Protein AF-0000000067178394 (afdb_homodimer)

Radius of gyration: 26.13 Å; Cα contacts (8 Å, |Δi|>4): 1174; chains: 2; bounding box: 78×70×87 Å

Structure (mmCIF, N/CA/C/O backbone):
data_AF-0000000067178394-model_v1
#
loop_
_entity.id
_entity.type
_entity.pdbx_description
1 polymer 'Serine aminopeptidase S33 domain-containing protein'
#
loop_
_atom_site.group_PDB
_atom_site.id
_atom_site.type_symbol
_atom_site.label_atom_id
_atom_site.label_alt_id
_atom_site.label_comp_id
_atom_site.label_asym_id
_atom_site.label_entity_id
_atom_site.label_seq_id
_atom_site.pdbx_PDB_ins_code
_atom_site.Cartn_x
_atom_site.Cartn_y
_atom_site.Cartn_z
_atom_site.occupancy
_atom_site.B_iso_or_equiv
_atom_site.auth_seq_id
_atom_site.auth_comp_id
_atom_site.auth_asym_id
_atom_site.auth_atom_id
_atom_site.pdbx_PDB_model_num
ATOM 1 N N . MET A 1 1 ? -21.109 -7.508 60.094 1 23 1 MET A N 1
ATOM 2 C CA . MET A 1 1 ? -21.281 -8.562 59.125 1 23 1 MET A CA 1
ATOM 3 C C . MET A 1 1 ? -20.703 -8.141 57.781 1 23 1 MET A C 1
ATOM 5 O O . MET A 1 1 ? -21.453 -7.719 56.875 1 23 1 MET A O 1
ATOM 9 N N . PRO A 1 2 ? -19.406 -7.703 57.562 1 30.69 2 PRO A N 1
ATOM 10 C CA . PRO A 1 2 ? -18.578 -6.93 56.625 1 30.69 2 PRO A CA 1
ATOM 11 C C . PRO A 1 2 ? -18.188 -7.723 55.406 1 30.69 2 PRO A C 1
ATOM 13 O O . PRO A 1 2 ? -17.594 -7.172 54.469 1 30.69 2 PRO A O 1
ATOM 16 N N . ASP A 1 3 ? -18.375 -9.055 55.406 1 27.5 3 ASP A N 1
ATOM 17 C CA . ASP A 1 3 ? -17.625 -9.93 54.531 1 27.5 3 ASP A CA 1
ATOM 18 C C . ASP A 1 3 ? -18.219 -9.953 53.125 1 27.5 3 ASP A C 1
ATOM 20 O O . ASP A 1 3 ? -17.766 -10.695 52.25 1 27.5 3 ASP A O 1
ATOM 24 N N . GLU A 1 4 ? -19.406 -9.508 52.938 1 28.14 4 GLU A N 1
ATOM 25 C CA . GLU A 1 4 ? -20.125 -9.859 51.719 1 28.14 4 GLU A CA 1
ATOM 26 C C . GLU A 1 4 ? -19.625 -9.055 50.531 1 28.14 4 GLU A C 1
ATOM 28 O O . GLU A 1 4 ? -20.172 -9.18 49.438 1 28.14 4 GLU A O 1
ATOM 33 N N . ILE A 1 5 ? -18.891 -7.957 50.781 1 32.47 5 ILE A N 1
ATOM 34 C CA . ILE A 1 5 ? -18.641 -7.066 49.656 1 32.47 5 ILE A CA 1
ATOM 35 C C . ILE A 1 5 ? -17.594 -7.695 48.719 1 32.47 5 ILE A C 1
ATOM 37 O O . ILE A 1 5 ? -17.281 -7.148 47.656 1 32.47 5 ILE A O 1
ATOM 41 N N . SER A 1 6 ? -16.875 -8.789 49.188 1 31.94 6 SER A N 1
ATOM 42 C CA . SER A 1 6 ? -15.695 -9.203 48.469 1 31.94 6 SER A CA 1
ATOM 43 C C . SER A 1 6 ? -16.078 -10.008 47.219 1 31.94 6 SER A C 1
ATOM 45 O O . SER A 1 6 ? -15.25 -10.234 46.344 1 31.94 6 SER A O 1
ATOM 47 N N . TYR A 1 7 ? -17.234 -10.672 47.281 1 33.16 7 TYR A N 1
ATOM 48 C CA . TYR A 1 7 ? -17.453 -11.688 46.25 1 33.16 7 TYR A CA 1
ATOM 49 C C . TYR A 1 7 ? -17.875 -11.062 44.938 1 33.16 7 TYR A C 1
ATOM 51 O O . TYR A 1 7 ? -17.766 -11.688 43.875 1 33.16 7 TYR A O 1
ATOM 59 N N . HIS A 1 8 ? -18.656 -9.953 45 1 32.31 8 HIS A N 1
ATOM 60 C CA . HIS A 1 8 ? -19.297 -9.523 43.75 1 32.31 8 HIS A CA 1
ATOM 61 C C . HIS A 1 8 ? -18.281 -8.875 42.812 1 32.31 8 HIS A C 1
ATOM 63 O O . HIS A 1 8 ? -18.609 -8.531 41.688 1 32.31 8 HIS A O 1
ATOM 69 N N . THR A 1 9 ? -17.125 -8.422 43.375 1 29.3 9 THR A N 1
ATOM 70 C CA . THR A 1 9 ? -16.203 -7.719 42.5 1 29.3 9 THR A CA 1
ATOM 71 C C . THR A 1 9 ? -15.43 -8.711 41.625 1 29.3 9 THR A C 1
ATOM 73 O O . THR A 1 9 ? -14.867 -8.328 40.594 1 29.3 9 THR A O 1
ATOM 76 N N . ALA A 1 10 ? -15.281 -10.055 42.094 1 35.69 10 ALA A N 1
ATOM 77 C CA . ALA A 1 10 ? -14.531 -11.016 41.281 1 35.69 10 ALA A CA 1
ATOM 78 C C . ALA A 1 10 ? -15.32 -11.406 40.031 1 35.69 10 ALA A C 1
ATOM 80 O O . ALA A 1 10 ? -14.742 -11.688 38.969 1 35.69 10 ALA A O 1
ATOM 81 N N . GLY A 1 11 ? -16.641 -11.523 40.188 1 31.09 11 GLY A N 1
ATOM 82 C CA . GLY A 1 11 ? -17.422 -11.93 39.031 1 31.09 11 GLY A CA 1
ATOM 83 C C . GLY A 1 11 ? -17.406 -10.898 37.906 1 31.09 11 GLY A C 1
ATOM 84 O O . GLY A 1 11 ? -17.672 -11.227 36.75 1 31.09 11 GLY A O 1
ATOM 85 N N . ARG A 1 12 ? -17.469 -9.672 38.25 1 34.88 12 ARG A N 1
ATOM 86 C CA . ARG A 1 12 ? -17.453 -8.664 37.188 1 34.88 12 ARG A CA 1
ATOM 87 C C . ARG A 1 12 ? -16.094 -8.594 36.531 1 34.88 12 ARG A C 1
ATOM 89 O O . ARG A 1 12 ? -15.984 -8.234 35.344 1 34.88 12 ARG A O 1
ATOM 96 N N . LEU A 1 13 ? -14.992 -8.875 37.25 1 35 13 LEU A N 1
ATOM 97 C CA . LEU A 1 13 ? -13.672 -8.867 36.625 1 35 13 LEU A CA 1
ATOM 98 C C . LEU A 1 13 ? -13.516 -10.047 35.688 1 35 13 LEU A C 1
ATOM 100 O O . LEU A 1 13 ? -12.836 -9.945 34.656 1 35 13 LEU A O 1
ATOM 104 N N . GLU A 1 14 ? -14.086 -11.25 36.094 1 33.25 14 GLU A N 1
ATOM 105 C CA . GLU A 1 14 ? -14.031 -12.352 35.125 1 33.25 14 GLU A CA 1
ATOM 106 C C . GLU A 1 14 ? -14.891 -12.055 33.906 1 33.25 14 GLU A C 1
ATOM 108 O O . GLU A 1 14 ? -14.531 -12.43 32.781 1 33.25 14 GLU A O 1
ATOM 113 N N . THR A 1 15 ? -16.109 -11.438 34.094 1 32.28 15 THR A N 1
ATOM 114 C CA . THR A 1 15 ? -16.922 -11.109 32.938 1 32.28 15 THR A CA 1
ATOM 115 C C . THR A 1 15 ? -16.25 -10.031 32.094 1 32.28 15 THR A C 1
ATOM 117 O O . THR A 1 15 ? -16.359 -10.031 30.859 1 32.28 15 THR A O 1
ATOM 120 N N . LEU A 1 16 ? -15.578 -9.039 32.688 1 30.14 16 LEU A N 1
ATOM 121 C CA . LEU A 1 16 ? -14.844 -8.062 31.891 1 30.14 16 LEU A CA 1
ATOM 122 C C . LEU A 1 16 ? -13.648 -8.711 31.203 1 30.14 16 LEU A C 1
ATOM 124 O O . LEU A 1 16 ? -13.211 -8.25 30.141 1 30.14 16 LEU A O 1
ATOM 128 N N . ALA A 1 17 ? -12.938 -9.641 31.812 1 30.06 17 ALA A N 1
ATOM 129 C CA . ALA A 1 17 ? -11.859 -10.391 31.172 1 30.06 17 ALA A CA 1
ATOM 130 C C . ALA A 1 17 ? -12.391 -11.281 30.062 1 30.06 17 ALA A C 1
ATOM 132 O O . ALA A 1 17 ? -11.75 -11.438 29.016 1 30.06 17 ALA A O 1
ATOM 133 N N . VAL A 1 18 ? -13.531 -11.977 30.25 1 28.03 18 VAL A N 1
ATOM 134 C CA . VAL A 1 18 ? -14.086 -12.766 29.156 1 28.03 18 VAL A CA 1
ATOM 135 C C . VAL A 1 18 ? -14.602 -11.852 28.062 1 28.03 18 VAL A C 1
ATOM 137 O O . VAL A 1 18 ? -14.656 -12.242 26.891 1 28.03 18 VAL A O 1
ATOM 140 N N . ALA A 1 19 ? -15.289 -10.75 28.312 1 28.47 19 ALA A N 1
ATOM 141 C CA . ALA A 1 19 ? -15.711 -9.82 27.266 1 28.47 19 ALA A CA 1
ATOM 142 C C . ALA A 1 19 ? -14.508 -9.211 26.547 1 28.47 19 ALA A C 1
ATOM 144 O O . ALA A 1 19 ? -14.578 -8.898 25.359 1 28.47 19 ALA A O 1
ATOM 145 N N . ALA A 1 20 ? -13.422 -8.859 27.25 1 29.02 20 ALA A N 1
ATOM 146 C CA . ALA A 1 20 ? -12.164 -8.477 26.609 1 29.02 20 ALA A CA 1
ATOM 147 C C . ALA A 1 20 ? -11.609 -9.617 25.766 1 29.02 20 ALA A C 1
ATOM 149 O O . ALA A 1 20 ? -10.938 -9.383 24.75 1 29.02 20 ALA A O 1
ATOM 150 N N . ARG A 1 21 ? -11.711 -10.852 26.156 1 30.41 21 ARG A N 1
ATOM 151 C CA . ARG A 1 21 ? -11.32 -11.984 25.312 1 30.41 21 ARG A CA 1
ATOM 152 C C . ARG A 1 21 ? -12.242 -12.125 24.109 1 30.41 21 ARG A C 1
ATOM 154 O O . ARG A 1 21 ? -11.867 -12.703 23.094 1 30.41 21 ARG A O 1
ATOM 161 N N . HIS A 1 22 ? -13.516 -12.117 24.219 1 30.97 22 HIS A N 1
ATOM 162 C CA . HIS A 1 22 ? -14.469 -12.328 23.125 1 30.97 22 HIS A CA 1
ATOM 163 C C . HIS A 1 22 ? -14.492 -11.141 22.172 1 30.97 22 HIS A C 1
ATOM 165 O O . HIS A 1 22 ? -14.75 -11.305 20.984 1 30.97 22 HIS A O 1
ATOM 171 N N . CYS A 1 23 ? -14.578 -9.969 22.672 1 28.97 23 CYS A N 1
ATOM 172 C CA . CYS A 1 23 ? -14.703 -8.836 21.75 1 28.97 23 CYS A CA 1
ATOM 173 C C . CYS A 1 23 ? -13.422 -8.617 20.969 1 28.97 23 CYS A C 1
ATOM 175 O O . CYS A 1 23 ? -13.289 -7.629 20.25 1 28.97 23 CYS A O 1
ATOM 177 N N . CYS A 1 24 ? -12.266 -8.977 21.562 1 33.12 24 CYS A N 1
ATOM 178 C CA . CYS A 1 24 ? -11.078 -9.078 20.719 1 33.12 24 CYS A CA 1
ATOM 179 C C . CYS A 1 24 ? -11.375 -9.844 19.438 1 33.12 24 CYS A C 1
ATOM 181 O O . CYS A 1 24 ? -11.523 -11.07 19.469 1 33.12 24 CYS A O 1
ATOM 183 N N . SER A 1 25 ? -12.281 -9.508 18.672 1 33.5 25 SER A N 1
ATOM 184 C CA . SER A 1 25 ? -12.594 -10.078 17.359 1 33.5 25 SER A CA 1
ATOM 185 C C . SER A 1 25 ? -11.398 -10.852 16.797 1 33.5 25 SER A C 1
ATOM 187 O O . SER A 1 25 ? -10.258 -10.406 16.906 1 33.5 25 SER A O 1
ATOM 189 N N . ASN A 1 26 ? -11.273 -12.164 16.75 1 38.72 26 ASN A N 1
ATOM 190 C CA . ASN A 1 26 ? -10.656 -13.227 15.977 1 38.72 26 ASN A CA 1
ATOM 191 C C . ASN A 1 26 ? -10.023 -12.688 14.695 1 38.72 26 ASN A C 1
ATOM 193 O O . ASN A 1 26 ? -9.516 -13.453 13.875 1 38.72 26 ASN A O 1
ATOM 197 N N . ASP A 1 27 ? -10.391 -11.633 14.18 1 50.94 27 ASP A N 1
ATOM 198 C CA . ASP A 1 27 ? -10.18 -11.391 12.758 1 50.94 27 ASP A CA 1
ATOM 199 C C . ASP A 1 27 ? -8.758 -10.906 12.484 1 50.94 27 ASP A C 1
ATOM 201 O O . ASP A 1 27 ? -8.555 -9.75 12.109 1 50.94 27 ASP A O 1
ATOM 205 N N . MET A 1 28 ? -7.949 -11.32 13.398 1 61.09 28 MET A N 1
ATOM 206 C CA . MET A 1 28 ? -6.586 -10.953 13.016 1 61.09 28 MET A CA 1
ATOM 207 C C . MET A 1 28 ? -6.207 -11.594 11.68 1 61.09 28 MET A C 1
ATOM 209 O O . MET A 1 28 ? -6.664 -12.688 11.367 1 61.09 28 MET A O 1
ATOM 213 N N . PRO A 1 29 ? -5.48 -10.82 10.906 1 85.38 29 PRO A N 1
ATOM 214 C CA . PRO A 1 29 ? -5.227 -11.305 9.547 1 85.38 29 PRO A CA 1
ATOM 215 C C . PRO A 1 29 ? -4.168 -12.406 9.492 1 85.38 29 PRO A C 1
ATOM 217 O O . PRO A 1 29 ? -3.141 -12.242 8.828 1 85.38 29 PRO A O 1
ATOM 220 N N . PHE A 1 30 ? -4.441 -13.594 10.477 1 93.38 30 PHE A N 1
ATOM 221 C CA . PHE A 1 30 ? -3.566 -14.758 10.383 1 93.38 30 PHE A CA 1
ATOM 222 C C . PHE A 1 30 ? -4.371 -16.016 10.094 1 93.38 30 PHE A C 1
ATOM 224 O O . PHE A 1 30 ? -5.5 -16.156 10.562 1 93.38 30 PHE A O 1
ATOM 231 N N . VAL A 1 31 ? -3.777 -16.906 9.383 1 95.88 31 VAL A N 1
ATOM 232 C CA . VAL A 1 31 ? -4.316 -18.25 9.18 1 95.88 31 VAL A CA 1
ATOM 233 C C . VAL A 1 31 ? -3.396 -19.281 9.836 1 95.88 31 VAL A C 1
ATOM 235 O O . VAL A 1 31 ? -2.176 -19.094 9.859 1 95.88 31 VAL A O 1
ATOM 238 N N . GLU A 1 32 ? -4.02 -20.328 10.305 1 93.38 32 GLU A N 1
ATOM 239 C CA . GLU A 1 32 ? -3.264 -21.391 10.969 1 93.38 32 GLU A CA 1
ATOM 240 C C . GLU A 1 32 ? -2.721 -22.406 9.953 1 93.38 32 GLU A C 1
ATOM 242 O O . GLU A 1 32 ? -3.389 -22.719 8.969 1 93.38 32 GLU A O 1
ATOM 247 N N . HIS A 1 33 ? -1.57 -22.828 10.172 1 94.38 33 HIS A N 1
ATOM 248 C CA . HIS A 1 33 ? -0.864 -23.859 9.406 1 94.38 33 HIS A CA 1
ATOM 249 C C . HIS A 1 33 ? 0.012 -24.719 10.312 1 94.38 33 HIS A C 1
ATOM 251 O O . HIS A 1 33 ? 0.506 -24.234 11.336 1 94.38 33 HIS A O 1
ATOM 257 N N . PRO A 1 34 ? 0.178 -25.969 10.008 1 93.12 34 PRO A N 1
ATOM 258 C CA . PRO A 1 34 ? 1.049 -26.812 10.836 1 93.12 34 PRO A CA 1
ATOM 259 C C . PRO A 1 34 ? 2.449 -26.219 11 1 93.12 34 PRO A C 1
ATOM 261 O O . PRO A 1 34 ? 3.1 -26.438 12.023 1 93.12 34 PRO A O 1
ATOM 264 N N . ARG A 1 35 ? 2.91 -25.453 10.07 1 94.25 35 ARG A N 1
ATOM 265 C CA . ARG A 1 35 ? 4.242 -24.859 10.117 1 94.25 35 ARG A CA 1
ATOM 266 C C . ARG A 1 35 ? 4.227 -23.547 10.891 1 94.25 35 ARG A C 1
ATOM 268 O O . ARG A 1 35 ? 5.277 -22.953 11.125 1 94.25 35 ARG A O 1
ATOM 275 N N . GLY A 1 36 ? 3.051 -23.094 11.227 1 93.44 36 GLY A N 1
ATOM 276 C CA . GLY A 1 36 ? 2.922 -21.828 11.953 1 93.44 36 GLY A CA 1
ATOM 277 C C . GLY A 1 36 ? 1.8 -20.953 11.422 1 93.44 36 GLY A C 1
ATOM 278 O O . GLY A 1 36 ? 1.136 -21.312 10.445 1 93.44 36 GLY A O 1
ATOM 279 N N . ARG A 1 37 ? 1.653 -19.844 12.109 1 94.88 37 ARG A N 1
ATOM 280 C CA . ARG A 1 37 ? 0.635 -18.891 11.664 1 94.88 37 ARG A CA 1
ATOM 281 C C . ARG A 1 37 ? 1.156 -18.016 10.531 1 94.88 37 ARG A C 1
ATOM 283 O O . ARG A 1 37 ? 2.311 -17.578 10.555 1 94.88 37 ARG A O 1
ATOM 290 N N . ALA A 1 38 ? 0.339 -17.828 9.586 1 97.81 38 ALA A N 1
ATOM 291 C CA . ALA A 1 38 ? 0.729 -17.031 8.422 1 97.81 38 ALA A CA 1
ATOM 292 C C . ALA A 1 38 ? -0.115 -15.766 8.32 1 97.81 38 ALA A C 1
ATOM 294 O O . ALA A 1 38 ? -1.337 -15.812 8.477 1 97.81 38 ALA A O 1
ATOM 295 N N . TYR A 1 39 ? 0.578 -14.695 8.047 1 97 39 TYR A N 1
ATOM 296 C CA . TYR A 1 39 ? -0.069 -13.391 7.938 1 97 39 TYR A CA 1
ATOM 297 C C . TYR A 1 39 ? -0.708 -13.211 6.566 1 97 39 TYR A C 1
ATOM 299 O O . TYR A 1 39 ? -0.088 -13.508 5.543 1 97 39 TYR A O 1
ATOM 307 N N . TYR A 1 40 ? -2 -12.742 6.574 1 97.12 40 TYR A N 1
ATOM 308 C CA . TYR A 1 40 ? -2.648 -12.453 5.301 1 97.12 40 TYR A CA 1
ATOM 309 C C . TYR A 1 40 ? -3.238 -11.047 5.293 1 97.12 40 TYR A C 1
ATOM 311 O O . TYR A 1 40 ? -3.402 -10.438 6.352 1 97.12 40 TYR A O 1
ATOM 319 N N . ARG A 1 41 ? -3.408 -10.523 4.105 1 94.5 41 ARG A N 1
ATOM 320 C CA . ARG A 1 41 ? -4.129 -9.281 3.875 1 94.5 41 ARG A CA 1
ATOM 321 C C . ARG A 1 41 ? -5.367 -9.516 3.016 1 94.5 41 ARG A C 1
ATOM 323 O O . ARG A 1 41 ? -5.332 -10.305 2.072 1 94.5 41 ARG A O 1
ATOM 330 N N . HIS A 1 42 ? -6.41 -8.844 3.418 1 94.62 42 HIS A N 1
ATOM 331 C CA . HIS A 1 42 ? -7.648 -8.828 2.652 1 94.62 42 HIS A CA 1
ATOM 332 C C . HIS A 1 42 ? -8.023 -7.406 2.244 1 94.62 42 HIS A C 1
ATOM 334 O O . HIS A 1 42 ? -8.203 -6.539 3.1 1 94.62 42 HIS A O 1
ATOM 340 N N . TRP A 1 43 ? -7.977 -7.121 0.944 1 92.5 43 TRP A N 1
ATOM 341 C CA . TRP A 1 43 ? -8.531 -5.891 0.387 1 92.5 43 TRP A CA 1
ATOM 342 C C . TRP A 1 43 ? -9.977 -6.098 -0.065 1 92.5 43 TRP A C 1
ATOM 344 O O . TRP A 1 43 ? -10.219 -6.602 -1.163 1 92.5 43 TRP A O 1
ATOM 354 N N . PRO A 1 44 ? -10.922 -5.648 0.726 1 92 44 PRO A N 1
ATOM 355 C CA . PRO A 1 44 ? -12.328 -5.93 0.406 1 92 44 PRO A CA 1
ATOM 356 C C . PRO A 1 44 ? -12.93 -4.898 -0.544 1 92 44 PRO A C 1
ATOM 358 O O . PRO A 1 44 ? -12.68 -3.697 -0.402 1 92 44 PRO A O 1
ATOM 361 N N . ALA A 1 45 ? -13.672 -5.363 -1.508 1 91.94 45 ALA A N 1
ATOM 362 C CA . ALA A 1 45 ? -14.562 -4.5 -2.285 1 91.94 45 ALA A CA 1
ATOM 363 C C . ALA A 1 45 ? -15.898 -4.32 -1.583 1 91.94 45 ALA A C 1
ATOM 365 O O . ALA A 1 45 ? -16.406 -5.25 -0.952 1 91.94 45 ALA A O 1
ATOM 366 N N . PRO A 1 46 ? -16.484 -3.166 -1.652 1 87.94 46 PRO A N 1
ATOM 367 C CA . PRO A 1 46 ? -17.781 -2.945 -0.982 1 87.94 46 PRO A CA 1
ATOM 368 C C . PRO A 1 46 ? -18.859 -3.93 -1.433 1 87.94 46 PRO A C 1
ATOM 370 O O . PRO A 1 46 ? -19.625 -4.43 -0.607 1 87.94 46 PRO A O 1
ATOM 373 N N . GLU A 1 47 ? -18.938 -4.176 -2.711 1 93.31 47 GLU A N 1
ATOM 374 C CA . GLU A 1 47 ? -19.844 -5.152 -3.301 1 93.31 47 GLU A CA 1
ATOM 375 C C . GLU A 1 47 ? -19.109 -6.125 -4.211 1 93.31 47 GLU A C 1
ATOM 377 O O . GLU A 1 47 ? -19.188 -6.016 -5.438 1 93.31 47 GLU A O 1
ATOM 382 N N . PRO A 1 48 ? -18.547 -7.129 -3.582 1 96.94 48 PRO A N 1
ATOM 383 C CA . PRO A 1 48 ? -17.672 -7.992 -4.383 1 96.94 48 PRO A CA 1
ATOM 384 C C . PRO A 1 48 ? -18.453 -8.898 -5.328 1 96.94 48 PRO A C 1
ATOM 386 O O . PRO A 1 48 ? -19.516 -9.414 -4.961 1 96.94 48 PRO A O 1
ATOM 389 N N . ARG A 1 49 ? -17.969 -9.047 -6.555 1 98.19 49 ARG A N 1
ATOM 390 C CA . ARG A 1 49 ? -18.547 -9.953 -7.543 1 98.19 49 ARG A CA 1
ATOM 391 C C . ARG A 1 49 ? -17.641 -11.18 -7.746 1 98.19 49 ARG A C 1
ATOM 393 O O . ARG A 1 49 ? -18.062 -12.156 -8.367 1 98.19 49 ARG A O 1
ATOM 400 N N . ALA A 1 50 ? -16.422 -11.141 -7.234 1 98.75 50 ALA A N 1
ATOM 401 C CA . ALA A 1 50 ? -15.461 -12.242 -7.242 1 98.75 50 ALA A CA 1
ATOM 402 C C . ALA A 1 50 ? -14.391 -12.047 -6.176 1 98.75 50 ALA A C 1
ATOM 404 O O . ALA A 1 50 ? -14.273 -10.969 -5.598 1 98.75 50 ALA A O 1
ATOM 405 N N . ALA A 1 51 ? -13.664 -13.078 -5.875 1 98.75 51 ALA A N 1
ATOM 406 C CA . ALA A 1 51 ? -12.539 -13.008 -4.953 1 98.75 51 ALA A CA 1
ATOM 407 C C . ALA A 1 51 ? -11.305 -13.68 -5.547 1 98.75 51 ALA A C 1
ATOM 409 O O . ALA A 1 51 ? -11.383 -14.797 -6.062 1 98.75 51 ALA A O 1
ATOM 410 N N . VAL A 1 52 ? -10.219 -12.977 -5.488 1 98.88 52 VAL A N 1
ATOM 411 C CA . VAL A 1 52 ? -8.938 -13.5 -5.938 1 98.88 52 VAL A CA 1
ATOM 412 C C . VAL A 1 52 ? -8.133 -14.008 -4.738 1 98.88 52 VAL A C 1
ATOM 414 O O . VAL A 1 52 ? -7.98 -13.297 -3.746 1 98.88 52 VAL A O 1
ATOM 417 N N . ILE A 1 53 ? -7.688 -15.234 -4.805 1 98.88 53 ILE A N 1
ATOM 418 C CA . ILE A 1 53 ? -6.762 -15.836 -3.848 1 98.88 53 ILE A CA 1
ATOM 419 C C . ILE A 1 53 ? -5.352 -15.859 -4.438 1 98.88 53 ILE A C 1
ATOM 421 O O . ILE A 1 53 ? -5.07 -16.625 -5.355 1 98.88 53 ILE A O 1
ATOM 425 N N . PHE A 1 54 ? -4.465 -15.047 -3.838 1 98.94 54 PHE A N 1
ATOM 426 C CA . PHE A 1 54 ? -3.217 -14.734 -4.527 1 98.94 54 PHE A CA 1
ATOM 427 C C . PHE A 1 54 ? -2.016 -15.211 -3.721 1 98.94 54 PHE A C 1
ATOM 429 O O . PHE A 1 54 ? -1.926 -14.945 -2.518 1 98.94 54 PHE A O 1
ATOM 436 N N . LEU A 1 55 ? -1.082 -15.898 -4.406 1 98.94 55 LEU A N 1
ATOM 437 C CA . LEU A 1 55 ? 0.221 -16.281 -3.869 1 98.94 55 LEU A CA 1
ATOM 438 C C . LEU A 1 55 ? 1.338 -15.492 -4.555 1 98.94 55 LEU A C 1
ATOM 440 O O . LEU A 1 55 ? 1.505 -15.578 -5.773 1 98.94 55 LEU A O 1
ATOM 444 N N . HIS A 1 56 ? 2.102 -14.742 -3.734 1 98.62 56 HIS A N 1
ATOM 445 C CA . HIS A 1 56 ? 3.188 -13.93 -4.266 1 98.62 56 HIS A CA 1
ATOM 446 C C . HIS A 1 56 ? 4.434 -14.766 -4.527 1 98.62 56 HIS A C 1
ATOM 448 O O . HIS A 1 56 ? 4.441 -15.969 -4.254 1 98.62 56 HIS A O 1
ATOM 454 N N . GLY A 1 57 ? 5.469 -14.172 -5.148 1 97.25 57 GLY A N 1
ATOM 455 C CA . GLY A 1 57 ? 6.715 -14.836 -5.492 1 97.25 57 GLY A CA 1
ATOM 456 C C . GLY A 1 57 ? 7.812 -14.625 -4.465 1 97.25 57 GLY A C 1
ATOM 457 O O . GLY A 1 57 ? 7.547 -14.164 -3.354 1 97.25 57 GLY A O 1
ATOM 458 N N . PHE A 1 58 ? 9.039 -15.039 -4.809 1 95.12 58 PHE A N 1
ATOM 459 C CA . PHE A 1 58 ? 10.219 -15.016 -3.951 1 95.12 58 PHE A CA 1
ATOM 460 C C . PHE A 1 58 ? 10.609 -13.586 -3.609 1 95.12 58 PHE A C 1
ATOM 462 O O . PHE A 1 58 ? 10.672 -12.727 -4.488 1 95.12 58 PHE A O 1
ATOM 469 N N . GLY A 1 59 ? 10.844 -13.344 -2.34 1 95.5 59 GLY A N 1
ATOM 470 C CA . GLY A 1 59 ? 11.383 -12.078 -1.871 1 95.5 59 GLY A CA 1
ATOM 471 C C . GLY A 1 59 ? 10.328 -11 -1.704 1 95.5 59 GLY A C 1
ATOM 472 O O . GLY A 1 59 ? 10.641 -9.859 -1.368 1 95.5 59 GLY A O 1
ATOM 473 N N . GLU A 1 60 ? 9.094 -11.344 -1.899 1 96.62 60 GLU A N 1
ATOM 474 C CA . GLU A 1 60 ? 7.996 -10.391 -1.86 1 96.62 60 GLU A CA 1
ATOM 475 C C . GLU A 1 60 ? 7.148 -10.57 -0.604 1 96.62 60 GLU A C 1
ATOM 477 O O . GLU A 1 60 ? 7.477 -11.391 0.259 1 96.62 60 GLU A O 1
ATOM 482 N N . HIS A 1 61 ? 6.191 -9.719 -0.446 1 96.62 61 HIS A N 1
ATOM 483 C CA . HIS A 1 61 ? 5.156 -9.82 0.574 1 96.62 61 HIS A CA 1
ATOM 484 C C . HIS A 1 61 ? 3.863 -9.156 0.119 1 96.62 61 HIS A C 1
ATOM 486 O O . HIS A 1 61 ? 3.826 -8.516 -0.934 1 96.62 61 HIS A O 1
ATOM 492 N N . THR A 1 62 ? 2.869 -9.312 0.95 1 96.5 62 THR A N 1
ATOM 493 C CA . THR A 1 62 ? 1.519 -8.93 0.553 1 96.5 62 THR A CA 1
ATOM 494 C C . THR A 1 62 ? 1.428 -7.422 0.318 1 96.5 62 THR A C 1
ATOM 496 O O . THR A 1 62 ? 0.724 -6.973 -0.589 1 96.5 62 THR A O 1
ATOM 499 N N . GLY A 1 63 ? 2.152 -6.668 1.075 1 94 63 GLY A N 1
ATOM 500 C CA . GLY A 1 63 ? 2.057 -5.219 1.03 1 94 63 GLY A CA 1
ATOM 501 C C . GLY A 1 63 ? 2.506 -4.633 -0.295 1 94 63 GLY A C 1
ATOM 502 O O . GLY A 1 63 ? 2.191 -3.482 -0.609 1 94 63 GLY A O 1
ATOM 503 N N . LEU A 1 64 ? 3.232 -5.395 -1.116 1 95.62 64 LEU A N 1
ATOM 504 C CA . LEU A 1 64 ? 3.762 -4.914 -2.387 1 95.62 64 LEU A CA 1
ATOM 505 C C . LEU A 1 64 ? 2.68 -4.922 -3.463 1 95.62 64 LEU A C 1
ATOM 507 O O . LEU A 1 64 ? 2.885 -4.391 -4.559 1 95.62 64 LEU A O 1
ATOM 511 N N . TYR A 1 65 ? 1.485 -5.414 -3.137 1 96.75 65 TYR A N 1
ATOM 512 C CA . TYR A 1 65 ? 0.454 -5.59 -4.152 1 96.75 65 TYR A CA 1
ATOM 513 C C . TYR A 1 65 ? -0.721 -4.652 -3.906 1 96.75 65 TYR A C 1
ATOM 515 O O . TYR A 1 65 ? -1.829 -4.895 -4.387 1 96.75 65 TYR A O 1
ATOM 523 N N . HIS A 1 66 ? -0.468 -3.586 -3.197 1 92.81 66 HIS A N 1
ATOM 524 C CA . HIS A 1 66 ? -1.528 -2.652 -2.834 1 92.81 66 HIS A CA 1
ATOM 525 C C . HIS A 1 66 ? -2.121 -1.983 -4.07 1 92.81 66 HIS A C 1
ATOM 527 O O . HIS A 1 66 ? -3.334 -1.779 -4.148 1 92.81 66 HIS A O 1
ATOM 533 N N . ARG A 1 67 ? -1.312 -1.587 -5.078 1 92.19 67 ARG A N 1
ATOM 534 C CA . ARG A 1 67 ? -1.833 -0.959 -6.289 1 92.19 67 ARG A CA 1
ATOM 535 C C . ARG A 1 67 ? -2.713 -1.928 -7.074 1 92.19 67 ARG A C 1
ATOM 537 O O . ARG A 1 67 ? -3.77 -1.545 -7.578 1 92.19 67 ARG A O 1
ATOM 544 N N . TYR A 1 68 ? -2.217 -3.168 -7.109 1 96.94 68 TYR A N 1
ATOM 545 C CA . TYR A 1 68 ? -2.99 -4.223 -7.754 1 96.94 68 TYR A CA 1
ATOM 546 C C . TYR A 1 68 ? -4.324 -4.43 -7.051 1 96.94 68 TYR A C 1
ATOM 548 O O . TYR A 1 68 ? -5.375 -4.473 -7.695 1 96.94 68 TYR A O 1
ATOM 556 N N . GLY A 1 69 ? -4.309 -4.523 -5.727 1 95.12 69 GLY A N 1
ATOM 557 C CA . GLY A 1 69 ? -5.512 -4.676 -4.918 1 95.12 69 GLY A CA 1
ATOM 558 C C . GLY A 1 69 ? -6.52 -3.564 -5.137 1 95.12 69 GLY A C 1
ATOM 559 O O . GLY A 1 69 ? -7.723 -3.822 -5.234 1 95.12 69 GLY A O 1
ATOM 560 N N . PHE A 1 70 ? -6.031 -2.398 -5.242 1 89.31 70 PHE A N 1
ATOM 561 C CA . PHE A 1 70 ? -6.906 -1.25 -5.438 1 89.31 70 PHE A CA 1
ATOM 562 C C . PHE A 1 70 ? -7.637 -1.347 -6.773 1 89.31 70 PHE A C 1
ATOM 564 O O . PHE A 1 70 ? -8.836 -1.068 -6.852 1 89.31 70 PHE A O 1
ATOM 571 N N . THR A 1 71 ? -6.895 -1.701 -7.832 1 93.75 71 THR A N 1
ATOM 572 C CA . THR A 1 71 ? -7.5 -1.818 -9.148 1 93.75 71 THR A CA 1
ATOM 573 C C . THR A 1 71 ? -8.562 -2.912 -9.164 1 93.75 71 THR A C 1
ATOM 575 O O . THR A 1 71 ? -9.648 -2.729 -9.727 1 93.75 71 THR A O 1
ATOM 578 N N . LEU A 1 72 ? -8.289 -4.004 -8.5 1 97.38 72 LEU A N 1
ATOM 579 C CA . LEU A 1 72 ? -9.273 -5.078 -8.406 1 97.38 72 LEU A CA 1
ATOM 580 C C . LEU A 1 72 ? -10.516 -4.613 -7.652 1 97.38 72 LEU A C 1
ATOM 582 O O . LEU A 1 72 ? -11.641 -4.855 -8.094 1 97.38 72 LEU A O 1
ATOM 586 N N . ASN A 1 73 ? -10.297 -3.918 -6.562 1 94.19 73 ASN A N 1
ATOM 587 C CA . ASN A 1 73 ? -11.406 -3.449 -5.742 1 94.19 73 ASN A CA 1
ATOM 588 C C . ASN A 1 73 ? -12.305 -2.488 -6.512 1 94.19 73 ASN A C 1
ATOM 590 O O . ASN A 1 73 ? -13.531 -2.539 -6.383 1 94.19 73 ASN A O 1
ATOM 594 N N . ALA A 1 74 ? -11.68 -1.628 -7.27 1 90.38 74 ALA A N 1
ATOM 595 C CA . ALA A 1 74 ? -12.438 -0.674 -8.078 1 90.38 74 ALA A CA 1
ATOM 596 C C . ALA A 1 74 ? -13.352 -1.396 -9.062 1 90.38 74 ALA A C 1
ATOM 598 O O . ALA A 1 74 ? -14.367 -0.847 -9.492 1 90.38 74 ALA A O 1
ATOM 599 N N . ALA A 1 75 ? -13.031 -2.625 -9.383 1 96 75 ALA A N 1
ATOM 600 C CA . ALA A 1 75 ? -13.82 -3.424 -10.32 1 96 75 ALA A CA 1
ATOM 601 C C . ALA A 1 75 ? -14.734 -4.395 -9.578 1 96 75 ALA A C 1
ATOM 603 O O . ALA A 1 75 ? -15.32 -5.289 -10.188 1 96 75 ALA A O 1
ATOM 604 N N . GLY A 1 76 ? -14.812 -4.258 -8.281 1 96.62 76 GLY A N 1
ATOM 605 C CA . GLY A 1 76 ? -15.68 -5.125 -7.492 1 96.62 76 GLY A CA 1
ATOM 606 C C . GLY A 1 76 ? -15.086 -6.5 -7.254 1 96.62 76 GLY A C 1
ATOM 607 O O . GLY A 1 76 ? -15.82 -7.492 -7.199 1 96.62 76 GLY A O 1
ATOM 608 N N . ILE A 1 77 ? -13.836 -6.582 -7.133 1 98.25 77 ILE A N 1
ATOM 609 C CA . ILE A 1 77 ? -13.164 -7.863 -6.93 1 98.25 77 ILE A CA 1
ATOM 610 C C . ILE A 1 77 ? -12.359 -7.824 -5.629 1 98.25 77 ILE A C 1
ATOM 612 O O . ILE A 1 77 ? -11.539 -6.926 -5.426 1 98.25 77 ILE A O 1
ATOM 616 N N . ASP A 1 78 ? -12.562 -8.797 -4.742 1 97.19 78 ASP A N 1
ATOM 617 C CA . ASP A 1 78 ? -11.781 -8.953 -3.52 1 97.19 78 ASP A CA 1
ATOM 618 C C . ASP A 1 78 ? -10.398 -9.516 -3.818 1 97.19 78 ASP A C 1
ATOM 620 O O . ASP A 1 78 ? -10.234 -10.312 -4.742 1 97.19 78 ASP A O 1
ATOM 624 N N . LEU A 1 79 ? -9.508 -9.07 -2.996 1 97.88 79 LEU A N 1
ATOM 625 C CA . LEU A 1 79 ? -8.172 -9.648 -3.08 1 97.88 79 LEU A CA 1
ATOM 626 C C . LEU A 1 79 ? -7.723 -10.172 -1.721 1 97.88 79 LEU A C 1
ATOM 628 O O . LEU A 1 79 ? -7.691 -9.43 -0.74 1 97.88 79 LEU A O 1
ATOM 632 N N . TRP A 1 80 ? -7.469 -11.477 -1.672 1 97.88 80 TRP A N 1
ATOM 633 C CA . TRP A 1 80 ? -6.891 -12.156 -0.519 1 97.88 80 TRP A CA 1
ATOM 634 C C . TRP A 1 80 ? -5.465 -12.609 -0.813 1 97.88 80 TRP A C 1
ATOM 636 O O . TRP A 1 80 ? -5.223 -13.328 -1.784 1 97.88 80 TRP A O 1
ATOM 646 N N . VAL A 1 81 ? -4.543 -12.156 -0.021 1 98.12 81 VAL A N 1
ATOM 647 C CA . VAL A 1 81 ? -3.145 -12.508 -0.238 1 98.12 81 VAL A CA 1
ATOM 648 C C . VAL A 1 81 ? -2.506 -12.922 1.086 1 98.12 81 VAL A C 1
ATOM 650 O O . VAL A 1 81 ? -2.803 -12.344 2.133 1 98.12 81 VAL A O 1
ATOM 653 N N . VAL A 1 82 ? -1.613 -13.891 1.035 1 98.31 82 VAL A N 1
ATOM 654 C CA . VAL A 1 82 ? -0.918 -14.359 2.23 1 98.31 82 VAL A CA 1
ATOM 655 C C . VAL A 1 82 ? 0.588 -14.188 2.051 1 98.31 82 VAL A C 1
ATOM 657 O O . VAL A 1 82 ? 1.12 -14.414 0.961 1 98.31 82 VAL A O 1
ATOM 660 N N . ASP A 1 83 ? 1.218 -13.664 3.117 1 98.31 83 ASP A N 1
ATOM 661 C CA . ASP A 1 83 ? 2.67 -13.812 3.135 1 98.31 83 ASP A CA 1
ATOM 662 C C . ASP A 1 83 ? 3.07 -15.281 3.238 1 98.31 83 ASP A C 1
ATOM 664 O O . ASP A 1 83 ? 2.768 -15.945 4.234 1 98.31 83 ASP A O 1
ATOM 668 N N . GLN A 1 84 ? 3.699 -15.727 2.197 1 98.38 84 GLN A N 1
ATOM 669 C CA . GLN A 1 84 ? 4.133 -17.125 2.227 1 98.38 84 GLN A CA 1
ATOM 670 C C . GLN A 1 84 ? 5.242 -17.328 3.254 1 98.38 84 GLN A C 1
ATOM 672 O O . GLN A 1 84 ? 5.84 -16.359 3.734 1 98.38 84 GLN A O 1
ATOM 677 N N . PHE A 1 85 ? 5.441 -18.609 3.65 1 97.81 85 PHE A N 1
ATOM 678 C CA . PHE A 1 85 ? 6.441 -18.891 4.676 1 97.81 85 PHE A CA 1
ATOM 679 C C . PHE A 1 85 ? 7.801 -18.328 4.273 1 97.81 85 PHE A C 1
ATOM 681 O O . PHE A 1 85 ? 8.195 -18.422 3.113 1 97.81 85 PHE A O 1
ATOM 688 N N . GLY A 1 86 ? 8.477 -17.734 5.324 1 97.12 86 GLY A N 1
ATOM 689 C CA . GLY A 1 86 ? 9.797 -17.172 5.094 1 97.12 86 GLY A CA 1
ATOM 690 C C . GLY A 1 86 ? 9.75 -15.812 4.418 1 97.12 86 GLY A C 1
ATOM 691 O O . GLY A 1 86 ? 10.773 -15.305 3.957 1 97.12 86 GLY A O 1
ATOM 692 N N . HIS A 1 87 ? 8.555 -15.227 4.309 1 97.38 87 HIS A N 1
ATOM 693 C CA . HIS A 1 87 ? 8.375 -13.938 3.646 1 97.38 87 HIS A CA 1
ATOM 694 C C . HIS A 1 87 ? 7.465 -13.023 4.461 1 97.38 87 HIS A C 1
ATOM 696 O O . HIS A 1 87 ? 6.59 -13.492 5.191 1 97.38 87 HIS A O 1
ATOM 702 N N . GLY A 1 88 ? 7.715 -11.703 4.285 1 96.25 88 GLY A N 1
ATOM 703 C CA . GLY A 1 88 ? 6.863 -10.703 4.906 1 96.25 88 GLY A CA 1
ATOM 704 C C . GLY A 1 88 ? 6.754 -10.867 6.414 1 96.25 88 GLY A C 1
ATOM 705 O O . GLY A 1 88 ? 7.766 -10.938 7.109 1 96.25 88 GLY A O 1
ATOM 706 N N . LEU A 1 89 ? 5.488 -11 6.859 1 94.81 89 LEU A N 1
ATOM 707 C CA . LEU A 1 89 ? 5.215 -11.047 8.289 1 94.81 89 LEU A CA 1
ATOM 708 C C . LEU A 1 89 ? 4.969 -12.477 8.758 1 94.81 89 LEU A C 1
ATOM 710 O O . LEU A 1 89 ? 4.645 -12.711 9.922 1 94.81 89 LEU A O 1
ATOM 714 N N . THR A 1 90 ? 5.074 -13.375 7.84 1 96.75 90 THR A N 1
ATOM 715 C CA . THR A 1 90 ? 4.949 -14.797 8.164 1 96.75 90 THR A CA 1
ATOM 716 C C . THR A 1 90 ? 6.301 -15.375 8.57 1 96.75 90 THR A C 1
ATOM 718 O O . THR A 1 90 ? 7.305 -15.172 7.883 1 96.75 90 THR A O 1
ATOM 721 N N . PRO A 1 91 ? 6.359 -16.078 9.648 1 93.94 91 PRO A N 1
ATOM 722 C CA . PRO A 1 91 ? 7.641 -16.594 10.148 1 93.94 91 PRO A CA 1
ATOM 723 C C . PRO A 1 91 ? 8.266 -17.625 9.203 1 93.94 91 PRO A C 1
ATOM 725 O O . PRO A 1 91 ? 7.613 -18.094 8.273 1 93.94 91 PRO A O 1
ATOM 728 N N . GLY A 1 92 ? 9.57 -18.031 9.539 1 94.94 92 GLY A N 1
ATOM 729 C CA . GLY A 1 92 ? 10.359 -18.969 8.758 1 94.94 92 GLY A CA 1
ATOM 730 C C . GLY A 1 92 ? 11.695 -18.406 8.312 1 94.94 92 GLY A C 1
ATOM 731 O O . GLY A 1 92 ? 11.945 -17.203 8.453 1 94.94 92 GLY A O 1
ATOM 732 N N . THR A 1 93 ? 12.492 -19.344 7.816 1 94.88 93 THR A N 1
ATOM 733 C CA . THR A 1 93 ? 13.773 -18.922 7.262 1 94.88 93 THR A CA 1
ATOM 734 C C . THR A 1 93 ? 13.562 -18.094 6 1 94.88 93 THR A C 1
ATOM 736 O O . THR A 1 93 ? 12.773 -18.469 5.129 1 94.88 93 THR A O 1
ATOM 739 N N . ARG A 1 94 ? 14.258 -16.984 5.938 1 94.5 94 ARG A N 1
ATOM 740 C CA . ARG A 1 94 ? 14.133 -16.047 4.82 1 94.5 94 ARG A CA 1
ATOM 741 C C . ARG A 1 94 ? 14.258 -16.781 3.484 1 94.5 94 ARG A C 1
ATOM 743 O O . ARG A 1 94 ? 15.258 -17.453 3.232 1 94.5 94 ARG A O 1
ATOM 750 N N . GLY A 1 95 ? 13.18 -16.672 2.672 1 94 95 GLY A N 1
ATOM 751 C CA . GLY A 1 95 ? 13.195 -17.219 1.326 1 94 95 GLY A CA 1
ATOM 752 C C . GLY A 1 95 ? 12.758 -18.672 1.27 1 94 95 GLY A C 1
ATOM 753 O O . GLY A 1 95 ? 12.602 -19.234 0.185 1 94 95 GLY A O 1
ATOM 754 N N . ASP A 1 96 ? 12.492 -19.312 2.34 1 95.38 96 ASP A N 1
ATOM 755 C CA . ASP A 1 96 ? 12.125 -20.719 2.381 1 95.38 96 ASP A CA 1
ATOM 756 C C . ASP A 1 96 ? 10.609 -20.891 2.379 1 95.38 96 ASP A C 1
ATOM 758 O O . ASP A 1 96 ? 9.977 -20.875 3.436 1 95.38 96 ASP A O 1
ATOM 762 N N . PHE A 1 97 ? 10.062 -21.203 1.227 1 95.25 97 PHE A N 1
ATOM 763 C CA . PHE A 1 97 ? 8.633 -21.406 1.062 1 95.25 97 PHE A CA 1
ATOM 764 C C . PHE A 1 97 ? 8.203 -22.719 1.709 1 95.25 97 PHE A C 1
ATOM 766 O O . PHE A 1 97 ? 7.008 -22.953 1.917 1 95.25 97 PHE A O 1
ATOM 773 N N . GLY A 1 98 ? 9.109 -23.562 1.999 1 96 98 GLY A N 1
ATOM 774 C CA . GLY A 1 98 ? 8.789 -24.953 2.254 1 96 98 GLY A CA 1
ATOM 775 C C . GLY A 1 98 ? 8.555 -25.75 0.988 1 96 98 GLY A C 1
ATOM 776 O O . GLY A 1 98 ? 9.391 -25.75 0.082 1 96 98 GLY A O 1
ATOM 777 N N . LYS A 1 99 ? 7.387 -26.406 1 1 97.56 99 LYS A N 1
ATOM 778 C CA . LYS A 1 99 ? 6.992 -27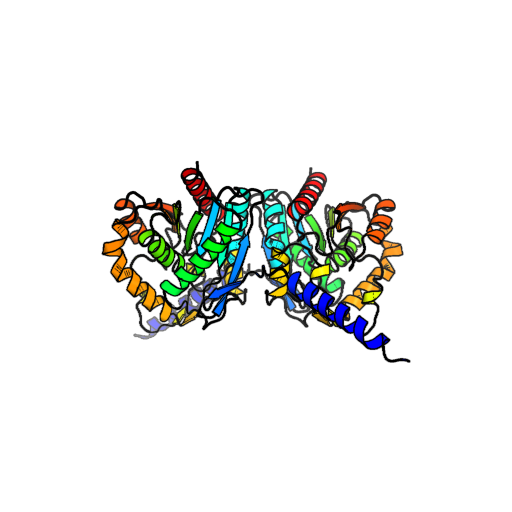.219 -0.156 1 97.56 99 LYS A CA 1
ATOM 779 C C . LYS A 1 99 ? 5.82 -26.578 -0.894 1 97.56 99 LYS A C 1
ATOM 781 O O . LYS A 1 99 ? 5.141 -25.703 -0.353 1 97.56 99 LYS A O 1
ATOM 786 N N . ILE A 1 100 ? 5.633 -27.031 -2.135 1 98.25 100 ILE A N 1
ATOM 787 C CA . ILE A 1 100 ? 4.477 -26.609 -2.922 1 98.25 100 ILE A CA 1
ATOM 788 C C . ILE A 1 100 ? 3.195 -26.875 -2.129 1 98.25 100 ILE A C 1
ATOM 790 O O . ILE A 1 100 ? 2.283 -26.047 -2.131 1 98.25 100 ILE A O 1
ATOM 794 N N . GLU A 1 101 ? 3.174 -27.922 -1.378 1 98.25 101 GLU A N 1
ATOM 795 C CA . GLU A 1 101 ? 2.014 -28.281 -0.57 1 98.25 101 GLU A CA 1
ATOM 796 C C . GLU A 1 101 ? 1.785 -27.281 0.556 1 98.25 101 GLU A C 1
ATOM 798 O O . GLU A 1 101 ? 0.644 -27.016 0.939 1 98.25 101 GLU A O 1
ATOM 803 N N . ASP A 1 102 ? 2.883 -26.75 1.077 1 98.5 102 ASP A N 1
ATOM 804 C CA . ASP A 1 102 ? 2.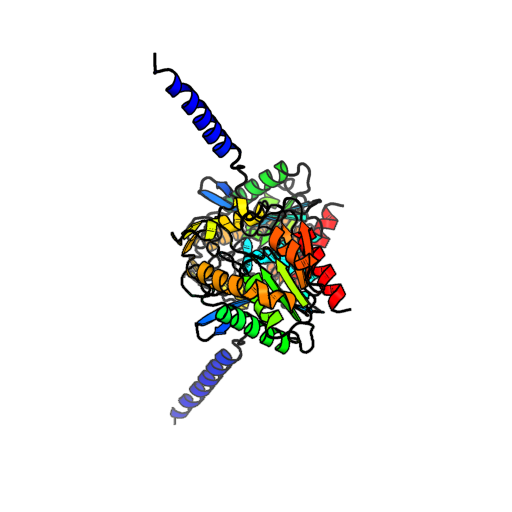752 -25.734 2.121 1 98.5 102 ASP A CA 1
ATOM 805 C C . ASP A 1 102 ? 2.078 -24.484 1.582 1 98.5 102 ASP A C 1
ATOM 807 O O . ASP A 1 102 ? 1.145 -23.953 2.195 1 98.5 102 ASP A O 1
ATOM 811 N N . SER A 1 103 ? 2.543 -24.016 0.473 1 98.62 103 SER A N 1
ATOM 812 C CA . SER A 1 103 ? 1.951 -22.844 -0.164 1 98.62 103 SER A CA 1
ATOM 813 C C . SER A 1 103 ? 0.513 -23.125 -0.594 1 98.62 103 SER A C 1
ATOM 815 O O . SER A 1 103 ? -0.351 -22.25 -0.474 1 98.62 103 SER A O 1
ATOM 817 N N . SER A 1 104 ? 0.242 -24.312 -1.108 1 98.75 104 SER A N 1
ATOM 818 C CA . SER A 1 104 ? -1.113 -24.703 -1.484 1 98.75 104 SER A CA 1
ATOM 819 C C . SER A 1 104 ? -2.053 -24.672 -0.283 1 98.75 104 SER A C 1
ATOM 821 O O . SER A 1 104 ? -3.189 -24.203 -0.393 1 98.75 104 SER A O 1
ATOM 823 N N . ALA A 1 105 ? -1.574 -25.125 0.812 1 98.69 105 ALA A N 1
ATOM 824 C CA . ALA A 1 105 ? -2.379 -25.125 2.031 1 98.69 105 ALA A CA 1
ATOM 825 C C . ALA A 1 105 ? -2.688 -23.703 2.494 1 98.69 105 ALA A C 1
ATOM 827 O O . ALA A 1 105 ? -3.777 -23.438 3.006 1 98.69 105 ALA A O 1
ATOM 828 N N . LEU A 1 106 ? -1.71 -22.859 2.381 1 98.62 106 LEU A N 1
ATOM 829 C CA . LEU A 1 106 ? -1.956 -21.453 2.711 1 98.62 106 LEU A CA 1
ATOM 830 C C . LEU A 1 106 ? -3.061 -20.875 1.835 1 98.62 106 LEU A C 1
ATOM 832 O O . LEU A 1 106 ? -3.979 -20.234 2.336 1 98.62 106 LEU A O 1
ATOM 836 N N . ALA A 1 107 ? -2.984 -21.125 0.55 1 98.75 107 ALA A N 1
ATOM 837 C CA . ALA A 1 107 ? -4.008 -20.641 -0.376 1 98.75 107 ALA A CA 1
ATOM 838 C C . ALA A 1 107 ? -5.375 -21.219 -0.032 1 98.75 107 ALA A C 1
ATOM 840 O O . ALA A 1 107 ? -6.391 -20.516 -0.105 1 98.75 107 ALA A O 1
ATOM 841 N N . GLU A 1 108 ? -5.391 -22.438 0.333 1 98.62 108 GLU A N 1
ATOM 842 C CA . GLU A 1 108 ? -6.652 -23.078 0.687 1 98.62 108 GLU A CA 1
ATOM 843 C C . GLU A 1 108 ? -7.254 -22.453 1.943 1 98.62 108 GLU A C 1
ATOM 845 O O . GLU A 1 108 ? -8.469 -22.25 2.023 1 98.62 108 GLU A O 1
ATOM 850 N N . ALA A 1 109 ? -6.402 -22.203 2.885 1 98.06 109 ALA A N 1
ATOM 851 C CA . ALA A 1 109 ? -6.883 -21.547 4.098 1 98.06 109 ALA A CA 1
ATOM 852 C C . ALA A 1 109 ? -7.543 -20.203 3.768 1 98.06 109 ALA A C 1
ATOM 854 O O . ALA A 1 109 ? -8.602 -19.875 4.316 1 98.06 109 ALA A O 1
ATOM 855 N N . LEU A 1 110 ? -6.945 -19.438 2.889 1 97.75 110 LEU A N 1
ATOM 856 C CA . LEU A 1 110 ? -7.535 -18.172 2.469 1 97.75 110 LEU A CA 1
ATOM 857 C C . LEU A 1 110 ? -8.836 -18.406 1.706 1 97.75 110 LEU A C 1
ATOM 859 O O . LEU A 1 110 ? -9.781 -17.625 1.828 1 97.75 110 LEU A O 1
ATOM 863 N N . THR A 1 111 ? -8.82 -19.438 0.898 1 98.38 111 THR A N 1
ATOM 864 C CA . THR A 1 111 ? -10.008 -19.766 0.131 1 98.38 111 THR A CA 1
ATOM 865 C C . THR A 1 111 ? -11.195 -20.031 1.058 1 98.38 111 THR A C 1
ATOM 867 O O . THR A 1 111 ? -12.289 -19.516 0.833 1 98.38 111 THR A O 1
ATOM 870 N N . VAL A 1 112 ? -10.977 -20.734 2.066 1 97.75 112 VAL A N 1
ATOM 871 C CA . VAL A 1 112 ? -12.016 -21.047 3.037 1 97.75 112 VAL A CA 1
ATOM 872 C C . VAL A 1 112 ? -12.508 -19.781 3.717 1 97.75 112 VAL A C 1
ATOM 874 O O . VAL A 1 112 ? -13.711 -19.594 3.916 1 97.75 112 VAL A O 1
ATOM 877 N N . LEU A 1 113 ? -11.578 -18.922 4.055 1 96.25 113 LEU A N 1
ATOM 878 C CA . LEU A 1 113 ? -11.945 -17.656 4.66 1 96.25 113 LEU A CA 1
ATOM 879 C C . LEU A 1 113 ? -12.82 -16.828 3.715 1 96.25 113 LEU A C 1
ATOM 881 O O . LEU A 1 113 ? -13.82 -16.25 4.133 1 96.25 113 LEU A O 1
ATOM 885 N N . ALA A 1 114 ? -12.43 -16.75 2.502 1 97.12 114 ALA A N 1
ATOM 886 C CA . ALA A 1 114 ? -13.172 -15.992 1.498 1 97.12 114 ALA A CA 1
ATOM 887 C C . ALA A 1 114 ? -14.578 -16.547 1.327 1 97.12 114 ALA A C 1
ATOM 889 O O . ALA A 1 114 ? -15.547 -15.781 1.235 1 97.12 114 ALA A O 1
ATOM 890 N N . GLU A 1 115 ? -14.68 -17.828 1.321 1 97.62 115 GLU A N 1
ATOM 891 C CA . GLU A 1 115 ? -15.977 -18.484 1.181 1 97.62 115 GLU A CA 1
ATOM 892 C C . GLU A 1 115 ? -16.875 -18.203 2.381 1 97.62 115 GLU A C 1
ATOM 894 O O . GLU A 1 115 ? -18.078 -18.031 2.229 1 97.62 115 GLU A O 1
ATOM 899 N N . LYS A 1 116 ? -16.297 -18.234 3.533 1 96.12 116 LYS A N 1
ATOM 900 C CA . LYS A 1 116 ? -17.047 -17.969 4.75 1 96.12 116 LYS A CA 1
ATOM 901 C C . LYS A 1 116 ? -17.578 -16.531 4.758 1 96.12 116 LYS A C 1
ATOM 903 O O . LYS A 1 116 ? -18.703 -16.281 5.18 1 96.12 116 LYS A O 1
ATOM 908 N N . GLN A 1 117 ? -16.766 -15.641 4.316 1 94.12 117 GLN A N 1
ATOM 909 C CA . GLN A 1 117 ? -17.141 -14.234 4.336 1 94.12 117 GLN A CA 1
ATOM 910 C C . GLN A 1 117 ? -18.203 -13.93 3.285 1 94.12 117 GLN A C 1
ATOM 912 O O . GLN A 1 117 ? -19.125 -13.141 3.527 1 94.12 117 GLN A O 1
ATOM 917 N N . ASN A 1 118 ? -18.062 -14.5 2.119 1 95.25 118 ASN A N 1
ATOM 918 C CA . ASN A 1 118 ? -19 -14.297 1.028 1 95.25 118 ASN A CA 1
ATOM 919 C C . ASN A 1 118 ? -19.344 -15.609 0.322 1 95.25 118 ASN A C 1
ATOM 921 O O . ASN A 1 118 ? -18.812 -15.891 -0.75 1 95.25 118 ASN A O 1
ATOM 925 N N . PRO A 1 119 ? -20.312 -16.297 0.859 1 95.75 119 PRO A N 1
ATOM 926 C CA . PRO A 1 119 ? -20.672 -17.578 0.267 1 95.75 119 PRO A CA 1
ATOM 927 C C . PRO A 1 119 ? -21.188 -17.453 -1.167 1 95.75 119 PRO A C 1
ATOM 929 O O . PRO A 1 119 ? -21.969 -16.547 -1.467 1 95.75 119 PRO A O 1
ATOM 932 N N . GLY A 1 120 ? -20.672 -18.266 -2.021 1 95.5 120 GLY A N 1
ATOM 933 C CA . GLY A 1 120 ? -21.172 -18.328 -3.387 1 95.5 120 GLY A CA 1
ATOM 934 C C . GLY A 1 120 ? -20.422 -17.422 -4.34 1 95.5 120 GLY A C 1
ATOM 935 O O . GLY A 1 120 ? -20.625 -17.484 -5.555 1 95.5 120 GLY A O 1
ATOM 936 N N . LEU A 1 121 ? -19.547 -16.625 -3.818 1 97.06 121 LEU A N 1
ATOM 937 C CA . LEU A 1 121 ? -18.75 -15.727 -4.652 1 97.06 121 LEU A CA 1
ATOM 938 C C . LEU A 1 121 ? -17.781 -16.516 -5.523 1 97.06 121 LEU A C 1
ATOM 940 O O . LEU A 1 121 ? -17.078 -17.406 -5.035 1 97.06 121 LEU A O 1
ATOM 944 N N . PRO A 1 122 ? -17.797 -16.297 -6.863 1 98.56 122 PRO A N 1
ATOM 945 C CA . PRO A 1 122 ? -16.766 -16.922 -7.695 1 98.56 122 PRO A CA 1
ATOM 946 C C . PRO A 1 122 ? -15.352 -16.688 -7.168 1 98.56 122 PRO A C 1
ATOM 948 O O . PRO A 1 122 ? -15.008 -15.562 -6.797 1 98.56 122 PRO A O 1
ATOM 951 N N . LEU A 1 123 ? -14.586 -17.75 -7.16 1 98.81 123 LEU A N 1
ATOM 952 C CA . LEU A 1 123 ? -13.211 -17.703 -6.676 1 98.81 123 LEU A CA 1
ATOM 953 C C . LEU A 1 123 ? -12.227 -17.812 -7.832 1 98.81 123 LEU A C 1
ATOM 955 O O . LEU A 1 123 ? -12.422 -18.641 -8.734 1 98.81 123 LEU A O 1
ATOM 959 N N . ILE A 1 124 ? -11.227 -16.984 -7.82 1 98.94 124 ILE A N 1
ATOM 960 C CA . ILE A 1 124 ? -10.148 -16.969 -8.805 1 98.94 124 ILE A CA 1
ATOM 961 C C . ILE A 1 124 ? -8.828 -17.297 -8.117 1 98.94 124 ILE A C 1
ATOM 963 O O . ILE A 1 124 ? -8.453 -16.641 -7.141 1 98.94 124 ILE A O 1
ATOM 967 N N . ALA A 1 125 ? -8.109 -18.328 -8.578 1 98.94 125 ALA A N 1
ATOM 968 C CA . ALA A 1 125 ? -6.766 -18.625 -8.078 1 98.94 125 ALA A CA 1
ATOM 969 C C . ALA A 1 125 ? -5.711 -17.828 -8.852 1 98.94 125 ALA A C 1
ATOM 971 O O . ALA A 1 125 ? -5.738 -17.781 -10.086 1 98.94 125 ALA A O 1
ATOM 972 N N . GLN A 1 126 ? -4.84 -17.188 -8.125 1 98.94 126 GLN A N 1
ATOM 973 C CA . GLN A 1 126 ? -3.805 -16.422 -8.797 1 98.94 126 GLN A CA 1
ATOM 974 C C . GLN A 1 126 ? -2.443 -16.625 -8.141 1 98.94 126 GLN A C 1
ATOM 976 O O . GLN A 1 126 ? -2.361 -16.828 -6.926 1 98.94 126 GLN A O 1
ATOM 981 N N . GLY A 1 127 ? -1.409 -16.578 -8.945 1 98.94 127 GLY A N 1
ATOM 982 C CA . GLY A 1 127 ? -0.057 -16.609 -8.414 1 98.94 127 GLY A CA 1
ATOM 983 C C . GLY A 1 127 ? 0.95 -15.898 -9.297 1 98.94 127 GLY A C 1
ATOM 984 O O . GLY A 1 127 ? 0.733 -15.75 -10.5 1 98.94 127 GLY A O 1
ATOM 985 N N . HIS A 1 128 ? 1.998 -15.422 -8.656 1 98.81 128 HIS A N 1
ATOM 986 C CA . HIS A 1 128 ? 3.137 -14.836 -9.352 1 98.81 128 HIS A CA 1
ATOM 987 C C . HIS A 1 128 ? 4.41 -15.641 -9.102 1 98.81 128 HIS A C 1
ATOM 989 O O . HIS A 1 128 ? 4.711 -15.992 -7.961 1 98.81 128 HIS A O 1
ATOM 995 N N . SER A 1 129 ? 5.152 -15.891 -10.211 1 97.56 129 SER A N 1
ATOM 996 C CA . SER A 1 129 ? 6.426 -16.594 -10.133 1 97.56 129 SER A CA 1
ATOM 997 C C . SER A 1 129 ? 6.27 -17.938 -9.422 1 97.56 129 SER A C 1
ATOM 999 O O . SER A 1 129 ? 5.484 -18.781 -9.844 1 97.56 129 SER A O 1
ATOM 1001 N N . PHE A 1 130 ? 6.895 -18.219 -8.305 1 97.12 130 PHE A N 1
ATOM 1002 C CA . PHE A 1 130 ? 6.672 -19.453 -7.559 1 97.12 130 PHE A CA 1
ATOM 1003 C C . PHE A 1 130 ? 5.195 -19.641 -7.227 1 97.12 130 PHE A C 1
ATOM 1005 O O . PHE A 1 130 ? 4.664 -20.75 -7.301 1 97.12 130 PHE A O 1
ATOM 1012 N N . GLY A 1 131 ? 4.535 -18.547 -6.883 1 98.75 131 GLY A N 1
ATOM 1013 C CA . GLY A 1 131 ? 3.098 -18.594 -6.656 1 98.75 131 GLY A CA 1
ATOM 1014 C C . GLY A 1 131 ? 2.318 -19.078 -7.863 1 98.75 131 GLY A C 1
ATOM 1015 O O . GLY A 1 131 ? 1.268 -19.703 -7.715 1 98.75 131 GLY A O 1
ATOM 1016 N N . SER A 1 132 ? 2.779 -18.766 -9.031 1 98.88 132 SER A N 1
ATOM 1017 C CA . SER A 1 132 ? 2.141 -19.25 -10.25 1 98.88 132 SER A CA 1
ATOM 1018 C C . SER A 1 132 ? 2.244 -20.766 -10.367 1 98.88 132 SER A C 1
ATOM 1020 O O . SER A 1 132 ? 1.287 -21.438 -10.766 1 98.88 132 SER A O 1
ATOM 1022 N N . VAL A 1 133 ? 3.398 -21.266 -10.023 1 98.44 133 VAL A N 1
ATOM 1023 C CA . VAL A 1 133 ? 3.619 -22.703 -10.055 1 98.44 133 VAL A CA 1
ATOM 1024 C C . VAL A 1 133 ? 2.66 -23.406 -9.094 1 98.44 133 VAL A C 1
ATOM 1026 O O . VAL A 1 133 ? 1.961 -24.344 -9.477 1 98.44 133 VAL A O 1
ATOM 1029 N N . VAL A 1 134 ? 2.576 -22.906 -7.918 1 98.81 134 VAL A N 1
ATOM 1030 C CA . VAL A 1 134 ? 1.682 -23.469 -6.918 1 98.81 134 VAL A CA 1
ATOM 1031 C C . VAL A 1 134 ? 0.236 -23.375 -7.398 1 98.81 134 VAL A C 1
ATOM 1033 O O . VAL A 1 134 ? -0.544 -24.312 -7.242 1 98.81 134 VAL A O 1
ATOM 1036 N N . THR A 1 135 ? -0.109 -22.266 -7.965 1 98.94 135 THR A N 1
ATOM 1037 C CA . THR A 1 135 ? -1.458 -22.047 -8.469 1 98.94 135 THR A CA 1
ATOM 1038 C C . THR A 1 135 ? -1.818 -23.078 -9.531 1 98.94 135 THR A C 1
ATOM 1040 O O . THR A 1 135 ? -2.908 -23.656 -9.5 1 98.94 135 THR A O 1
ATOM 1043 N N . LEU A 1 136 ? -0.925 -23.344 -10.422 1 98.81 136 LEU A N 1
ATOM 1044 C CA . LEU A 1 136 ? -1.187 -24.328 -11.461 1 98.81 136 LEU A CA 1
ATOM 1045 C C . LEU A 1 136 ? -1.364 -25.719 -10.859 1 98.81 136 LEU A C 1
ATOM 1047 O O . LEU A 1 136 ? -2.232 -26.484 -11.289 1 98.81 136 LEU A O 1
ATOM 1051 N N . PHE A 1 137 ? -0.554 -26.031 -9.867 1 98.62 137 PHE A N 1
ATOM 1052 C CA . PHE A 1 137 ? -0.732 -27.297 -9.172 1 98.62 137 PHE A CA 1
ATOM 1053 C C . PHE A 1 137 ? -2.135 -27.406 -8.594 1 98.62 137 PHE A C 1
ATOM 1055 O O . PHE A 1 137 ? -2.773 -28.453 -8.68 1 98.62 137 PHE A O 1
ATOM 1062 N N . ARG A 1 138 ? -2.59 -26.328 -8.055 1 98.75 138 ARG A N 1
ATOM 1063 C CA . ARG A 1 138 ? -3.906 -26.328 -7.426 1 98.75 138 ARG A CA 1
ATOM 1064 C C . ARG A 1 138 ? -5.012 -26.469 -8.469 1 98.75 138 ARG A C 1
ATOM 1066 O O . ARG A 1 138 ? -5.973 -27.203 -8.266 1 98.75 138 ARG A O 1
ATOM 1073 N N . LEU A 1 139 ? -4.891 -25.797 -9.578 1 98.75 139 LEU A N 1
ATOM 1074 C CA . LEU A 1 139 ? -5.887 -25.859 -10.641 1 98.75 139 LEU A CA 1
ATOM 1075 C C . LEU A 1 139 ? -5.941 -27.25 -11.258 1 98.75 139 LEU A C 1
ATOM 1077 O O . LEU A 1 139 ? -7.016 -27.734 -11.625 1 98.75 139 LEU A O 1
ATOM 1081 N N . LEU A 1 140 ? -4.816 -27.875 -11.375 1 98.5 140 LEU A N 1
ATOM 1082 C CA . LEU A 1 140 ? -4.73 -29.234 -11.93 1 98.5 140 LEU A CA 1
ATOM 1083 C C . LEU A 1 140 ? -5.301 -30.25 -10.953 1 98.5 140 LEU A C 1
ATOM 1085 O O . LEU A 1 140 ? -5.996 -31.188 -11.359 1 98.5 140 LEU A O 1
ATOM 1089 N N . ALA A 1 141 ? -5.039 -30.078 -9.688 1 98.06 141 ALA A N 1
ATOM 1090 C CA . ALA A 1 141 ? -5.438 -31.047 -8.664 1 98.06 141 ALA A CA 1
ATOM 1091 C C . ALA A 1 141 ? -6.938 -30.969 -8.398 1 98.06 141 ALA A C 1
ATOM 1093 O O . ALA A 1 141 ? -7.574 -32 -8.141 1 98.06 141 ALA A O 1
ATOM 1094 N N . GLU A 1 142 ? -7.512 -29.766 -8.422 1 98.06 142 GLU A N 1
ATOM 1095 C CA . GLU A 1 142 ? -8.93 -29.562 -8.148 1 98.06 142 GLU A CA 1
ATOM 1096 C C . GLU A 1 142 ? -9.555 -28.625 -9.172 1 98.06 142 GLU A C 1
ATOM 1098 O O . GLU A 1 142 ? -9.906 -27.484 -8.852 1 98.06 142 GLU A O 1
ATOM 1103 N N . PRO A 1 143 ? -9.914 -29.156 -10.336 1 98 143 PRO A N 1
ATOM 1104 C CA . PRO A 1 143 ? -10.359 -28.312 -11.445 1 98 143 PRO A CA 1
ATOM 1105 C C . PRO A 1 143 ? -11.703 -27.641 -11.164 1 98 143 PRO A C 1
ATOM 1107 O O . PRO A 1 143 ? -12.062 -26.672 -11.844 1 98 143 PRO A O 1
ATOM 1110 N N . ASP A 1 144 ? -12.461 -28.062 -10.125 1 97.88 144 ASP A N 1
ATOM 1111 C CA . ASP A 1 144 ? -13.773 -27.484 -9.859 1 97.88 144 ASP A CA 1
ATOM 1112 C C . ASP A 1 144 ? -13.719 -26.5 -8.688 1 97.88 144 ASP A C 1
ATOM 1114 O O . ASP A 1 144 ? -14.734 -25.922 -8.312 1 97.88 144 ASP A O 1
ATOM 1118 N N . ARG A 1 145 ? -12.484 -26.281 -8.18 1 97.88 145 ARG A N 1
ATOM 1119 C CA . ARG A 1 145 ? -12.352 -25.5 -6.941 1 97.88 145 ARG A CA 1
ATOM 1120 C C . ARG A 1 145 ? -12.414 -24.016 -7.219 1 97.88 145 ARG A C 1
ATOM 1122 O O . ARG A 1 145 ? -12.938 -23.25 -6.406 1 97.88 145 ARG A O 1
ATOM 1129 N N . TYR A 1 146 ? -11.922 -23.594 -8.383 1 98.75 146 TYR A N 1
ATOM 1130 C CA . TYR A 1 146 ? -11.875 -22.188 -8.773 1 98.75 146 TYR A CA 1
ATOM 1131 C C . TYR A 1 146 ? -12.531 -21.984 -10.133 1 98.75 146 TYR A C 1
ATOM 1133 O O . TYR A 1 146 ? -12.469 -22.859 -11 1 98.75 146 TYR A O 1
ATOM 1141 N N . ARG A 1 147 ? -13.148 -20.828 -10.289 1 98.75 147 ARG A N 1
ATOM 1142 C CA . ARG A 1 147 ? -13.789 -20.453 -11.547 1 98.75 147 ARG A CA 1
ATOM 1143 C C . ARG A 1 147 ? -12.75 -20.234 -12.641 1 98.75 147 ARG A C 1
ATOM 1145 O O . ARG A 1 147 ? -13.008 -20.531 -13.812 1 98.75 147 ARG A O 1
ATOM 1152 N N . ALA A 1 148 ? -11.609 -19.734 -12.281 1 98.88 148 ALA A N 1
ATOM 1153 C CA . ALA A 1 148 ? -10.531 -19.406 -13.219 1 98.88 148 ALA A CA 1
ATOM 1154 C C . ALA A 1 148 ? -9.195 -19.266 -12.5 1 98.88 148 ALA A C 1
ATOM 1156 O O . ALA A 1 148 ? -9.148 -19.266 -11.266 1 98.88 148 ALA A O 1
ATOM 1157 N N . GLY A 1 149 ? -8.133 -19.234 -13.289 1 98.94 149 GLY A N 1
ATOM 1158 C CA . GLY A 1 149 ? -6.785 -19.016 -12.773 1 98.94 149 GLY A CA 1
ATOM 1159 C C . GLY A 1 149 ? -6.062 -17.875 -13.461 1 98.94 149 GLY A C 1
ATOM 1160 O O . GLY A 1 149 ? -6.367 -17.547 -14.609 1 98.94 149 GLY A O 1
ATOM 1161 N N . ILE A 1 150 ? -5.18 -17.266 -12.781 1 98.94 150 ILE A N 1
ATOM 1162 C CA . ILE A 1 150 ? -4.285 -16.25 -13.32 1 98.94 150 ILE A CA 1
ATOM 1163 C C . ILE A 1 150 ? -2.852 -16.531 -12.875 1 98.94 150 ILE A C 1
ATOM 1165 O O . ILE A 1 150 ? -2.596 -16.75 -11.688 1 98.94 150 ILE A O 1
ATOM 1169 N N . ILE A 1 151 ? -1.943 -16.562 -13.797 1 98.94 151 ILE A N 1
ATOM 1170 C CA . ILE A 1 151 ? -0.532 -16.734 -13.469 1 98.94 151 ILE A CA 1
ATOM 1171 C C . ILE A 1 151 ? 0.287 -15.609 -14.094 1 98.94 151 ILE A C 1
ATOM 1173 O O . ILE A 1 151 ? -0.092 -15.055 -15.125 1 98.94 151 ILE A O 1
ATOM 1177 N N . SER A 1 152 ? 1.336 -15.195 -13.453 1 98.88 152 SER A N 1
ATOM 1178 C CA . SER A 1 152 ? 2.223 -14.141 -13.93 1 98.88 152 SER A CA 1
ATOM 1179 C C . SER A 1 152 ? 3.682 -14.469 -13.633 1 98.88 152 SER A C 1
ATOM 1181 O O . SER A 1 152 ? 3.99 -15.07 -12.609 1 98.88 152 SER A O 1
ATOM 1183 N N . GLY A 1 153 ? 4.578 -14.062 -14.562 1 98.19 153 GLY A N 1
ATOM 1184 C CA . GLY A 1 153 ? 5.984 -14.383 -14.383 1 98.19 153 GLY A CA 1
ATOM 1185 C C . GLY A 1 153 ? 6.223 -15.836 -14.031 1 98.19 153 GLY A C 1
ATOM 1186 O O . GLY A 1 153 ? 6.945 -16.141 -13.078 1 98.19 153 GLY A O 1
ATOM 1187 N N . ALA A 1 154 ? 5.605 -16.734 -14.758 1 98.19 154 ALA A N 1
ATOM 1188 C CA . ALA A 1 154 ? 5.512 -18.141 -14.406 1 98.19 154 ALA A CA 1
ATOM 1189 C C . ALA A 1 154 ? 6.723 -18.922 -14.922 1 98.19 154 ALA A C 1
ATOM 1191 O O . ALA A 1 154 ? 6.871 -19.125 -16.125 1 98.19 154 ALA A O 1
ATOM 1192 N N . PRO A 1 155 ? 7.543 -19.422 -14.023 1 96.31 155 PRO A N 1
ATOM 1193 C CA . PRO A 1 155 ? 8.664 -20.25 -14.469 1 96.31 155 PRO A CA 1
ATOM 1194 C C . PRO A 1 155 ? 8.258 -21.703 -14.742 1 96.31 155 PRO A C 1
ATOM 1196 O O . PRO A 1 155 ? 8.406 -22.562 -13.875 1 96.31 155 PRO A O 1
ATOM 1199 N N . LEU A 1 156 ? 7.945 -22 -15.992 1 95.62 156 LEU A N 1
ATOM 1200 C CA . LEU A 1 156 ? 7.324 -23.281 -16.297 1 95.62 156 LEU A CA 1
ATOM 1201 C C . LEU A 1 156 ? 8.352 -24.266 -16.844 1 95.62 156 LEU A C 1
ATOM 1203 O O . LEU A 1 156 ? 8.039 -25.438 -17.062 1 95.62 156 LEU A O 1
ATOM 1207 N N . VAL A 1 157 ? 9.562 -23.781 -17.109 1 89.75 157 VAL A N 1
ATOM 1208 C CA . VAL A 1 157 ? 1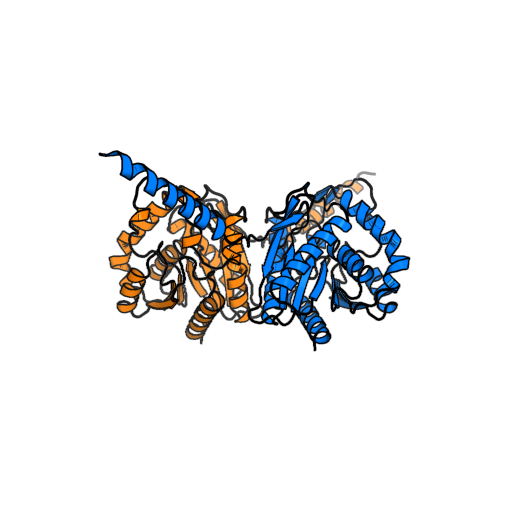0.648 -24.656 -17.531 1 89.75 157 VAL A CA 1
ATOM 1209 C C . VAL A 1 157 ? 11.93 -24.281 -16.797 1 89.75 157 VAL A C 1
ATOM 1211 O O . VAL A 1 157 ? 12.031 -23.188 -16.219 1 89.75 157 VAL A O 1
ATOM 1214 N N . PRO A 1 158 ? 12.875 -25.203 -16.75 1 86.5 158 PRO A N 1
ATOM 1215 C CA . PRO A 1 158 ? 14.125 -24.906 -16.062 1 86.5 158 PRO A CA 1
ATOM 1216 C C . PRO A 1 158 ? 14.797 -23.625 -16.562 1 86.5 158 PRO A C 1
ATOM 1218 O O . PRO A 1 158 ? 14.789 -23.359 -17.766 1 86.5 158 PRO A O 1
ATOM 1221 N N . ILE A 1 159 ? 15.227 -22.812 -15.602 1 75.69 159 ILE A N 1
ATOM 1222 C CA . ILE A 1 159 ? 16 -21.594 -15.852 1 75.69 159 ILE A CA 1
ATOM 1223 C C . ILE A 1 159 ? 17.484 -21.891 -15.672 1 75.69 159 ILE A C 1
ATOM 1225 O O . ILE A 1 159 ? 17.922 -22.234 -14.57 1 75.69 159 ILE A O 1
ATOM 1229 N N . PRO A 1 160 ? 18.219 -21.812 -16.734 1 65.62 160 PRO A N 1
ATOM 1230 C CA . PRO A 1 160 ? 19.625 -22.25 -16.656 1 65.62 160 PRO A CA 1
ATOM 1231 C C . PRO A 1 160 ? 20.359 -21.625 -15.477 1 65.62 160 PRO A C 1
ATOM 1233 O O . PRO A 1 160 ? 21.141 -22.297 -14.797 1 65.62 160 PRO A O 1
ATOM 1236 N N . ASP A 1 161 ? 20.25 -20.312 -15.203 1 60.97 161 ASP A N 1
ATOM 1237 C CA . ASP A 1 161 ? 21.016 -19.625 -14.172 1 60.97 161 ASP A CA 1
ATOM 1238 C C . ASP A 1 161 ? 20.578 -20.062 -12.773 1 60.97 161 ASP A C 1
ATOM 1240 O O . ASP A 1 161 ? 21.297 -19.859 -11.797 1 60.97 161 ASP A O 1
ATOM 1244 N N . MET A 1 162 ? 19.453 -20.625 -12.641 1 60.59 162 MET A N 1
ATOM 1245 C CA . MET A 1 162 ? 18.953 -21.047 -11.336 1 60.59 162 MET A CA 1
ATOM 1246 C C . MET A 1 162 ? 19.406 -22.484 -11.031 1 60.59 162 MET A C 1
ATOM 1248 O O . MET A 1 162 ? 19.281 -22.938 -9.891 1 60.59 162 MET A O 1
ATOM 1252 N N . LEU A 1 163 ? 19.969 -23.141 -12.008 1 54.72 163 LEU A N 1
ATOM 1253 C CA . LEU A 1 163 ? 20.359 -24.547 -11.867 1 54.72 163 LEU A CA 1
ATOM 1254 C C . LEU A 1 163 ? 21.719 -24.656 -11.18 1 54.72 163 LEU A C 1
ATOM 1256 O O . LEU A 1 163 ? 22.109 -25.75 -10.766 1 54.72 163 LEU A O 1
ATOM 1260 N N . ASP A 1 164 ? 22.5 -23.484 -11.164 1 54.38 164 ASP A N 1
ATOM 1261 C CA . ASP A 1 164 ? 23.797 -23.656 -10.523 1 54.38 164 ASP A CA 1
ATOM 1262 C C . ASP A 1 164 ? 23.656 -23.734 -9 1 54.38 164 ASP A C 1
ATOM 1264 O O . ASP A 1 164 ? 22.797 -23.062 -8.422 1 54.38 164 ASP A O 1
ATOM 1268 N N . ALA A 1 165 ? 24.125 -24.75 -8.445 1 50.09 165 ALA A N 1
ATOM 1269 C CA . ALA A 1 165 ? 24.062 -25.25 -7.078 1 50.09 165 ALA A CA 1
ATOM 1270 C C . ALA A 1 165 ? 24.375 -24.141 -6.074 1 50.09 165 ALA A C 1
ATOM 1272 O O . ALA A 1 165 ? 24.172 -24.312 -4.867 1 50.09 165 ALA A O 1
ATOM 1273 N N . ASP A 1 166 ? 25.359 -23.219 -6.316 1 54.44 166 ASP A N 1
ATOM 1274 C CA . ASP A 1 166 ? 25.625 -22.266 -5.254 1 54.44 166 ASP A CA 1
ATOM 1275 C C . ASP A 1 166 ? 24.406 -21.391 -4.98 1 54.44 166 ASP A C 1
ATOM 1277 O O . ASP A 1 166 ? 23.984 -20.625 -5.848 1 54.44 166 ASP A O 1
ATOM 1281 N N . THR A 1 167 ? 23.5 -21.875 -4.047 1 57.28 167 THR A N 1
ATOM 1282 C CA . THR A 1 167 ? 22.062 -21.766 -3.807 1 57.28 167 THR A CA 1
ATOM 1283 C C . THR A 1 167 ? 21.703 -20.344 -3.381 1 57.28 167 THR A C 1
ATOM 1285 O O . THR A 1 167 ? 20.578 -20.094 -2.934 1 57.28 167 THR A O 1
ATOM 1288 N N . SER A 1 168 ? 22.625 -19.359 -3.404 1 66.56 168 SER A N 1
ATOM 1289 C CA . SER A 1 168 ? 22.203 -18.016 -3.049 1 66.56 168 SER A CA 1
ATOM 1290 C C . SER A 1 168 ? 21.625 -17.281 -4.258 1 66.56 168 SER A C 1
ATOM 1292 O O . SER A 1 168 ? 22.297 -17.156 -5.285 1 66.56 168 SER A O 1
ATOM 1294 N N . LEU A 1 169 ? 20.328 -17.156 -4.277 1 68.19 169 LEU A N 1
ATOM 1295 C CA . LEU A 1 169 ? 19.688 -16.344 -5.301 1 68.19 169 LEU A CA 1
ATOM 1296 C C . LEU A 1 169 ? 19.844 -14.867 -5.004 1 68.19 169 LEU A C 1
ATOM 1298 O O . LEU A 1 169 ? 19.625 -14.422 -3.875 1 68.19 169 LEU A O 1
ATOM 1302 N N . ASP A 1 170 ? 20.562 -14.133 -5.852 1 75.94 170 ASP A N 1
ATOM 1303 C CA . ASP A 1 170 ? 20.656 -12.672 -5.82 1 75.94 170 ASP A CA 1
ATOM 1304 C C . ASP A 1 170 ? 19.984 -12.055 -7.039 1 75.94 170 ASP A C 1
ATOM 1306 O O . ASP A 1 170 ? 20.578 -11.969 -8.109 1 75.94 170 ASP A O 1
ATOM 1310 N N . LEU A 1 171 ? 18.719 -11.695 -6.746 1 75.88 171 LEU A N 1
ATOM 1311 C CA . LEU A 1 171 ? 17.953 -11.117 -7.844 1 75.88 171 LEU A CA 1
ATOM 1312 C C . LEU A 1 171 ? 18.328 -9.656 -8.055 1 75.88 171 LEU A C 1
ATOM 1314 O O . LEU A 1 171 ? 18.25 -8.852 -7.121 1 75.88 171 LEU A O 1
ATOM 1318 N N . ASP A 1 172 ? 18.75 -9.422 -9.289 1 82.81 172 ASP A N 1
ATOM 1319 C CA . ASP A 1 172 ? 18.969 -8.031 -9.68 1 82.81 172 ASP A CA 1
ATOM 1320 C C . ASP A 1 172 ? 17.641 -7.293 -9.852 1 82.81 172 ASP A C 1
ATOM 1322 O O . ASP A 1 172 ? 16.781 -7.723 -10.617 1 82.81 172 ASP A O 1
ATOM 1326 N N . LEU A 1 173 ? 17.531 -6.215 -9.148 1 84.31 173 LEU A N 1
ATOM 1327 C CA . LEU A 1 173 ? 16.312 -5.422 -9.18 1 84.31 173 LEU A CA 1
ATOM 1328 C C . LEU A 1 173 ? 15.961 -5.027 -10.609 1 84.31 173 LEU A C 1
ATOM 1330 O O . LEU A 1 173 ? 14.781 -4.887 -10.953 1 84.31 173 LEU A O 1
ATOM 1334 N N . ASN A 1 174 ? 16.969 -4.914 -11.438 1 86.38 174 ASN A N 1
ATOM 1335 C CA . ASN A 1 174 ? 16.75 -4.516 -12.828 1 86.38 174 ASN A CA 1
ATOM 1336 C C . ASN A 1 174 ? 16.062 -5.613 -13.633 1 86.38 174 ASN A C 1
ATOM 1338 O O . ASN A 1 174 ? 15.539 -5.359 -14.719 1 86.38 174 ASN A O 1
ATOM 1342 N N . TRP A 1 175 ? 16.062 -6.793 -13.156 1 91.12 175 TRP A N 1
ATOM 1343 C CA . TRP A 1 175 ? 15.406 -7.91 -13.82 1 91.12 175 TRP A CA 1
ATOM 1344 C C . TRP A 1 175 ? 13.945 -8.016 -13.398 1 91.12 175 TRP A C 1
ATOM 1346 O O . TRP A 1 175 ? 13.156 -8.711 -14.047 1 91.12 175 TRP A O 1
ATOM 1356 N N . LEU A 1 176 ? 13.656 -7.305 -12.367 1 94.38 176 LEU A N 1
ATOM 1357 C CA . LEU A 1 176 ? 12.359 -7.52 -11.75 1 94.38 176 LEU A CA 1
ATOM 1358 C C . LEU A 1 176 ? 11.32 -6.562 -12.32 1 94.38 176 LEU A C 1
ATOM 1360 O O . LEU A 1 176 ? 10.219 -6.977 -12.688 1 94.38 176 LEU A O 1
ATOM 1364 N N . SER A 1 177 ? 11.648 -5.297 -12.422 1 96.69 177 SER A N 1
ATOM 1365 C CA . SER A 1 177 ? 10.695 -4.293 -12.883 1 96.69 177 SER A CA 1
ATOM 1366 C C . SER A 1 177 ? 11.398 -2.994 -13.258 1 96.69 177 SER A C 1
ATOM 1368 O O . SER A 1 177 ? 12.469 -2.688 -12.742 1 96.69 177 SER A O 1
ATOM 1370 N N . SER A 1 178 ? 10.812 -2.254 -14.188 1 95.44 178 SER A N 1
ATOM 1371 C CA . SER A 1 178 ? 11.305 -0.924 -14.531 1 95.44 178 SER A CA 1
ATOM 1372 C C . SER A 1 178 ? 10.531 0.16 -13.789 1 95.44 178 SER A C 1
ATOM 1374 O O . SER A 1 178 ? 10.828 1.349 -13.93 1 95.44 178 SER A O 1
ATOM 1376 N N . ASP A 1 179 ? 9.547 -0.247 -12.984 1 93.56 179 ASP A N 1
ATOM 1377 C CA . ASP A 1 179 ? 8.742 0.715 -12.234 1 93.56 179 ASP A CA 1
ATOM 1378 C C . ASP A 1 179 ? 9.516 1.284 -11.055 1 93.56 179 ASP A C 1
ATOM 1380 O O . ASP A 1 179 ? 9.859 0.555 -10.117 1 93.56 179 ASP A O 1
ATOM 1384 N N . PRO A 1 180 ? 9.781 2.615 -11.055 1 88 180 PRO A N 1
ATOM 1385 C CA . PRO A 1 180 ? 10.602 3.174 -9.977 1 88 180 PRO A CA 1
ATOM 1386 C C . PRO A 1 180 ? 9.953 3.02 -8.602 1 88 180 PRO A C 1
ATOM 1388 O O . PRO A 1 180 ? 10.656 2.863 -7.598 1 88 180 PRO A O 1
ATOM 1391 N N . PHE A 1 181 ? 8.656 3.135 -8.57 1 87.94 181 PHE A N 1
ATOM 1392 C CA . PHE A 1 181 ? 7.953 2.99 -7.305 1 87.94 181 PHE A CA 1
ATOM 1393 C C . PHE A 1 181 ? 8.18 1.603 -6.715 1 87.94 181 PHE A C 1
ATOM 1395 O O . PHE A 1 181 ? 8.5 1.47 -5.531 1 87.94 181 PHE A O 1
ATOM 1402 N N . TYR A 1 182 ? 8.023 0.639 -7.484 1 92.94 182 TYR A N 1
ATOM 1403 C CA . TYR A 1 182 ? 8.188 -0.738 -7.035 1 92.94 182 TYR A CA 1
ATOM 1404 C C . TYR A 1 182 ? 9.648 -1.037 -6.703 1 92.94 182 TYR A C 1
ATOM 1406 O O . TYR A 1 182 ? 9.945 -1.684 -5.699 1 92.94 182 TYR A O 1
ATOM 1414 N N . ARG A 1 183 ? 10.547 -0.618 -7.52 1 91.44 183 ARG A N 1
ATOM 1415 C CA . ARG A 1 183 ? 11.969 -0.844 -7.277 1 91.44 183 ARG A CA 1
ATOM 1416 C C . ARG A 1 183 ? 12.398 -0.218 -5.957 1 91.44 183 ARG A C 1
ATOM 1418 O O . ARG A 1 183 ? 13.18 -0.811 -5.211 1 91.44 183 ARG A O 1
ATOM 1425 N N . ASP A 1 184 ? 11.891 0.889 -5.734 1 87.62 184 ASP A N 1
ATOM 1426 C CA . ASP A 1 184 ? 12.156 1.554 -4.461 1 87.62 184 ASP A CA 1
ATOM 1427 C C . ASP A 1 184 ? 11.672 0.706 -3.289 1 87.62 184 ASP A C 1
ATOM 1429 O O . ASP A 1 184 ? 12.375 0.573 -2.283 1 87.62 184 ASP A O 1
ATOM 1433 N N . SER A 1 185 ? 10.5 0.182 -3.416 1 89.5 185 SER A N 1
ATOM 1434 C CA . SER A 1 185 ? 9.961 -0.679 -2.369 1 89.5 185 SER A CA 1
ATOM 1435 C C . SER A 1 185 ? 10.844 -1.901 -2.148 1 89.5 185 SER A C 1
ATOM 1437 O O . SER A 1 185 ? 11.125 -2.273 -1.008 1 89.5 185 SER A O 1
ATOM 1439 N N . LEU A 1 186 ? 11.281 -2.461 -3.215 1 91.62 186 LEU A N 1
ATOM 1440 C CA . LEU A 1 186 ? 12.117 -3.648 -3.096 1 91.62 186 LEU A CA 1
ATOM 1441 C C . LEU A 1 186 ? 13.453 -3.311 -2.441 1 91.62 186 LEU A C 1
ATOM 1443 O O . LEU A 1 186 ? 14.016 -4.125 -1.703 1 91.62 186 LEU A O 1
ATOM 1447 N N . GLU A 1 187 ? 13.945 -2.162 -2.691 1 89.44 187 GLU A N 1
ATOM 1448 C CA . GLU A 1 187 ? 15.258 -1.741 -2.207 1 89.44 187 GLU A CA 1
ATOM 1449 C C . GLU A 1 187 ? 15.203 -1.354 -0.732 1 89.44 187 GLU A C 1
ATOM 1451 O O . GLU A 1 187 ? 16.141 -1.628 0.023 1 89.44 187 GLU A O 1
ATOM 1456 N N . ASN A 1 188 ? 14.102 -0.745 -0.309 1 89.12 188 ASN A N 1
ATOM 1457 C CA . ASN A 1 188 ? 14.133 -0.068 0.983 1 89.12 188 ASN A CA 1
ATOM 1458 C C . ASN A 1 188 ? 13.188 -0.722 1.982 1 89.12 188 ASN A C 1
ATOM 1460 O O . ASN A 1 188 ? 13.297 -0.5 3.189 1 89.12 188 ASN A O 1
ATOM 1464 N N . ASP A 1 189 ? 12.242 -1.452 1.525 1 89.94 189 ASP A N 1
ATOM 1465 C CA . ASP A 1 189 ? 11.297 -2.137 2.404 1 89.94 189 ASP A CA 1
ATOM 1466 C C . ASP A 1 189 ? 11.977 -3.295 3.137 1 89.94 189 ASP A C 1
ATOM 1468 O O . ASP A 1 189 ? 12.469 -4.23 2.504 1 89.94 189 ASP A O 1
ATOM 1472 N N . PRO A 1 190 ? 11.883 -3.258 4.438 1 90.94 190 PRO A N 1
ATOM 1473 C CA . PRO A 1 190 ? 12.602 -4.297 5.18 1 90.94 190 PRO A CA 1
ATOM 1474 C C . PRO A 1 190 ? 11.953 -5.672 5.055 1 90.94 190 PRO A C 1
ATOM 1476 O O . PRO A 1 190 ? 12.57 -6.684 5.398 1 90.94 190 PRO A O 1
ATOM 1479 N N . LEU A 1 191 ? 10.727 -5.723 4.625 1 93.25 191 LEU A N 1
ATOM 1480 C CA . LEU A 1 191 ? 10.023 -6.996 4.508 1 93.25 191 LEU A CA 1
ATOM 1481 C C . LEU A 1 191 ? 10.297 -7.645 3.154 1 93.25 191 LEU A C 1
ATOM 1483 O O . LEU A 1 191 ? 9.977 -8.82 2.947 1 93.25 191 LEU A O 1
ATOM 1487 N N . ALA A 1 192 ? 10.828 -6.895 2.26 1 93.81 192 ALA A N 1
ATOM 1488 C CA . ALA A 1 192 ? 11.211 -7.434 0.953 1 93.81 192 ALA A CA 1
ATOM 1489 C C . ALA A 1 192 ? 12.695 -7.77 0.907 1 93.81 192 ALA A C 1
ATOM 1491 O O . ALA A 1 192 ? 13.469 -7.305 1.746 1 93.81 192 ALA A O 1
ATOM 1492 N N . PHE A 1 193 ? 13.039 -8.672 -0.024 1 92.69 193 PHE A N 1
ATOM 1493 C CA . PHE A 1 193 ? 14.445 -9 -0.219 1 92.69 193 PHE A CA 1
ATOM 1494 C C . PHE A 1 193 ? 14.68 -9.555 -1.619 1 92.69 193 PHE A C 1
ATOM 1496 O O . PHE A 1 193 ? 13.75 -10.039 -2.268 1 92.69 193 PHE A O 1
ATOM 1503 N N . SER A 1 194 ? 15.914 -9.391 -2.025 1 86.5 194 SER A N 1
ATOM 1504 C CA . SER A 1 194 ? 16.266 -9.898 -3.348 1 86.5 194 SER A CA 1
ATOM 1505 C C . SER A 1 194 ? 17.375 -10.953 -3.258 1 86.5 194 SER A C 1
ATOM 1507 O O . SER A 1 194 ? 17.828 -11.477 -4.281 1 86.5 194 SER A O 1
ATOM 1509 N N . ASP A 1 195 ? 17.766 -11.219 -2.041 1 85.81 195 ASP A N 1
ATOM 1510 C CA . ASP A 1 195 ? 18.797 -12.227 -1.848 1 85.81 195 ASP A CA 1
ATOM 1511 C C . ASP A 1 195 ? 18.5 -13.109 -0.644 1 85.81 195 ASP A C 1
ATOM 1513 O O . ASP A 1 195 ? 18.078 -12.617 0.405 1 85.81 195 ASP A O 1
ATOM 1517 N N . ALA A 1 196 ? 18.562 -14.406 -0.934 1 87.94 196 ALA A N 1
ATOM 1518 C CA . ALA A 1 196 ? 18.406 -15.406 0.118 1 87.94 196 ALA A CA 1
ATOM 1519 C C . ALA A 1 196 ? 18.828 -16.781 -0.371 1 87.94 196 ALA A C 1
ATOM 1521 O O . ALA A 1 196 ? 19.172 -16.953 -1.543 1 87.94 196 ALA A O 1
ATOM 1522 N N . ASP A 1 197 ? 18.875 -17.688 0.623 1 82.75 197 ASP A N 1
ATOM 1523 C CA . ASP A 1 197 ? 19.062 -19.094 0.236 1 82.75 197 ASP A CA 1
ATOM 1524 C C . ASP A 1 197 ? 17.875 -19.594 -0.579 1 82.75 197 ASP A C 1
ATOM 1526 O O . ASP A 1 197 ? 16.734 -19.594 -0.095 1 82.75 197 ASP A O 1
ATOM 1530 N N . ALA A 1 198 ? 18.156 -19.953 -1.779 1 83.44 198 ALA A N 1
ATOM 1531 C CA . ALA A 1 198 ? 17.078 -20.328 -2.699 1 83.44 198 ALA A CA 1
ATOM 1532 C C . ALA A 1 198 ? 17 -21.844 -2.881 1 83.44 198 ALA A C 1
ATOM 1534 O O . ALA A 1 198 ? 16.359 -22.328 -3.811 1 83.44 198 ALA A O 1
ATOM 1535 N N . ALA A 1 199 ? 17.578 -22.578 -2.055 1 86.56 199 ALA A N 1
ATOM 1536 C CA . ALA A 1 199 ? 17.609 -24.031 -2.197 1 86.56 199 ALA A CA 1
ATOM 1537 C C . ALA A 1 199 ? 16.203 -24.609 -2.146 1 86.56 199 ALA A C 1
ATOM 1539 O O . ALA A 1 199 ? 15.828 -25.422 -3.004 1 86.56 199 ALA A O 1
ATOM 1540 N N . PRO A 1 200 ? 15.406 -24.219 -1.203 1 88.56 200 PRO A N 1
ATOM 1541 C CA . PRO A 1 200 ? 14.047 -24.75 -1.195 1 88.56 200 PRO A CA 1
ATOM 1542 C C . PRO A 1 200 ? 13.258 -24.375 -2.445 1 88.56 200 PRO A C 1
ATOM 1544 O O . PRO A 1 200 ? 12.508 -25.203 -2.979 1 88.56 200 PRO A O 1
ATOM 1547 N N . LEU A 1 201 ? 13.43 -23.172 -2.895 1 91.62 201 LEU A N 1
ATOM 1548 C CA . LEU A 1 201 ? 12.766 -22.719 -4.113 1 91.62 201 LEU A CA 1
ATOM 1549 C C . LEU A 1 201 ? 13.188 -23.578 -5.305 1 91.62 201 LEU A C 1
ATOM 1551 O O . LEU A 1 201 ? 12.336 -24.062 -6.055 1 91.62 201 LEU A O 1
ATOM 1555 N N . THR A 1 202 ? 14.461 -23.75 -5.457 1 89.75 202 THR A N 1
ATOM 1556 C CA . THR A 1 202 ? 14.992 -24.5 -6.586 1 89.75 202 THR A CA 1
ATOM 1557 C C . THR A 1 202 ? 14.531 -25.953 -6.535 1 89.75 202 THR A C 1
ATOM 1559 O O . THR A 1 202 ? 14.188 -26.547 -7.562 1 89.75 202 THR A O 1
ATOM 1562 N N . ARG A 1 203 ? 14.516 -26.5 -5.383 1 91.88 203 ARG A N 1
ATOM 1563 C CA . ARG A 1 203 ? 14.055 -27.859 -5.203 1 91.88 203 ARG A CA 1
ATOM 1564 C C . ARG A 1 203 ? 12.602 -28.016 -5.656 1 91.88 203 ARG A C 1
ATOM 1566 O O . ARG A 1 203 ? 12.273 -28.953 -6.383 1 91.88 203 ARG A O 1
ATOM 1573 N N . GLU A 1 204 ? 11.781 -27.156 -5.262 1 94.81 204 GLU A N 1
ATOM 1574 C CA . GLU A 1 204 ? 10.352 -27.25 -5.574 1 94.81 204 GLU A CA 1
ATOM 1575 C C . GLU A 1 204 ? 10.086 -26.922 -7.039 1 94.81 204 GLU A C 1
ATOM 1577 O O . GLU A 1 204 ? 9.188 -27.5 -7.656 1 94.81 204 GLU A O 1
ATOM 1582 N N . LEU A 1 205 ? 10.844 -26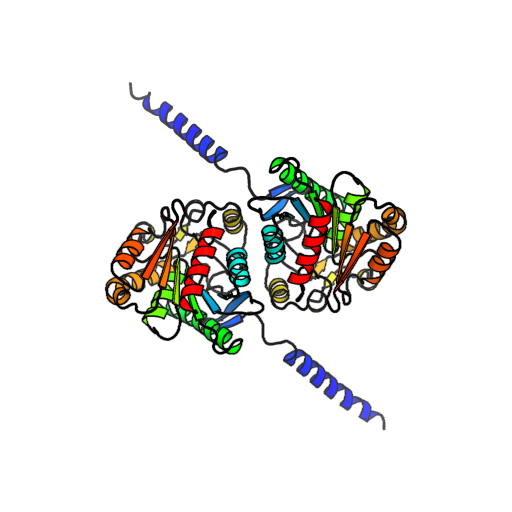 -7.613 1 94.38 205 LEU A N 1
ATOM 1583 C CA . LEU A 1 205 ? 10.719 -25.734 -9.039 1 94.38 205 LEU A CA 1
ATOM 1584 C C . LEU A 1 205 ? 11.125 -26.938 -9.867 1 94.38 205 LEU A C 1
ATOM 1586 O O . LEU A 1 205 ? 10.445 -27.281 -10.836 1 94.38 205 LEU A O 1
ATOM 1590 N N . ASP A 1 206 ? 12.18 -27.578 -9.422 1 92.75 206 ASP A N 1
ATOM 1591 C CA . ASP A 1 206 ? 12.625 -28.797 -10.102 1 92.75 206 ASP A CA 1
ATOM 1592 C C . ASP A 1 206 ? 11.531 -29.859 -10.07 1 92.75 206 ASP A C 1
ATOM 1594 O O . ASP A 1 206 ? 11.242 -30.484 -11.094 1 92.75 206 ASP A O 1
ATOM 1598 N N . ARG A 1 207 ? 10.953 -30.016 -8.984 1 94.25 207 ARG A N 1
ATOM 1599 C CA . ARG A 1 207 ? 9.852 -30.953 -8.844 1 94.25 207 ARG A CA 1
ATOM 1600 C C . ARG A 1 207 ? 8.695 -30.609 -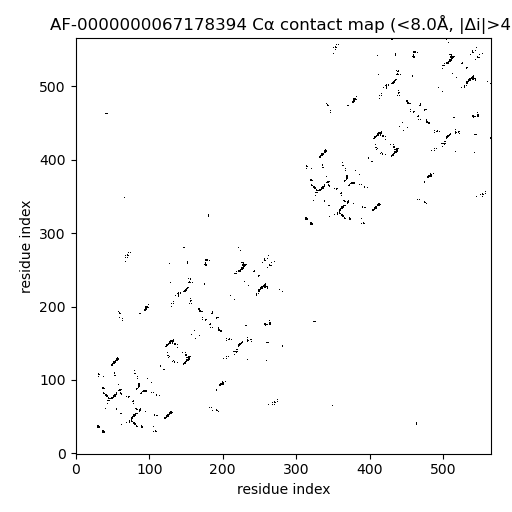9.773 1 94.25 207 ARG A C 1
ATOM 1602 O O . ARG A 1 207 ? 8.086 -31.484 -10.383 1 94.25 207 ARG A O 1
ATOM 1609 N N . ALA A 1 208 ? 8.453 -29.391 -9.906 1 95.94 208 ALA A N 1
ATOM 1610 C CA . ALA A 1 208 ? 7.367 -28.922 -10.758 1 95.94 208 ALA A CA 1
ATOM 1611 C C . ALA A 1 208 ? 7.68 -29.156 -12.234 1 95.94 208 ALA A C 1
ATOM 1613 O O . ALA A 1 208 ? 6.828 -29.625 -12.992 1 95.94 208 ALA A O 1
ATOM 1614 N N . TRP A 1 209 ? 8.875 -28.812 -12.617 1 93.81 209 TRP A N 1
ATOM 1615 C CA . TRP A 1 209 ? 9.289 -28.953 -14.008 1 93.81 209 TRP A CA 1
ATOM 1616 C C . TRP A 1 209 ? 9.203 -30.422 -14.453 1 93.81 209 TRP A C 1
ATOM 1618 O O . TRP A 1 209 ? 8.844 -30.703 -15.602 1 93.81 209 TRP A O 1
ATOM 1628 N N . ASP A 1 210 ? 9.406 -31.281 -13.531 1 93.06 210 ASP A N 1
ATOM 1629 C CA . ASP A 1 210 ? 9.336 -32.719 -13.812 1 93.06 210 ASP A CA 1
ATOM 1630 C C . ASP A 1 210 ? 7.902 -33.156 -14.117 1 93.06 210 ASP A C 1
ATOM 1632 O O . ASP A 1 210 ? 7.676 -34.156 -14.797 1 93.06 210 ASP A O 1
ATOM 1636 N N . ARG A 1 211 ? 7.004 -32.344 -13.703 1 94.81 211 ARG A N 1
ATOM 1637 C CA . ARG A 1 211 ? 5.605 -32.781 -13.773 1 94.81 211 ARG A CA 1
ATOM 1638 C C . ARG A 1 211 ? 4.855 -32 -14.852 1 94.81 211 ARG A C 1
ATOM 1640 O O . ARG A 1 211 ? 3.885 -32.5 -15.422 1 94.81 211 ARG A O 1
ATOM 1647 N N . PHE A 1 212 ? 5.234 -30.797 -15.164 1 94.44 212 PHE A N 1
ATOM 1648 C CA . PHE A 1 212 ? 4.457 -29.906 -16.016 1 94.44 212 PHE A CA 1
ATOM 1649 C C . PHE A 1 212 ? 4.375 -30.438 -17.438 1 94.44 212 PHE A C 1
ATOM 1651 O O . PHE A 1 212 ? 3.34 -30.312 -18.094 1 94.44 212 PHE A O 1
ATOM 1658 N N . GLY A 1 213 ? 5.426 -31.047 -17.875 1 90.94 213 GLY A N 1
ATOM 1659 C CA . GLY A 1 213 ? 5.379 -31.594 -19.219 1 90.94 213 GLY A CA 1
ATOM 1660 C C . GLY A 1 213 ? 4.238 -32.562 -19.438 1 90.94 213 GLY A C 1
ATOM 1661 O O . GLY A 1 213 ? 3.551 -32.531 -20.453 1 90.94 213 GLY A O 1
ATOM 1662 N N . LEU A 1 214 ? 3.916 -33.312 -18.484 1 94.06 214 LEU A N 1
ATOM 1663 C CA . LEU A 1 214 ? 2.893 -34.344 -18.578 1 94.06 214 LEU A CA 1
ATOM 1664 C C . LEU A 1 214 ? 1.546 -33.812 -18.094 1 94.06 214 LEU A C 1
ATOM 1666 O O . LEU A 1 214 ? 0.5 -34.188 -18.641 1 94.06 214 LEU A O 1
ATOM 1670 N N . GLU A 1 215 ? 1.53 -33.031 -17.125 1 96.81 215 GLU A N 1
ATOM 1671 C CA . GLU A 1 215 ? 0.295 -32.719 -16.406 1 96.81 215 GLU A CA 1
ATOM 1672 C C . GLU A 1 215 ? -0.333 -31.438 -16.922 1 96.81 215 GLU A C 1
ATOM 1674 O O . GLU A 1 215 ? -1.559 -31.297 -16.938 1 96.81 215 GLU A O 1
ATOM 1679 N N . LEU A 1 216 ? 0.435 -30.469 -17.375 1 97.06 216 LEU A N 1
ATOM 1680 C CA . LEU A 1 216 ? -0.093 -29.156 -17.703 1 97.06 216 LEU A CA 1
ATOM 1681 C C . LEU A 1 216 ? -1.075 -29.234 -18.875 1 97.06 216 LEU A C 1
ATOM 1683 O O . LEU A 1 216 ? -2.084 -28.531 -18.891 1 97.06 216 LEU A O 1
ATOM 1687 N N . PRO A 1 217 ? -0.9 -30.109 -19.859 1 96.94 217 PRO A N 1
ATOM 1688 C CA . PRO A 1 217 ? -1.858 -30.234 -20.969 1 96.94 217 PRO A CA 1
ATOM 1689 C C . PRO A 1 217 ? -3.238 -30.688 -20.5 1 96.94 217 PRO A C 1
ATOM 1691 O O . PRO A 1 217 ? -4.207 -30.625 -21.25 1 96.94 217 PRO A O 1
ATOM 1694 N N . GLN A 1 218 ? -3.344 -31.141 -19.266 1 97.75 218 GLN A N 1
ATOM 1695 C CA . GLN A 1 218 ? -4.613 -31.609 -18.719 1 97.75 218 GLN A CA 1
ATOM 1696 C C . GLN A 1 218 ? -5.379 -30.469 -18.062 1 97.75 218 GLN A C 1
ATOM 1698 O O . GLN A 1 218 ? -6.484 -30.656 -17.547 1 97.75 218 GLN A O 1
ATOM 1703 N N . LEU A 1 219 ? -4.836 -29.297 -18.094 1 98.56 219 LEU A N 1
ATOM 1704 C CA . LEU A 1 219 ? -5.5 -28.141 -17.516 1 98.56 219 LEU A CA 1
ATOM 1705 C C . LEU A 1 219 ? -6.848 -27.891 -18.172 1 98.56 219 LEU A C 1
ATOM 1707 O O . LEU A 1 219 ? -6.934 -27.797 -19.406 1 98.56 219 LEU A O 1
ATOM 1711 N N . THR A 1 220 ? -7.934 -27.766 -17.359 1 98.56 220 THR A N 1
ATOM 1712 C CA . THR A 1 220 ? -9.266 -27.562 -17.906 1 98.56 220 THR A CA 1
ATOM 1713 C C . THR A 1 220 ? -9.844 -26.219 -17.438 1 98.56 220 THR A C 1
ATOM 1715 O O . THR A 1 220 ? -10.789 -25.703 -18.031 1 98.56 220 THR A O 1
ATOM 1718 N N . VAL A 1 221 ? -9.305 -25.703 -16.359 1 98.75 221 VAL A N 1
ATOM 1719 C CA . VAL A 1 221 ? -9.789 -24.453 -15.797 1 98.75 221 VAL A CA 1
ATOM 1720 C C . VAL A 1 221 ? -9.336 -23.281 -16.672 1 98.75 221 VAL A C 1
ATOM 1722 O O . VAL A 1 221 ? -8.148 -23.172 -17 1 98.75 221 VAL A O 1
ATOM 1725 N N . PRO A 1 222 ? -10.297 -22.344 -17.109 1 98.88 222 PRO A N 1
ATOM 1726 C CA . PRO A 1 222 ? -9.836 -21.156 -17.828 1 98.88 222 PRO A CA 1
ATOM 1727 C C . PRO A 1 222 ? -8.742 -20.406 -17.062 1 98.88 222 PRO A C 1
ATOM 1729 O O . PRO A 1 222 ? -8.906 -20.094 -15.883 1 98.88 222 PRO A O 1
ATOM 1732 N N . THR A 1 223 ? -7.594 -20.172 -17.734 1 98.94 223 THR A N 1
ATOM 1733 C CA . THR A 1 223 ? -6.434 -19.578 -17.078 1 98.94 223 THR A CA 1
ATOM 1734 C C . THR A 1 223 ? -5.805 -18.5 -17.953 1 98.94 223 THR A C 1
ATOM 1736 O O . THR A 1 223 ? -5.605 -18.703 -19.156 1 98.94 223 THR A O 1
ATOM 1739 N N . LEU A 1 224 ? -5.551 -17.344 -17.375 1 98.94 224 LEU A N 1
ATOM 1740 C CA . LEU A 1 224 ? -4.844 -16.25 -18.031 1 98.94 224 LEU A CA 1
ATOM 1741 C C . LEU A 1 224 ? -3.412 -16.156 -17.531 1 98.94 224 LEU A C 1
ATOM 1743 O O . LEU A 1 224 ? -3.182 -16.078 -16.312 1 98.94 224 LEU A O 1
ATOM 1747 N N . ALA A 1 225 ? -2.479 -16.203 -18.438 1 98.94 225 ALA A N 1
ATOM 1748 C CA . ALA A 1 225 ? -1.095 -15.852 -18.125 1 98.94 225 ALA A CA 1
ATOM 1749 C C . ALA A 1 225 ? -0.79 -14.414 -18.562 1 98.94 225 ALA A C 1
ATOM 1751 O O . ALA A 1 225 ? -1.091 -14.023 -19.688 1 98.94 225 ALA A O 1
ATOM 1752 N N . VAL A 1 226 ? -0.295 -13.602 -17.672 1 98.94 226 VAL A N 1
ATOM 1753 C CA . VAL A 1 226 ? 0.262 -12.297 -18.016 1 98.94 226 VAL A CA 1
ATOM 1754 C C . VAL A 1 226 ? 1.771 -12.305 -17.781 1 98.94 226 VAL A C 1
ATOM 1756 O O . VAL A 1 226 ? 2.24 -12.742 -16.734 1 98.94 226 VAL A O 1
ATOM 1759 N N . HIS A 1 227 ? 2.49 -11.859 -18.75 1 98.75 227 HIS A N 1
ATOM 1760 C CA . HIS A 1 227 ? 3.936 -12.062 -18.75 1 98.75 227 HIS A CA 1
ATOM 1761 C C . HIS A 1 227 ? 4.656 -10.922 -19.453 1 98.75 227 HIS A C 1
ATOM 1763 O O . HIS A 1 227 ? 4.137 -10.367 -20.422 1 98.75 227 HIS A O 1
ATOM 1769 N N . GLY A 1 228 ? 5.828 -10.562 -18.922 1 98.44 228 GLY A N 1
ATOM 1770 C CA . GLY A 1 228 ? 6.68 -9.617 -19.625 1 98.44 228 GLY A CA 1
ATOM 1771 C C . GLY A 1 228 ? 7.531 -10.273 -20.688 1 98.44 228 GLY A C 1
ATOM 1772 O O . GLY A 1 228 ? 8.086 -11.352 -20.484 1 98.44 228 GLY A O 1
ATOM 1773 N N . SER A 1 229 ? 7.66 -9.617 -21.859 1 98 229 SER A N 1
ATOM 1774 C CA . SER A 1 229 ? 8.484 -10.156 -22.938 1 98 229 SER A CA 1
ATOM 1775 C C . SER A 1 229 ? 9.969 -10.062 -22.594 1 98 229 SER A C 1
ATOM 1777 O O . SER A 1 229 ? 10.789 -10.758 -23.203 1 98 229 SER A O 1
ATOM 1779 N N . ALA A 1 230 ? 10.305 -9.203 -21.641 1 96.81 230 ALA A N 1
ATOM 1780 C CA . ALA A 1 230 ? 11.703 -9.008 -21.266 1 96.81 230 ALA A CA 1
ATOM 1781 C C . ALA A 1 230 ? 12.008 -9.688 -19.922 1 96.81 230 ALA A C 1
ATOM 1783 O O . ALA A 1 230 ? 12.945 -9.305 -19.234 1 96.81 230 ALA A O 1
ATOM 1784 N N . ASP A 1 231 ? 11.211 -10.633 -19.562 1 96.5 231 ASP A N 1
ATOM 1785 C CA . ASP A 1 231 ? 11.438 -11.398 -18.328 1 96.5 231 ASP A CA 1
ATOM 1786 C C . ASP A 1 231 ? 12.602 -12.367 -18.5 1 96.5 231 ASP A C 1
ATOM 1788 O O . ASP A 1 231 ? 12.469 -13.406 -19.156 1 96.5 231 ASP A O 1
ATOM 1792 N N . VAL A 1 232 ? 13.695 -12.094 -17.828 1 91.88 232 VAL A N 1
ATOM 1793 C CA . VAL A 1 232 ? 14.891 -12.914 -17.969 1 91.88 232 VAL A CA 1
ATOM 1794 C C . VAL A 1 232 ? 14.93 -13.977 -16.875 1 91.88 232 VAL A C 1
ATOM 1796 O O . VAL A 1 232 ? 15.711 -14.93 -16.953 1 91.88 232 VAL A O 1
ATOM 1799 N N . ILE A 1 233 ? 14.117 -13.836 -15.875 1 91.44 233 ILE A N 1
ATOM 1800 C CA . ILE A 1 233 ? 14.062 -14.789 -14.766 1 91.44 233 ILE A CA 1
ATOM 1801 C C . ILE A 1 233 ? 13.195 -15.977 -15.156 1 91.44 233 ILE A C 1
ATOM 1803 O O . ILE A 1 233 ? 13.57 -17.125 -14.922 1 91.44 233 ILE A O 1
ATOM 1807 N N . ALA A 1 234 ? 12.047 -15.727 -15.664 1 94.5 234 ALA A N 1
ATOM 1808 C CA . ALA A 1 234 ? 11.117 -16.703 -16.219 1 94.5 234 ALA A CA 1
ATOM 1809 C C . ALA A 1 234 ? 10.75 -16.359 -17.656 1 94.5 234 ALA A C 1
ATOM 1811 O O . ALA A 1 234 ? 9.68 -15.82 -17.922 1 94.5 234 ALA A O 1
ATOM 1812 N N . PRO A 1 235 ? 11.562 -16.812 -18.531 1 94.62 235 PRO A N 1
ATOM 1813 C CA . PRO A 1 235 ? 11.328 -16.438 -19.938 1 94.62 235 PRO A CA 1
ATOM 1814 C C . PRO A 1 235 ? 9.945 -16.859 -20.438 1 94.62 235 PRO A C 1
ATOM 1816 O O . PRO A 1 235 ? 9.477 -17.953 -20.109 1 94.62 235 PRO A O 1
ATOM 1819 N N . VAL A 1 236 ? 9.344 -16 -21.234 1 97.19 236 VAL A N 1
ATOM 1820 C CA . VAL A 1 236 ? 7.934 -16.125 -21.609 1 97.19 236 VAL A CA 1
ATOM 1821 C C . VAL A 1 236 ? 7.762 -17.25 -22.625 1 97.19 236 VAL A C 1
ATOM 1823 O O . VAL A 1 236 ? 6.656 -17.766 -22.812 1 97.19 236 VAL A O 1
ATOM 1826 N N . ASP A 1 237 ? 8.789 -17.75 -23.281 1 95.88 237 ASP A N 1
ATOM 1827 C CA . ASP A 1 237 ? 8.727 -18.703 -24.375 1 95.88 237 ASP A CA 1
ATOM 1828 C C . ASP A 1 237 ? 7.996 -19.969 -23.953 1 95.88 237 ASP A C 1
ATOM 1830 O O . ASP A 1 237 ? 7.191 -20.516 -24.719 1 95.88 237 ASP A O 1
ATOM 1834 N N . ALA A 1 238 ? 8.328 -20.453 -22.766 1 94.06 238 ALA A N 1
ATOM 1835 C CA . ALA A 1 238 ? 7.684 -21.672 -22.281 1 94.06 238 ALA A CA 1
ATOM 1836 C C . ALA A 1 238 ? 6.18 -21.469 -22.125 1 94.06 238 ALA A C 1
ATOM 1838 O O . ALA A 1 238 ? 5.391 -22.328 -22.516 1 94.06 238 ALA A O 1
ATOM 1839 N N . VAL A 1 239 ? 5.793 -20.391 -21.531 1 97.62 239 VAL A N 1
ATOM 1840 C CA . VAL A 1 239 ? 4.379 -20.078 -21.344 1 97.62 239 VAL A CA 1
ATOM 1841 C C . VAL A 1 239 ? 3.695 -19.953 -22.703 1 97.62 239 VAL A C 1
ATOM 1843 O O . VAL A 1 239 ? 2.582 -20.453 -22.906 1 97.62 239 VAL A O 1
ATOM 1846 N N . ARG A 1 240 ? 4.352 -19.297 -23.625 1 97.75 240 ARG A N 1
ATOM 1847 C CA . ARG A 1 240 ? 3.83 -19.156 -24.984 1 97.75 240 ARG A CA 1
ATOM 1848 C C . ARG A 1 240 ? 3.598 -20.516 -25.625 1 97.75 240 ARG A C 1
ATOM 1850 O O . ARG A 1 240 ? 2.541 -20.75 -26.219 1 97.75 240 ARG A O 1
ATOM 1857 N N . ALA A 1 241 ? 4.535 -21.406 -25.516 1 96.38 241 ALA A N 1
ATOM 1858 C CA . ALA A 1 241 ? 4.43 -22.75 -26.094 1 96.38 241 ALA A CA 1
ATOM 1859 C C . ALA A 1 241 ? 3.25 -23.5 -25.5 1 96.38 241 ALA A C 1
ATOM 1861 O O . ALA A 1 241 ? 2.479 -24.125 -26.219 1 96.38 241 ALA A O 1
ATOM 1862 N N . TYR A 1 242 ? 3.123 -23.422 -24.188 1 97 242 TYR A N 1
ATOM 1863 C CA . TYR A 1 242 ? 2.014 -24.109 -23.547 1 97 242 TYR A CA 1
ATOM 1864 C C . TYR A 1 242 ? 0.679 -23.5 -23.953 1 97 242 TYR A C 1
ATOM 1866 O O . TYR A 1 242 ? -0.297 -24.219 -24.172 1 97 242 TYR A O 1
ATOM 1874 N N . ALA A 1 243 ? 0.616 -22.172 -24.031 1 97.81 243 ALA A N 1
ATOM 1875 C CA . ALA A 1 243 ? -0.626 -21.484 -24.375 1 97.81 243 ALA A CA 1
ATOM 1876 C C . ALA A 1 243 ? -1.091 -21.844 -25.781 1 97.81 243 ALA A C 1
ATOM 1878 O O . ALA A 1 243 ? -2.291 -21.844 -26.062 1 97.81 243 ALA A O 1
ATOM 1879 N N . GLU A 1 244 ? -0.19 -22.125 -26.641 1 97.12 244 GLU A N 1
ATOM 1880 C CA . GLU A 1 244 ? -0.509 -22.531 -28 1 97.12 244 GLU A CA 1
ATOM 1881 C C . GLU A 1 244 ? -1.089 -23.938 -28.047 1 97.12 244 GLU A C 1
ATOM 1883 O O . GLU A 1 244 ? -1.845 -24.266 -28.953 1 97.12 244 GLU A O 1
ATOM 1888 N N . GLN A 1 245 ? -0.809 -24.688 -27.031 1 95.88 245 GLN A N 1
ATOM 1889 C CA . GLN A 1 245 ? -1.161 -26.109 -27.062 1 95.88 245 GLN A CA 1
ATOM 1890 C C . GLN A 1 245 ? -2.359 -26.406 -26.172 1 95.88 245 GLN A C 1
ATOM 1892 O O . GLN A 1 245 ? -3.066 -27.391 -26.359 1 95.88 245 GLN A O 1
ATOM 1897 N N . ILE A 1 246 ? -2.506 -25.609 -25.156 1 97.06 246 ILE A N 1
ATOM 1898 C CA . ILE A 1 246 ? -3.512 -25.844 -24.125 1 97.06 246 ILE A CA 1
ATOM 1899 C C . ILE A 1 246 ? -4.641 -24.828 -24.266 1 97.06 246 ILE A C 1
ATOM 1901 O O . ILE A 1 246 ? -4.473 -23.656 -23.906 1 97.06 246 ILE A O 1
ATOM 1905 N N . GLU A 1 247 ? -5.828 -25.203 -24.656 1 96.94 247 GLU A N 1
ATOM 1906 C CA . GLU A 1 247 ? -6.93 -24.328 -25.016 1 96.94 247 GLU A CA 1
ATOM 1907 C C . GLU A 1 247 ? -7.348 -23.453 -23.844 1 96.94 247 GLU A C 1
ATOM 1909 O O . GLU A 1 247 ? -7.551 -22.234 -24 1 96.94 247 GLU A O 1
ATOM 1914 N N . PRO A 1 248 ? -7.344 -23.953 -22.641 1 98.5 248 PRO A N 1
ATOM 1915 C CA . PRO A 1 248 ? -7.816 -23.141 -21.516 1 98.5 248 PRO A CA 1
ATOM 1916 C C . PRO A 1 248 ? -6.797 -22.094 -21.078 1 98.5 248 PRO A C 1
ATOM 1918 O O . PRO A 1 248 ? -7.117 -21.203 -20.281 1 98.5 248 PRO A O 1
ATOM 1921 N N . LEU A 1 249 ? -5.598 -22.203 -21.547 1 98.75 249 LEU A N 1
ATOM 1922 C CA . LEU A 1 249 ? -4.539 -21.281 -21.141 1 98.75 249 LEU A CA 1
ATOM 1923 C C . LEU A 1 249 ? -4.367 -20.172 -22.172 1 98.75 249 LEU A C 1
ATOM 1925 O O . LEU A 1 249 ? -3.99 -20.438 -23.328 1 98.75 249 LEU A O 1
ATOM 1929 N N . GLN A 1 250 ? -4.645 -18.953 -21.766 1 98.62 250 GLN A N 1
ATOM 1930 C CA . GLN A 1 250 ? -4.445 -17.766 -22.594 1 98.62 250 GLN A CA 1
ATOM 1931 C C . GLN A 1 250 ? -3.23 -16.969 -22.125 1 98.62 250 GLN A C 1
ATOM 1933 O O . GLN A 1 250 ? -2.93 -16.922 -20.922 1 98.62 250 GLN A O 1
ATOM 1938 N N . LEU A 1 251 ? -2.578 -16.375 -23.125 1 98.81 251 LEU A N 1
ATOM 1939 C CA . LEU A 1 251 ? -1.404 -15.578 -22.781 1 98.81 251 LEU A CA 1
ATOM 1940 C C . LEU A 1 251 ? -1.565 -14.141 -23.266 1 98.81 251 LEU A C 1
ATOM 1942 O O . LEU A 1 251 ? -1.962 -13.898 -24.406 1 98.81 251 LEU A O 1
ATOM 1946 N N . LYS A 1 252 ? -1.379 -13.188 -22.391 1 98.88 252 LYS A N 1
ATOM 1947 C CA . LYS A 1 252 ? -1.155 -11.789 -22.734 1 98.88 252 LYS A CA 1
ATOM 1948 C C . LYS A 1 252 ? 0.265 -11.352 -22.375 1 98.88 252 LYS A C 1
ATOM 1950 O O . LYS A 1 252 ? 0.629 -11.312 -21.203 1 98.88 252 LYS A O 1
ATOM 1955 N N . GLU A 1 253 ? 1.015 -11.047 -23.391 1 98.62 253 GLU A N 1
ATOM 1956 C CA . GLU A 1 253 ? 2.387 -10.586 -23.219 1 98.62 253 GLU A CA 1
ATOM 1957 C C . GLU A 1 253 ? 2.459 -9.062 -23.203 1 98.62 253 GLU A C 1
ATOM 1959 O O . GLU A 1 253 ? 1.777 -8.398 -24 1 98.62 253 GLU A O 1
ATOM 1964 N N . PHE A 1 254 ? 3.24 -8.539 -22.359 1 98.75 254 PHE A N 1
ATOM 1965 C CA . PHE A 1 254 ? 3.477 -7.102 -22.312 1 98.75 254 PHE A CA 1
ATOM 1966 C C . PHE A 1 254 ? 4.898 -6.77 -22.75 1 98.75 254 PHE A C 1
ATOM 1968 O O . PHE A 1 254 ? 5.863 -7.113 -22.062 1 98.75 254 PHE A O 1
ATOM 1975 N N . HIS A 1 255 ? 4.941 -6.105 -23.875 1 98.06 255 HIS A N 1
ATOM 1976 C CA . HIS A 1 255 ? 6.219 -5.824 -24.531 1 98.06 255 HIS A CA 1
ATOM 1977 C C . HIS A 1 255 ? 7.121 -4.984 -23.625 1 98.06 255 HIS A C 1
ATOM 1979 O O . HIS A 1 255 ? 6.703 -3.938 -23.125 1 98.06 255 HIS A O 1
ATOM 1985 N N . GLY A 1 256 ? 8.305 -5.438 -23.391 1 97.94 256 GLY A N 1
ATOM 1986 C CA . GLY A 1 256 ? 9.312 -4.703 -22.641 1 97.94 256 GLY A CA 1
ATOM 1987 C C . GLY A 1 256 ? 9.203 -4.91 -21.141 1 97.94 256 GLY A C 1
ATOM 1988 O O . GLY A 1 256 ? 10.109 -4.547 -20.391 1 97.94 256 GLY A O 1
ATOM 1989 N N . ALA A 1 257 ? 8.102 -5.477 -20.688 1 98.38 257 ALA A N 1
ATOM 1990 C CA . ALA A 1 257 ? 7.914 -5.695 -19.25 1 98.38 257 ALA A CA 1
ATOM 1991 C C . ALA A 1 257 ? 8.805 -6.828 -18.75 1 98.38 257 ALA A C 1
ATOM 1993 O O . ALA A 1 257 ? 9.117 -7.758 -19.5 1 98.38 257 ALA A O 1
ATOM 1994 N N . ARG A 1 258 ? 9.172 -6.711 -17.5 1 97.62 258 ARG A N 1
ATOM 1995 C CA . ARG A 1 258 ? 10.102 -7.656 -16.906 1 97.62 258 ARG A CA 1
ATOM 1996 C C . ARG A 1 258 ? 9.375 -8.656 -16 1 97.62 258 ARG A C 1
ATOM 1998 O O . ARG A 1 258 ? 8.234 -9.031 -16.281 1 97.62 258 ARG A O 1
ATOM 2005 N N . HIS A 1 259 ? 10.023 -9.281 -14.992 1 96.88 259 HIS A N 1
ATOM 2006 C CA . HIS A 1 259 ? 9.555 -10.453 -14.258 1 96.88 259 HIS A CA 1
ATOM 2007 C C . HIS A 1 259 ? 8.312 -10.117 -13.43 1 96.88 259 HIS A C 1
ATOM 2009 O O . HIS A 1 259 ? 7.355 -10.906 -13.398 1 96.88 259 HIS A O 1
ATOM 2015 N N . ASP A 1 260 ? 8.375 -9.016 -12.75 1 98.06 260 ASP A N 1
ATOM 2016 C CA . ASP A 1 260 ? 7.262 -8.625 -11.898 1 98.06 260 ASP A CA 1
ATOM 2017 C C . ASP A 1 260 ? 6.254 -7.766 -12.664 1 98.06 260 ASP A C 1
ATOM 2019 O O . ASP A 1 260 ? 6.023 -6.609 -12.32 1 98.06 260 ASP A O 1
ATOM 2023 N N . VAL A 1 261 ? 5.551 -8.391 -13.531 1 98.62 261 VAL A N 1
ATOM 2024 C CA . VAL A 1 261 ? 4.723 -7.715 -14.523 1 98.62 261 VAL A CA 1
ATOM 2025 C C . VAL A 1 261 ? 3.551 -7.023 -13.836 1 98.62 261 VAL A C 1
ATOM 2027 O O . VAL A 1 261 ? 3.1 -5.965 -14.281 1 98.62 261 VAL A O 1
ATOM 2030 N N . LEU A 1 262 ? 3.01 -7.508 -12.711 1 98.62 262 LEU A N 1
ATOM 2031 C CA . LEU A 1 262 ? 1.917 -6.895 -11.961 1 98.62 262 LEU A CA 1
ATOM 2032 C C . LEU A 1 262 ? 2.359 -5.574 -11.336 1 98.62 262 LEU A C 1
ATOM 2034 O O . LEU A 1 262 ? 1.524 -4.738 -10.992 1 98.62 262 LEU A O 1
ATOM 2038 N N . ASN A 1 263 ? 3.646 -5.477 -11.109 1 97.5 263 ASN A N 1
ATOM 2039 C CA . ASN A 1 263 ? 4.238 -4.277 -10.531 1 97.5 263 ASN A CA 1
ATOM 2040 C C . ASN A 1 263 ? 5.199 -3.598 -11.5 1 97.5 263 ASN A C 1
ATOM 2042 O O . ASN A 1 263 ? 6.184 -2.986 -11.086 1 97.5 263 ASN A O 1
ATOM 2046 N N . GLU A 1 264 ? 4.957 -3.748 -12.758 1 97.56 264 GLU A N 1
ATOM 2047 C CA . GLU A 1 264 ? 5.73 -3.094 -13.812 1 97.56 264 GLU A CA 1
ATOM 2048 C C . GLU A 1 264 ? 5.184 -1.701 -14.109 1 97.56 264 GLU A C 1
ATOM 2050 O O . GLU A 1 264 ? 4.098 -1.344 -13.656 1 97.56 264 GLU A O 1
ATOM 2055 N N . SER A 1 265 ? 5.984 -0.858 -14.891 1 93.44 265 SER A N 1
ATOM 2056 C CA . SER A 1 265 ? 5.543 0.48 -15.266 1 93.44 265 SER A CA 1
ATOM 2057 C C . SER A 1 265 ? 4.191 0.437 -15.969 1 93.44 265 SER A C 1
ATOM 2059 O O . SER A 1 265 ? 3.414 1.392 -15.898 1 93.44 265 SER A O 1
ATOM 2061 N N . VAL A 1 266 ? 3.805 -0.698 -16.562 1 96.31 266 VAL A N 1
ATOM 2062 C CA . VAL A 1 266 ? 2.535 -0.872 -17.266 1 96.31 266 VAL A CA 1
ATOM 2063 C C . VAL A 1 266 ? 1.537 -1.58 -16.344 1 96.31 266 VAL A C 1
ATOM 2065 O O . VAL A 1 266 ? 0.592 -2.213 -16.828 1 96.31 266 VAL A O 1
ATOM 2068 N N . HIS A 1 267 ? 1.723 -1.487 -15.008 1 96.31 267 HIS A N 1
ATOM 2069 C CA . HIS A 1 267 ? 0.929 -2.232 -14.039 1 96.31 267 HIS A CA 1
ATOM 2070 C C . HIS A 1 267 ? -0.56 -1.946 -14.203 1 96.31 267 HIS A C 1
ATOM 2072 O O . HIS A 1 267 ? -1.394 -2.83 -14 1 96.31 267 HIS A O 1
ATOM 2078 N N . ARG A 1 268 ? -0.988 -0.73 -14.57 1 93.75 268 ARG A N 1
ATOM 2079 C CA . ARG A 1 268 ? -2.398 -0.398 -14.75 1 93.75 268 ARG A CA 1
ATOM 2080 C C . ARG A 1 268 ? -3.008 -1.198 -15.898 1 93.75 268 ARG A C 1
ATOM 2082 O O . ARG A 1 268 ? -4.121 -1.715 -15.773 1 93.75 268 ARG A O 1
ATOM 2089 N N . GLU A 1 269 ? -2.266 -1.293 -16.984 1 97.19 269 GLU A N 1
ATOM 2090 C CA . GLU A 1 269 ? -2.725 -2.078 -18.125 1 97.19 269 GLU A CA 1
ATOM 2091 C C . GLU A 1 269 ? -2.793 -3.564 -17.781 1 97.19 269 GLU A C 1
ATOM 2093 O O . GLU A 1 269 ? -3.723 -4.258 -18.188 1 97.19 269 GLU A O 1
ATOM 2098 N N . VAL A 1 270 ? -1.815 -4.047 -17.062 1 98.69 270 VAL A N 1
ATOM 2099 C CA . VAL A 1 270 ? -1.788 -5.445 -16.656 1 98.69 270 VAL A CA 1
ATOM 2100 C C . VAL A 1 270 ? -3.006 -5.754 -15.789 1 98.69 270 VAL A C 1
ATOM 2102 O O . VAL A 1 270 ? -3.725 -6.727 -16.047 1 98.69 270 VAL A O 1
ATOM 2105 N N . ALA A 1 271 ? -3.244 -4.922 -14.82 1 98.31 271 ALA A N 1
ATOM 2106 C CA . ALA A 1 271 ? -4.379 -5.137 -13.922 1 98.31 271 ALA A CA 1
ATOM 2107 C C . ALA A 1 271 ? -5.699 -5.059 -14.68 1 98.31 271 ALA A C 1
ATOM 2109 O O . ALA A 1 271 ? -6.625 -5.828 -14.414 1 98.31 271 ALA A O 1
ATOM 2110 N N . ALA A 1 272 ? -5.785 -4.121 -15.602 1 97.69 272 ALA A N 1
ATOM 2111 C CA . ALA A 1 272 ? -6.992 -4.008 -16.422 1 97.69 272 ALA A CA 1
ATOM 2112 C C . ALA A 1 272 ? -7.238 -5.281 -17.219 1 97.69 272 ALA A C 1
ATOM 2114 O O . ALA A 1 272 ? -8.383 -5.711 -17.375 1 97.69 272 ALA A O 1
ATOM 2115 N N . THR A 1 273 ? -6.18 -5.863 -17.719 1 98.88 273 THR A N 1
ATOM 2116 C CA . THR A 1 273 ? -6.27 -7.121 -18.453 1 98.88 273 THR A CA 1
ATOM 2117 C C . THR A 1 273 ? -6.801 -8.234 -17.547 1 98.88 273 THR A C 1
ATOM 2119 O O . THR A 1 273 ? -7.664 -9.008 -17.969 1 98.88 273 THR A O 1
ATOM 2122 N N . VAL A 1 274 ? -6.309 -8.297 -16.359 1 98.88 274 VAL A N 1
ATOM 2123 C CA . VAL A 1 274 ? -6.746 -9.297 -15.391 1 98.88 274 VAL A CA 1
ATOM 2124 C C . VAL A 1 274 ? -8.219 -9.094 -15.062 1 98.88 274 VAL A C 1
ATOM 2126 O O . VAL A 1 274 ? -9 -10.055 -15.039 1 98.88 274 VAL A O 1
ATOM 2129 N N . VAL A 1 275 ? -8.602 -7.855 -14.828 1 98.81 275 VAL A N 1
ATOM 2130 C CA . VAL A 1 275 ? -9.984 -7.527 -14.5 1 98.81 275 VAL A CA 1
ATOM 2131 C C . VAL A 1 275 ? -10.898 -7.957 -15.648 1 98.81 275 VAL A C 1
ATOM 2133 O O . VAL A 1 275 ? -11.953 -8.555 -15.422 1 98.81 275 VAL A O 1
ATOM 2136 N N . LYS A 1 276 ? -10.5 -7.594 -16.859 1 98.75 276 LYS A N 1
ATOM 2137 C CA . LYS A 1 276 ? -11.289 -7.961 -18.031 1 98.75 276 LYS A CA 1
ATOM 2138 C C . LYS A 1 276 ? -11.453 -9.477 -18.125 1 98.75 276 LYS A C 1
ATOM 2140 O O . LYS A 1 276 ? -12.547 -9.969 -18.406 1 98.75 276 LYS A O 1
ATOM 2145 N N . PHE A 1 277 ? -10.422 -10.203 -17.922 1 98.88 277 PHE A N 1
ATOM 2146 C CA . PHE A 1 277 ? -10.477 -11.656 -17.969 1 98.88 277 PHE A CA 1
ATOM 2147 C C . PHE A 1 277 ? -11.422 -12.203 -16.906 1 98.88 277 PHE A C 1
ATOM 2149 O O . PHE A 1 277 ? -12.289 -13.023 -17.219 1 98.88 277 PHE A O 1
ATOM 2156 N N . ILE A 1 278 ? -11.273 -11.719 -15.641 1 98.81 278 ILE A N 1
ATOM 2157 C CA . ILE A 1 278 ? -12.133 -12.18 -14.555 1 98.81 278 ILE A CA 1
ATOM 2158 C C . ILE A 1 278 ? -13.594 -11.898 -14.891 1 98.81 278 ILE A C 1
ATOM 2160 O O . ILE A 1 278 ? -14.453 -12.758 -14.711 1 98.81 278 ILE A O 1
ATOM 2164 N N . SER A 1 279 ? -13.852 -10.727 -15.398 1 98.5 279 SER A N 1
ATOM 2165 C CA . SER A 1 279 ? -15.211 -10.352 -15.758 1 98.5 279 SER A CA 1
ATOM 2166 C C . SER A 1 279 ? -15.805 -11.312 -16.781 1 98.5 279 SER A C 1
ATOM 2168 O O . SER A 1 279 ? -16.984 -11.656 -16.719 1 98.5 279 SER A O 1
ATOM 2170 N N . SER A 1 280 ? -15 -11.734 -17.672 1 98.38 280 SER A N 1
ATOM 2171 C CA . SER A 1 280 ? -15.469 -12.648 -18.719 1 98.38 280 SER A CA 1
ATOM 2172 C C . SER A 1 280 ? -15.789 -14.023 -18.141 1 98.38 280 SER A C 1
ATOM 2174 O O . SER A 1 280 ? -16.531 -14.797 -18.75 1 98.38 280 SER A O 1
ATOM 2176 N N . GLN A 1 281 ? -15.18 -14.344 -17 1 98.12 281 GLN A N 1
ATOM 2177 C CA . GLN A 1 281 ? -15.367 -15.664 -16.422 1 98.12 281 GLN A CA 1
ATOM 2178 C C . GLN A 1 281 ? -16.578 -15.688 -15.492 1 98.12 281 GLN A C 1
ATOM 2180 O O . GLN A 1 281 ? -17.094 -16.766 -15.164 1 98.12 281 GLN A O 1
ATOM 2185 N N . ILE A 1 282 ? -17.031 -14.57 -14.992 1 96.06 282 ILE A N 1
ATOM 2186 C CA . ILE A 1 282 ? -18.078 -14.578 -13.977 1 96.06 282 ILE A CA 1
ATOM 2187 C C . ILE A 1 282 ? -19.391 -14.055 -14.57 1 96.06 282 ILE A C 1
ATOM 2189 O O . ILE A 1 282 ? -20.453 -14.164 -13.953 1 96.06 282 ILE A O 1
ATOM 2193 N N . GLY A 1 283 ? -19.516 -13.586 -15.82 1 84.44 283 GLY A N 1
ATOM 2194 C CA . GLY A 1 283 ? -20.719 -13.148 -16.484 1 84.44 283 GLY A CA 1
ATOM 2195 C C . GLY A 1 283 ? -21.016 -11.672 -16.297 1 84.44 283 GLY A C 1
ATOM 2196 O O . GLY A 1 283 ? -20.531 -11.062 -15.344 1 84.44 283 GLY A O 1
ATOM 2197 N N . MET B 1 1 ? 57.406 -5.352 -28.219 1 22.81 1 MET B N 1
ATOM 2198 C CA . MET B 1 1 ? 56.875 -4.051 -27.828 1 22.81 1 MET B CA 1
ATOM 2199 C C . MET B 1 1 ? 55.5 -4.191 -27.234 1 22.81 1 MET B C 1
ATOM 2201 O O . MET B 1 1 ? 54.5 -4.109 -27.953 1 22.81 1 MET B O 1
ATOM 2205 N N . PRO B 1 2 ? 55.188 -4.977 -26.125 1 30.97 2 PRO B N 1
ATOM 2206 C CA . PRO B 1 2 ? 54.094 -5.664 -25.438 1 30.97 2 PRO B CA 1
ATOM 2207 C C . PRO B 1 2 ? 53.188 -4.707 -24.672 1 30.97 2 PRO B C 1
ATOM 2209 O O . PRO B 1 2 ? 52.188 -5.125 -24.125 1 30.97 2 PRO B O 1
ATOM 2212 N N . ASP B 1 3 ? 53.656 -3.441 -24.453 1 28.25 3 ASP B N 1
ATOM 2213 C CA . ASP B 1 3 ? 53.156 -2.615 -23.359 1 28.25 3 ASP B CA 1
ATOM 2214 C C . ASP B 1 3 ? 51.812 -1.997 -23.719 1 28.25 3 ASP B C 1
ATOM 2216 O O . ASP B 1 3 ? 51.25 -1.234 -22.938 1 28.25 3 ASP B O 1
ATOM 2220 N N . GLU B 1 4 ? 51.469 -1.934 -24.938 1 28.72 4 GLU B N 1
ATOM 2221 C CA . GLU B 1 4 ? 50.406 -1.007 -25.328 1 28.72 4 GLU B CA 1
ATOM 2222 C C . GLU B 1 4 ? 49.031 -1.546 -24.953 1 28.72 4 GLU B C 1
ATOM 2224 O O . GLU B 1 4 ? 48 -0.927 -25.25 1 28.72 4 GLU B O 1
ATOM 2229 N N . ILE B 1 5 ? 48.938 -2.842 -24.656 1 33.12 5 ILE B N 1
ATOM 2230 C CA . ILE B 1 5 ? 47.594 -3.398 -24.531 1 33.12 5 ILE B CA 1
ATOM 2231 C C . ILE B 1 5 ? 46.969 -2.932 -23.219 1 33.12 5 ILE B C 1
ATOM 2233 O O . ILE B 1 5 ? 45.781 -3.207 -22.969 1 33.12 5 ILE B O 1
ATOM 2237 N N . SER B 1 6 ? 47.844 -2.35 -22.281 1 32.72 6 SER B N 1
ATOM 2238 C CA . SER B 1 6 ? 47.312 -2.162 -20.922 1 32.72 6 SER B CA 1
ATOM 2239 C C . SER B 1 6 ? 46.406 -0.951 -20.844 1 32.72 6 SER B C 1
ATOM 2241 O O . SER B 1 6 ? 45.656 -0.785 -19.875 1 32.72 6 SER B O 1
ATOM 2243 N N . TYR B 1 7 ? 46.625 0.034 -21.75 1 33.09 7 TYR B N 1
ATOM 2244 C CA . TYR B 1 7 ? 46.031 1.325 -21.469 1 33.09 7 TYR B CA 1
ATOM 2245 C C . TYR B 1 7 ? 44.531 1.327 -21.875 1 33.09 7 TYR B C 1
ATOM 2247 O O . TYR B 1 7 ? 43.781 2.168 -21.406 1 33.09 7 TYR B O 1
ATOM 2255 N N . HIS B 1 8 ? 44.188 0.594 -22.969 1 32.41 8 HIS B N 1
ATOM 2256 C CA . HIS B 1 8 ? 42.844 0.838 -23.484 1 32.41 8 HIS B CA 1
ATOM 2257 C C . HIS B 1 8 ? 41.781 0.209 -22.594 1 32.41 8 HIS B C 1
ATOM 2259 O O . HIS B 1 8 ? 40.594 0.395 -22.812 1 32.41 8 HIS B O 1
ATOM 2265 N N . THR B 1 9 ? 42.188 -0.762 -21.75 1 28.73 9 THR B N 1
ATOM 2266 C CA . THR B 1 9 ? 41.156 -1.427 -20.969 1 28.73 9 THR B CA 1
ATOM 2267 C C . THR B 1 9 ? 40.719 -0.548 -19.797 1 28.73 9 THR B C 1
ATOM 2269 O O . THR B 1 9 ? 39.625 -0.739 -19.25 1 28.73 9 THR B O 1
ATOM 2272 N N . ALA B 1 10 ? 41.625 0.435 -19.312 1 37.62 10 ALA B N 1
ATOM 2273 C CA . ALA B 1 10 ? 41.219 1.281 -18.203 1 37.62 10 ALA B CA 1
ATOM 2274 C C . ALA B 1 10 ? 40.156 2.293 -18.609 1 37.62 10 ALA B C 1
ATOM 2276 O O . ALA B 1 10 ? 39.406 2.771 -17.781 1 37.62 10 ALA B O 1
ATOM 2277 N N . GLY B 1 11 ? 40.312 2.754 -19.844 1 32.12 11 GLY B N 1
ATOM 2278 C CA . GLY B 1 11 ? 39.312 3.742 -20.266 1 32.12 11 GLY B CA 1
ATOM 2279 C C . GLY B 1 11 ? 37.906 3.182 -20.375 1 32.12 11 GLY B C 1
ATOM 2280 O O . GLY B 1 11 ? 36.938 3.93 -20.312 1 32.12 11 GLY B O 1
ATOM 2281 N N . ARG B 1 12 ? 37.781 1.972 -20.828 1 34.81 12 ARG B N 1
ATOM 2282 C CA . ARG B 1 12 ? 36.438 1.403 -20.938 1 34.81 12 ARG B CA 1
ATOM 2283 C C . ARG B 1 12 ? 35.875 1.084 -19.562 1 34.81 12 ARG B C 1
ATOM 2285 O O . ARG B 1 12 ? 34.656 1.128 -19.359 1 34.81 12 ARG B O 1
ATOM 2292 N N . LEU B 1 13 ? 36.75 0.715 -18.578 1 34.72 13 LEU B N 1
ATOM 2293 C CA . LEU B 1 13 ? 36.25 0.459 -17.219 1 34.72 13 LEU B CA 1
ATOM 2294 C C . LEU B 1 13 ? 35.812 1.756 -16.547 1 34.72 13 LEU B C 1
ATOM 2296 O O . LEU B 1 13 ? 34.875 1.767 -15.75 1 34.72 13 LEU B O 1
ATOM 2300 N N . GLU B 1 14 ? 36.625 2.885 -16.766 1 33.03 14 GLU B N 1
ATOM 2301 C CA . GLU B 1 14 ? 36.156 4.148 -16.203 1 33.03 14 GLU B CA 1
ATOM 2302 C C . GLU B 1 14 ? 34.844 4.594 -16.859 1 33.03 14 GLU B C 1
ATOM 2304 O O . GLU B 1 14 ? 34 5.176 -16.203 1 33.03 14 GLU B O 1
ATOM 2309 N N . THR B 1 15 ? 34.719 4.418 -18.219 1 32.06 15 THR B N 1
ATOM 2310 C CA . THR B 1 15 ? 33.469 4.785 -18.859 1 32.06 15 THR B CA 1
ATOM 2311 C C . THR B 1 15 ? 32.344 3.873 -18.391 1 32.06 15 THR B C 1
ATOM 2313 O O . THR B 1 15 ? 31.203 4.32 -18.234 1 32.06 15 THR B O 1
ATOM 2316 N N . LEU B 1 16 ? 32.562 2.566 -18.188 1 29.42 16 LEU B N 1
ATOM 2317 C CA . LEU B 1 16 ? 31.531 1.689 -17.641 1 29.42 16 LEU B CA 1
ATOM 2318 C C . LEU B 1 16 ? 31.219 2.059 -16.203 1 29.42 16 LEU B C 1
ATOM 2320 O O . LEU B 1 16 ? 30.109 1.809 -15.711 1 29.42 16 LEU B O 1
ATOM 2324 N N . ALA B 1 17 ? 32.219 2.406 -15.367 1 32.84 17 ALA B N 1
ATOM 2325 C CA . ALA B 1 17 ? 31.969 2.887 -14.016 1 32.84 17 ALA B CA 1
ATOM 2326 C C . ALA B 1 17 ? 31.203 4.211 -14.047 1 32.84 17 ALA B C 1
ATOM 2328 O O . ALA B 1 17 ? 30.391 4.488 -13.156 1 32.84 17 ALA B O 1
ATOM 2329 N N . VAL B 1 18 ? 31.562 5.184 -14.93 1 29.48 18 VAL B N 1
ATOM 2330 C CA . VAL B 1 18 ? 30.828 6.441 -15.062 1 29.48 18 VAL B CA 1
ATOM 2331 C C . VAL B 1 18 ? 29.422 6.164 -15.578 1 29.48 18 VAL B C 1
ATOM 2333 O O . VAL B 1 18 ? 28.484 6.914 -15.281 1 29.48 18 VAL B O 1
ATOM 2336 N N . ALA B 1 19 ? 29.156 5.262 -16.562 1 29.03 19 ALA B N 1
ATOM 2337 C CA . ALA B 1 19 ? 27.812 4.914 -17.016 1 29.03 19 ALA B CA 1
ATOM 2338 C C . ALA B 1 19 ? 27.031 4.23 -15.891 1 29.03 19 ALA B C 1
ATOM 2340 O O . ALA B 1 19 ? 25.812 4.387 -15.797 1 29.03 19 ALA B O 1
ATOM 2341 N N . ALA B 1 20 ? 27.641 3.33 -15.109 1 29.06 20 ALA B N 1
ATOM 2342 C CA . ALA B 1 20 ? 27.016 2.762 -13.922 1 29.06 20 ALA B CA 1
ATOM 2343 C C . ALA B 1 20 ? 26.688 3.846 -12.891 1 29.06 20 ALA B C 1
ATOM 2345 O O . ALA B 1 20 ? 25.688 3.758 -12.172 1 29.06 20 ALA B O 1
ATOM 2346 N N . ARG B 1 21 ? 27.516 4.793 -12.633 1 30.94 21 ARG B N 1
ATOM 2347 C CA . ARG B 1 21 ? 27.203 5.914 -11.75 1 30.94 21 ARG B CA 1
ATOM 2348 C C . ARG B 1 21 ? 26.078 6.77 -12.328 1 30.94 21 ARG B C 1
ATOM 2350 O O . ARG B 1 21 ? 25.359 7.449 -11.586 1 30.94 21 ARG B O 1
ATOM 2357 N N . HIS B 1 22 ? 26.078 7.16 -13.523 1 31.06 22 HIS B N 1
ATOM 2358 C CA . HIS B 1 22 ? 25.094 8.047 -14.117 1 31.06 22 HIS B CA 1
ATOM 2359 C C . HIS B 1 22 ? 23.75 7.328 -14.312 1 31.06 22 HIS B C 1
ATOM 2361 O O . HIS B 1 22 ? 22.703 7.961 -14.32 1 31.06 22 HIS B O 1
ATOM 2367 N N . CYS B 1 23 ? 23.75 6.172 -14.828 1 29.27 23 CYS B N 1
ATOM 2368 C CA . CYS B 1 23 ? 22.469 5.512 -15.078 1 29.27 23 CYS B CA 1
ATOM 2369 C C . CYS B 1 23 ? 21.766 5.152 -13.766 1 29.27 23 CYS B C 1
ATOM 2371 O O . CYS B 1 23 ? 20.734 4.48 -13.773 1 29.27 23 CYS B O 1
ATOM 2373 N N . CYS B 1 24 ? 22.562 4.918 -12.68 1 33.34 24 CYS B N 1
ATOM 2374 C CA . CYS B 1 24 ? 21.906 4.934 -11.375 1 33.34 24 CYS B CA 1
ATOM 2375 C C . CYS B 1 24 ? 20.984 6.141 -11.234 1 33.34 24 CYS B C 1
ATOM 2377 O O . CYS B 1 24 ? 21.453 7.266 -11.047 1 33.34 24 CYS B O 1
ATOM 2379 N N . SER B 1 25 ? 20.125 6.41 -12.055 1 33.62 25 SER B N 1
ATOM 2380 C CA . SER B 1 25 ? 19.125 7.461 -11.867 1 33.62 25 SER B CA 1
ATOM 2381 C C . SER B 1 25 ? 18.984 7.84 -10.398 1 33.62 25 SER B C 1
ATOM 2383 O O . SER B 1 25 ? 18.938 6.965 -9.531 1 33.62 25 SER B O 1
ATOM 2385 N N . ASN B 1 26 ? 19.516 8.906 -9.82 1 38.62 26 ASN B N 1
ATOM 2386 C CA . ASN B 1 26 ? 19.312 9.812 -8.703 1 38.62 26 ASN B CA 1
ATOM 2387 C C . ASN B 1 26 ? 17.969 9.578 -8.031 1 38.62 26 ASN B C 1
ATOM 2389 O O . ASN B 1 26 ? 17.594 10.305 -7.109 1 38.62 26 ASN B O 1
ATOM 2393 N N . ASP B 1 27 ? 17.016 9.078 -8.609 1 51.09 27 ASP B N 1
ATOM 2394 C CA . ASP B 1 27 ? 15.648 9.336 -8.164 1 51.09 27 ASP B CA 1
ATOM 2395 C C . ASP B 1 27 ? 15.281 8.438 -6.98 1 51.09 27 ASP B C 1
ATOM 2397 O O . ASP B 1 27 ? 14.523 7.473 -7.137 1 51.09 27 ASP B O 1
ATOM 2401 N N . MET B 1 28 ? 16.328 8.188 -6.285 1 61.06 28 MET B N 1
ATOM 2402 C CA . MET B 1 28 ? 15.922 7.473 -5.082 1 61.06 28 MET B CA 1
ATOM 2403 C C . MET B 1 28 ? 14.945 8.305 -4.258 1 61.06 28 MET B C 1
ATOM 2405 O O . MET B 1 28 ? 15.023 9.531 -4.246 1 61.06 28 MET B O 1
ATOM 2409 N N . PRO B 1 29 ? 13.992 7.594 -3.67 1 85.56 29 PRO B N 1
ATOM 2410 C CA . PRO B 1 29 ? 12.93 8.344 -3.002 1 85.56 29 PRO B CA 1
ATOM 2411 C C . PRO B 1 29 ? 13.359 8.914 -1.651 1 85.56 29 PRO B C 1
ATOM 2413 O O . PRO B 1 29 ? 12.742 8.617 -0.627 1 85.56 29 PRO B O 1
ATOM 2416 N N . PHE B 1 30 ? 14.711 9.711 -1.688 1 93.44 30 PHE B N 1
ATOM 2417 C CA . PHE B 1 30 ? 15.125 10.406 -0.475 1 93.44 30 PHE B CA 1
ATOM 2418 C C . PHE B 1 30 ? 15.289 11.898 -0.735 1 93.44 30 PHE B C 1
ATOM 2420 O O . PHE B 1 30 ? 15.727 12.297 -1.817 1 93.44 30 PHE B O 1
ATOM 2427 N N . VAL B 1 31 ? 15.016 12.68 0.234 1 95.81 31 VAL B N 1
ATOM 2428 C CA . VAL B 1 31 ? 15.32 14.102 0.23 1 95.81 31 VAL B CA 1
ATOM 2429 C C . VAL B 1 31 ? 16.375 14.406 1.294 1 95.81 31 VAL B C 1
ATOM 2431 O O . VAL B 1 31 ? 16.406 13.773 2.35 1 95.81 31 VAL B O 1
ATOM 2434 N N . GLU B 1 32 ? 17.188 15.398 0.985 1 93.31 32 GLU B N 1
ATOM 2435 C CA . GLU B 1 32 ? 18.25 15.797 1.908 1 93.31 32 GLU B CA 1
ATOM 2436 C C . GLU B 1 32 ? 17.734 16.797 2.945 1 93.31 32 GLU B C 1
ATOM 2438 O O . GLU B 1 32 ? 16.906 17.656 2.633 1 93.31 32 GLU B O 1
ATOM 2443 N N . HIS B 1 33 ? 18.156 16.641 4.105 1 94.5 33 HIS B N 1
ATOM 2444 C CA . HIS B 1 33 ? 17.891 17.5 5.254 1 94.5 33 HIS B CA 1
ATOM 2445 C C . HIS B 1 33 ? 19.109 17.594 6.168 1 94.5 33 HIS B C 1
ATOM 2447 O O . HIS B 1 33 ? 19.891 16.656 6.262 1 94.5 33 HIS B O 1
ATOM 2453 N N . PRO B 1 34 ? 19.312 18.719 6.82 1 93.19 34 PRO B N 1
ATOM 2454 C CA . PRO B 1 34 ? 20.453 18.828 7.738 1 93.19 34 PRO B CA 1
ATOM 2455 C C . PRO B 1 34 ? 20.453 17.734 8.797 1 93.19 34 PRO B C 1
ATOM 2457 O O . PRO B 1 34 ? 21.531 17.312 9.266 1 93.19 34 PRO B O 1
ATOM 2460 N N . ARG B 1 35 ? 19.328 17.203 9.148 1 94.31 35 ARG B N 1
ATOM 2461 C CA . ARG B 1 35 ? 19.219 16.156 10.164 1 94.31 35 ARG B CA 1
ATOM 2462 C C . ARG B 1 35 ? 19.422 14.773 9.562 1 94.31 35 ARG B C 1
ATOM 2464 O O . ARG B 1 35 ? 19.469 13.773 10.281 1 94.31 35 ARG B O 1
ATOM 2471 N N . GLY B 1 36 ? 19.484 14.719 8.266 1 93.5 36 GLY B N 1
ATOM 2472 C CA . GLY B 1 36 ? 19.656 13.445 7.582 1 93.5 36 GLY B CA 1
ATOM 2473 C C . GLY B 1 36 ? 18.766 13.305 6.359 1 93.5 36 GLY B C 1
ATOM 2474 O O . GLY B 1 36 ? 17.969 14.195 6.062 1 93.5 36 GLY B O 1
ATOM 2475 N N . ARG B 1 37 ? 18.969 12.18 5.703 1 94.88 37 ARG B N 1
ATOM 2476 C CA . ARG B 1 37 ? 18.125 11.906 4.539 1 94.88 37 ARG B CA 1
ATOM 2477 C C . ARG B 1 37 ? 16.781 11.344 4.953 1 94.88 37 ARG B C 1
ATOM 2479 O O . ARG B 1 37 ? 16.688 10.523 5.871 1 94.88 37 ARG B O 1
ATOM 2486 N N . ALA B 1 38 ? 15.781 11.797 4.312 1 97.81 38 ALA B N 1
ATOM 2487 C CA . ALA B 1 38 ? 14.43 11.359 4.637 1 97.81 38 ALA B CA 1
ATOM 2488 C C . ALA B 1 38 ? 13.797 10.633 3.453 1 97.81 38 ALA B C 1
ATOM 2490 O O . ALA B 1 38 ? 13.891 11.086 2.311 1 97.81 38 ALA B O 1
ATOM 2491 N N . TYR B 1 39 ? 13.164 9.523 3.779 1 97 39 TYR B N 1
ATOM 2492 C CA . TYR B 1 39 ? 12.531 8.688 2.764 1 97 39 TYR B CA 1
ATOM 2493 C C . TYR B 1 39 ? 11.164 9.242 2.385 1 97 39 TYR B C 1
ATOM 2495 O O . TYR B 1 39 ? 10.367 9.602 3.258 1 97 39 TYR B O 1
ATOM 2503 N N . TYR B 1 40 ? 10.922 9.352 1.032 1 97.12 40 TYR B N 1
ATOM 2504 C CA . TYR B 1 40 ? 9.602 9.781 0.59 1 97.12 40 TYR B CA 1
ATOM 2505 C C . TYR B 1 40 ? 9.023 8.805 -0.424 1 97.12 40 TYR B C 1
ATOM 2507 O O . TYR B 1 40 ? 9.742 7.984 -0.993 1 97.12 40 TYR B O 1
ATOM 2515 N N . ARG B 1 41 ? 7.703 8.828 -0.511 1 94.5 41 ARG B N 1
ATOM 2516 C CA . ARG B 1 41 ? 6.969 8.109 -1.552 1 94.5 41 ARG B CA 1
ATOM 2517 C C . ARG B 1 41 ? 6.199 9.086 -2.443 1 94.5 41 ARG B C 1
ATOM 2519 O O . ARG B 1 41 ? 5.641 10.07 -1.959 1 94.5 41 ARG B O 1
ATOM 2526 N N . HIS B 1 42 ? 6.258 8.773 -3.705 1 94.5 42 HIS B N 1
ATOM 2527 C CA . HIS B 1 42 ? 5.477 9.5 -4.703 1 94.5 42 HIS B CA 1
ATOM 2528 C C . HIS B 1 42 ? 4.531 8.562 -5.445 1 94.5 42 HIS B C 1
ATOM 2530 O O . HIS B 1 42 ? 4.969 7.594 -6.07 1 94.5 42 HIS B O 1
ATOM 2536 N N . TRP B 1 43 ? 3.219 8.742 -5.234 1 92.5 43 TRP B N 1
ATOM 2537 C CA . TRP B 1 43 ? 2.199 8.086 -6.047 1 92.5 43 TRP B CA 1
ATOM 2538 C C . TRP B 1 43 ? 1.784 8.969 -7.215 1 92.5 43 TRP B C 1
ATOM 2540 O O . TRP B 1 43 ? 0.955 9.875 -7.059 1 92.5 43 TRP B O 1
ATOM 2550 N N . PRO B 1 44 ? 2.289 8.68 -8.406 1 91.88 44 PRO B N 1
ATOM 2551 C CA . PRO B 1 44 ? 2.025 9.57 -9.539 1 91.88 44 PRO B CA 1
ATOM 2552 C C . PRO B 1 44 ? 0.72 9.242 -10.258 1 91.88 44 PRO B C 1
ATOM 2554 O O . PRO B 1 44 ? 0.397 8.07 -10.453 1 91.88 44 PRO B O 1
ATOM 2557 N N . ALA B 1 45 ? -0.029 10.258 -10.602 1 92.12 45 ALA B N 1
ATOM 2558 C CA . ALA B 1 45 ? -1.123 10.125 -11.555 1 92.12 45 ALA B CA 1
ATOM 2559 C C . ALA B 1 45 ? -0.615 10.25 -12.992 1 92.12 45 ALA B C 1
ATOM 2561 O O . ALA B 1 45 ? 0.3 11.031 -13.266 1 92.12 45 ALA B O 1
ATOM 2562 N N . PRO B 1 46 ? -1.146 9.516 -13.906 1 88 46 PRO B N 1
ATOM 2563 C CA . PRO B 1 46 ? -0.68 9.602 -15.297 1 88 46 PRO B CA 1
ATOM 2564 C C . PRO B 1 46 ? -0.77 11.008 -15.867 1 88 46 PRO B C 1
ATOM 2566 O O . PRO B 1 46 ? 0.146 11.461 -16.562 1 88 46 PRO B O 1
ATOM 2569 N N . GLU B 1 47 ? -1.857 11.688 -15.609 1 93.19 47 GLU B N 1
ATOM 2570 C CA . GLU B 1 47 ? -2.072 13.078 -16.016 1 93.19 47 GLU B CA 1
ATOM 2571 C C . GLU B 1 47 ? -2.494 13.93 -14.82 1 93.19 47 GLU B C 1
ATOM 2573 O O . GLU B 1 47 ? -3.67 14.281 -14.68 1 93.19 47 GLU B O 1
ATOM 2578 N N . PRO B 1 48 ? -1.495 14.359 -14.086 1 96.88 48 PRO B N 1
ATOM 2579 C CA . PRO B 1 48 ? -1.856 15.039 -12.836 1 96.88 48 PRO B CA 1
ATOM 2580 C C . PRO B 1 48 ? -2.416 16.438 -13.07 1 96.88 48 PRO B C 1
ATOM 2582 O O . PRO B 1 48 ? -1.931 17.172 -13.938 1 96.88 48 PRO B O 1
ATOM 2585 N N . ARG B 1 49 ? -3.467 16.797 -12.336 1 98.19 49 ARG B N 1
ATOM 2586 C CA . ARG B 1 49 ? -4.059 18.125 -12.359 1 98.19 49 ARG B CA 1
ATOM 2587 C C . ARG B 1 49 ? -3.725 18.906 -11.086 1 98.19 49 ARG B C 1
ATOM 2589 O O . ARG B 1 49 ? -3.941 20.109 -11.016 1 98.19 49 ARG B O 1
ATOM 2596 N N . ALA B 1 50 ? -3.195 18.219 -10.078 1 98.75 50 ALA B N 1
ATOM 2597 C CA . ALA B 1 50 ? -2.73 18.797 -8.82 1 98.75 50 ALA B CA 1
ATOM 2598 C C . ALA B 1 50 ? -1.766 17.859 -8.109 1 98.75 50 ALA B C 1
ATOM 2600 O O . ALA B 1 50 ? -1.646 16.688 -8.477 1 98.75 50 ALA B O 1
ATOM 2601 N N . ALA B 1 51 ? -1.047 18.359 -7.156 1 98.75 51 ALA B N 1
ATOM 2602 C CA . ALA B 1 51 ? -0.164 17.547 -6.316 1 98.75 51 ALA B CA 1
ATOM 2603 C C . ALA B 1 51 ? -0.383 17.859 -4.84 1 98.75 51 ALA B C 1
ATOM 2605 O O . ALA B 1 51 ? -0.429 19.016 -4.438 1 98.75 51 ALA B O 1
ATOM 2606 N N . VAL B 1 52 ? -0.547 16.812 -4.09 1 98.88 52 VAL B N 1
ATOM 2607 C CA . VAL B 1 52 ? -0.686 16.922 -2.639 1 98.88 52 VAL B CA 1
ATOM 2608 C C . VAL B 1 52 ? 0.656 16.641 -1.969 1 98.88 52 VAL B C 1
ATOM 2610 O O . VAL B 1 52 ? 1.305 15.625 -2.262 1 98.88 52 VAL B O 1
ATOM 2613 N N . ILE B 1 53 ? 1.102 17.547 -1.136 1 98.88 53 ILE B N 1
ATOM 2614 C CA . ILE B 1 53 ? 2.264 17.391 -0.268 1 98.88 53 ILE B CA 1
ATOM 2615 C C . ILE B 1 53 ? 1.804 17.062 1.15 1 98.88 53 ILE B C 1
ATOM 2617 O O . ILE B 1 53 ? 1.271 17.922 1.853 1 98.88 53 ILE B O 1
ATOM 2621 N N . PHE B 1 54 ? 2.107 15.82 1.579 1 98.88 54 PHE B N 1
ATOM 2622 C CA . PHE B 1 54 ? 1.419 15.297 2.754 1 98.88 54 PHE B CA 1
ATOM 2623 C C . PHE B 1 54 ? 2.412 14.977 3.863 1 98.88 54 PHE B C 1
ATOM 2625 O O . PHE B 1 54 ? 3.428 14.32 3.623 1 98.88 54 PHE B O 1
ATOM 2632 N N . LEU B 1 55 ? 2.086 15.43 5.113 1 98.94 55 LEU B N 1
ATOM 2633 C CA . LEU B 1 55 ? 2.797 15.062 6.336 1 98.94 55 LEU B CA 1
ATOM 2634 C C . LEU B 1 55 ? 1.926 14.195 7.234 1 98.94 55 LEU B C 1
ATOM 2636 O O . LEU B 1 55 ? 0.845 14.609 7.652 1 98.94 55 LEU B O 1
ATOM 2640 N N . HIS B 1 56 ? 2.434 12.977 7.52 1 98.62 56 HIS B N 1
ATOM 2641 C CA . HIS B 1 56 ? 1.688 12.039 8.344 1 98.62 56 HIS B CA 1
ATOM 2642 C C . HIS B 1 56 ? 1.846 12.359 9.828 1 98.62 56 HIS B C 1
ATOM 2644 O O . HIS B 1 56 ? 2.566 13.297 10.188 1 98.62 56 HIS B O 1
ATOM 2650 N N . GLY B 1 57 ? 1.098 11.664 10.703 1 97.25 57 GLY B N 1
ATOM 2651 C CA . GLY B 1 57 ? 1.111 11.867 12.141 1 97.25 57 GLY B CA 1
ATOM 2652 C C . GLY B 1 57 ? 2.031 10.914 12.875 1 97.25 57 GLY B C 1
ATOM 2653 O O . GLY B 1 57 ? 2.855 10.242 12.25 1 97.25 57 GLY B O 1
ATOM 2654 N N . PHE B 1 58 ? 1.927 10.898 14.227 1 95.31 58 PHE B N 1
ATOM 2655 C CA . PHE B 1 58 ? 2.77 10.133 15.133 1 95.31 58 PHE B CA 1
ATOM 2656 C C . PHE B 1 58 ? 2.553 8.633 14.938 1 95.31 58 PHE B C 1
ATOM 2658 O O . PHE B 1 58 ? 1.414 8.172 14.875 1 95.31 58 PHE B O 1
ATOM 2665 N N . GLY B 1 59 ? 3.648 7.91 14.82 1 95.5 59 GLY B N 1
ATOM 2666 C CA . GLY B 1 59 ? 3.623 6.457 14.789 1 95.5 59 GLY B CA 1
ATOM 2667 C C . GLY B 1 59 ? 3.305 5.891 13.422 1 95.5 59 GLY B C 1
ATOM 2668 O O . GLY B 1 59 ? 3.203 4.676 13.25 1 95.5 59 GLY B O 1
ATOM 2669 N N . GLU B 1 60 ? 3.182 6.727 12.438 1 96.75 60 GLU B N 1
ATOM 2670 C CA . GLU B 1 60 ? 2.787 6.32 11.094 1 96.75 60 GLU B CA 1
ATOM 2671 C C . GLU B 1 60 ? 3.969 6.383 10.133 1 96.75 60 GLU B C 1
ATOM 2673 O O . GLU B 1 60 ? 5.094 6.684 10.539 1 96.75 60 GLU B O 1
ATOM 2678 N N . HIS B 1 61 ? 3.74 5.957 8.938 1 96.69 61 HIS B N 1
ATOM 2679 C CA . HIS B 1 61 ? 4.664 6.105 7.816 1 96.69 61 HIS B CA 1
ATOM 2680 C C . HIS B 1 61 ? 3.916 6.188 6.492 1 96.69 61 HIS B C 1
ATOM 2682 O O . HIS B 1 61 ? 2.697 6.008 6.449 1 96.69 61 HIS B O 1
ATOM 2688 N N . THR B 1 62 ? 4.684 6.418 5.461 1 96.5 62 THR B N 1
ATOM 2689 C CA . THR B 1 62 ? 4.098 6.75 4.168 1 96.5 62 THR B CA 1
ATOM 2690 C C . THR B 1 62 ? 3.295 5.57 3.621 1 96.5 62 THR B C 1
ATOM 2692 O O . THR B 1 62 ? 2.248 5.766 3 1 96.5 62 THR B O 1
ATOM 2695 N N . GLY B 1 63 ? 3.73 4.387 3.891 1 94.19 63 GLY B N 1
ATOM 2696 C CA . GLY B 1 63 ? 3.121 3.195 3.32 1 94.19 63 GLY B CA 1
ATOM 2697 C C . GLY B 1 63 ? 1.698 2.969 3.793 1 94.19 63 GLY B C 1
ATOM 2698 O O . GLY B 1 63 ? 0.946 2.215 3.174 1 94.19 63 GLY B O 1
ATOM 2699 N N . LEU B 1 64 ? 1.297 3.623 4.875 1 95.69 64 LEU B N 1
ATOM 2700 C CA . LEU B 1 64 ? -0.031 3.436 5.449 1 95.69 64 LEU B CA 1
ATOM 2701 C C . LEU B 1 64 ? -1.077 4.219 4.668 1 95.69 64 LEU B C 1
ATOM 2703 O O . LEU B 1 64 ? -2.279 4.055 4.887 1 95.69 64 LEU B O 1
ATOM 2707 N N . TYR B 1 65 ? -0.655 4.992 3.691 1 96.69 65 TYR B N 1
ATOM 2708 C CA . TYR B 1 65 ? -1.579 5.887 3.002 1 96.69 65 TYR B CA 1
ATOM 2709 C C . TYR B 1 65 ? -1.78 5.453 1.556 1 96.69 65 TYR B C 1
ATOM 2711 O O . TYR B 1 65 ? -2.195 6.25 0.713 1 96.69 65 TYR B O 1
ATOM 2719 N N . HIS B 1 66 ? -1.524 4.199 1.284 1 92.88 66 HIS B N 1
ATOM 2720 C CA . HIS B 1 66 ? -1.614 3.689 -0.08 1 92.88 66 HIS B CA 1
ATOM 2721 C C . HIS B 1 66 ? -3.045 3.762 -0.602 1 92.88 66 HIS B C 1
ATOM 2723 O O . HIS B 1 66 ? -3.27 4.094 -1.769 1 92.88 66 HIS B O 1
ATOM 2729 N N . ARG B 1 67 ? -4.066 3.449 0.201 1 92.88 67 ARG B N 1
ATOM 2730 C CA . ARG B 1 67 ? -5.453 3.518 -0.248 1 92.88 67 ARG B CA 1
ATOM 2731 C C . ARG B 1 67 ? -5.852 4.953 -0.578 1 92.88 67 ARG B C 1
ATOM 2733 O O . ARG B 1 67 ? -6.52 5.203 -1.584 1 92.88 67 ARG B O 1
ATOM 2740 N N . TYR B 1 68 ? -5.379 5.84 0.289 1 96.94 68 TYR B N 1
ATOM 2741 C CA . TYR B 1 68 ? -5.609 7.262 0.058 1 96.94 68 TYR B CA 1
ATOM 2742 C C . TYR B 1 68 ? -4.953 7.719 -1.24 1 96.94 68 TYR B C 1
ATOM 2744 O O . TYR B 1 68 ? -5.586 8.383 -2.062 1 96.94 68 TYR B O 1
ATOM 2752 N N . GLY B 1 69 ? -3.709 7.332 -1.438 1 95.44 69 GLY B N 1
ATOM 2753 C CA . GLY B 1 69 ? -2.971 7.66 -2.646 1 95.44 69 GLY B CA 1
ATOM 2754 C C . GLY B 1 69 ? -3.65 7.172 -3.912 1 95.44 69 GLY B C 1
ATOM 2755 O O . GLY B 1 69 ? -3.705 7.895 -4.91 1 95.44 69 GLY B O 1
ATOM 2756 N N . PHE B 1 70 ? -4.164 6.023 -3.844 1 89.81 70 PHE B N 1
ATOM 2757 C CA . PHE B 1 70 ? -4.824 5.445 -5.008 1 89.81 70 PHE B CA 1
ATOM 2758 C C . PHE B 1 70 ? -6.066 6.246 -5.379 1 89.81 70 PHE B C 1
ATOM 2760 O O . PHE B 1 70 ? -6.328 6.488 -6.559 1 89.81 70 PHE B O 1
ATOM 2767 N N . THR B 1 71 ? -6.855 6.621 -4.375 1 93.88 71 THR B N 1
ATOM 2768 C CA . THR B 1 71 ? -8.062 7.398 -4.633 1 93.88 71 THR B CA 1
ATOM 2769 C C . THR B 1 71 ? -7.715 8.75 -5.242 1 93.88 71 THR B C 1
ATOM 2771 O O . THR B 1 71 ? -8.367 9.203 -6.188 1 93.88 71 THR B O 1
ATOM 2774 N N . LEU B 1 72 ? -6.672 9.367 -4.734 1 97.44 72 LEU B N 1
ATOM 2775 C CA . LEU B 1 72 ? -6.234 10.641 -5.297 1 97.44 72 LEU B CA 1
ATOM 2776 C C . LEU B 1 72 ? -5.785 10.469 -6.746 1 97.44 72 LEU B C 1
ATOM 2778 O O . LEU B 1 72 ? -6.164 11.258 -7.613 1 97.44 72 LEU B O 1
ATOM 2782 N N . ASN B 1 73 ? -5.035 9.414 -6.992 1 94.25 73 ASN B N 1
ATOM 2783 C CA . ASN B 1 73 ? -4.527 9.164 -8.336 1 94.25 73 ASN B CA 1
ATOM 2784 C C . ASN B 1 73 ? -5.664 8.945 -9.336 1 94.25 73 ASN B C 1
ATOM 2786 O O . ASN B 1 73 ? -5.598 9.422 -10.469 1 94.25 73 ASN B O 1
ATOM 2790 N N . ALA B 1 74 ? -6.656 8.219 -8.906 1 90.5 74 ALA B N 1
ATOM 2791 C CA . ALA B 1 74 ? -7.809 7.965 -9.766 1 90.5 74 ALA B CA 1
ATOM 2792 C C . ALA B 1 74 ? -8.492 9.273 -10.164 1 90.5 74 ALA B C 1
ATOM 2794 O O . ALA B 1 74 ? -9.164 9.336 -11.195 1 90.5 74 ALA B O 1
ATOM 2795 N N . ALA B 1 75 ? -8.289 10.32 -9.398 1 96.06 75 ALA B N 1
ATOM 2796 C CA . ALA B 1 75 ? -8.883 11.633 -9.664 1 96.06 75 ALA B CA 1
ATOM 2797 C C . ALA B 1 75 ? -7.875 12.562 -10.328 1 96.06 75 ALA B C 1
ATOM 2799 O O . ALA B 1 75 ? -8.125 13.766 -10.453 1 96.06 75 ALA B O 1
ATOM 2800 N N . GLY B 1 76 ? -6.742 12.039 -10.703 1 96.62 76 GLY B N 1
ATOM 2801 C CA . GLY B 1 76 ? -5.73 12.852 -11.359 1 96.62 76 GLY B CA 1
ATOM 2802 C C . GLY B 1 76 ? -4.945 13.727 -10.406 1 96.62 76 GLY B C 1
ATOM 2803 O O . GLY B 1 76 ? -4.551 14.836 -10.75 1 96.62 76 GLY B O 1
ATOM 2804 N N . ILE B 1 77 ? -4.734 13.266 -9.25 1 98.25 77 ILE B N 1
ATOM 2805 C CA . ILE B 1 77 ? -4.016 14.039 -8.234 1 98.25 77 ILE B CA 1
ATOM 2806 C C . ILE B 1 77 ? -2.791 13.258 -7.766 1 98.25 77 ILE B C 1
ATOM 2808 O O . ILE B 1 77 ? -2.904 12.102 -7.355 1 98.25 77 ILE B O 1
ATOM 2812 N N . ASP B 1 78 ? -1.616 13.867 -7.797 1 97.19 78 ASP B N 1
ATOM 2813 C CA . ASP B 1 78 ? -0.386 13.289 -7.266 1 97.19 78 ASP B CA 1
ATOM 2814 C C . ASP B 1 78 ? -0.368 13.336 -5.738 1 97.19 78 ASP B C 1
ATOM 2816 O O . ASP B 1 78 ? -0.904 14.273 -5.141 1 97.19 78 ASP B O 1
ATOM 2820 N N . LEU B 1 79 ? 0.268 12.336 -5.23 1 97.88 79 LEU B N 1
ATOM 2821 C CA . LEU B 1 79 ? 0.491 12.352 -3.789 1 97.88 79 LEU B CA 1
ATOM 2822 C C . LEU B 1 79 ? 1.97 12.164 -3.465 1 97.88 79 LEU B C 1
ATOM 2824 O O . LEU B 1 79 ? 2.582 11.18 -3.877 1 97.88 79 LEU B O 1
ATOM 2828 N N . TRP B 1 80 ? 2.533 13.18 -2.805 1 97.81 80 TRP B N 1
ATOM 2829 C CA . TRP B 1 80 ? 3.891 13.148 -2.271 1 97.81 80 TRP B CA 1
ATOM 2830 C C . TRP B 1 80 ? 3.875 13.086 -0.748 1 97.81 80 TRP B C 1
ATOM 2832 O O . TRP B 1 80 ? 3.273 13.938 -0.091 1 97.81 80 TRP B O 1
ATOM 2842 N N . VAL B 1 81 ? 4.484 12.062 -0.206 1 98.06 81 VAL B N 1
ATOM 2843 C CA . VAL B 1 81 ? 4.5 11.898 1.243 1 98.06 81 VAL B CA 1
ATOM 2844 C C . VAL B 1 81 ? 5.914 11.562 1.709 1 98.06 81 VAL B C 1
ATOM 2846 O O . VAL B 1 81 ? 6.637 10.828 1.034 1 98.06 81 VAL B O 1
ATOM 2849 N N . VAL B 1 82 ? 6.301 12.086 2.867 1 98.38 82 VAL B N 1
ATOM 2850 C CA . VAL B 1 82 ? 7.621 11.812 3.43 1 98.38 82 VAL B CA 1
ATOM 2851 C C . VAL B 1 82 ? 7.473 11.141 4.793 1 98.38 82 VAL B C 1
ATOM 2853 O O . VAL B 1 82 ? 6.586 11.5 5.574 1 98.38 82 VAL B O 1
ATOM 2856 N N . ASP B 1 83 ? 8.273 10.07 4.984 1 98.31 83 ASP B N 1
ATOM 2857 C CA . ASP B 1 83 ? 8.422 9.625 6.367 1 98.31 83 ASP B CA 1
ATOM 2858 C C . ASP B 1 83 ? 9.117 10.695 7.215 1 98.31 83 ASP B C 1
ATOM 2860 O O . ASP B 1 83 ? 10.273 11.047 6.965 1 98.31 83 ASP B O 1
ATOM 2864 N N . GLN B 1 84 ? 8.359 11.188 8.148 1 98.38 84 GLN B N 1
ATOM 2865 C CA . GLN B 1 84 ? 8.953 12.203 9.016 1 98.38 84 GLN B CA 1
ATOM 2866 C C . GLN B 1 84 ? 10.039 11.609 9.898 1 98.38 84 GLN B C 1
ATOM 2868 O O . GLN B 1 84 ? 10.148 10.383 10.023 1 98.38 84 GLN B O 1
ATOM 2873 N N . PHE B 1 85 ? 10.906 12.508 10.445 1 97.81 85 PHE B N 1
ATOM 2874 C CA . PHE B 1 85 ? 12.016 12.016 11.266 1 97.81 85 PHE B CA 1
ATOM 2875 C C . PHE B 1 85 ? 11.5 11.141 12.398 1 97.81 85 PHE B C 1
ATOM 2877 O O . PHE B 1 85 ? 10.484 11.453 13.023 1 97.81 85 PHE B O 1
ATOM 2884 N N . GLY B 1 86 ? 12.281 10.023 12.625 1 97.19 86 GLY B N 1
ATOM 2885 C CA . GLY B 1 86 ? 11.922 9.102 13.695 1 97.19 86 GLY B CA 1
ATOM 2886 C C . GLY B 1 86 ? 10.773 8.18 13.32 1 97.19 86 GLY B C 1
ATOM 2887 O O . GLY B 1 86 ? 10.219 7.492 14.18 1 97.19 86 GLY B O 1
ATOM 2888 N N . HIS B 1 87 ? 10.375 8.172 12.039 1 97.5 87 HIS B N 1
ATOM 2889 C CA . HIS B 1 87 ? 9.258 7.359 11.57 1 97.5 87 HIS B CA 1
ATOM 2890 C C . HIS B 1 87 ? 9.609 6.648 10.266 1 97.5 87 HIS B C 1
ATOM 2892 O O . HIS B 1 87 ? 10.422 7.141 9.484 1 97.5 87 HIS B O 1
ATOM 2898 N N . GLY B 1 88 ? 8.938 5.48 10.078 1 96.25 88 GLY B N 1
ATOM 2899 C CA . GLY B 1 88 ? 9.078 4.742 8.836 1 96.25 88 GLY B CA 1
ATOM 2900 C C . GLY B 1 88 ? 10.523 4.414 8.492 1 96.25 88 GLY B C 1
ATOM 2901 O O . GLY B 1 88 ? 11.25 3.855 9.32 1 96.25 88 GLY B O 1
ATOM 2902 N N . LEU B 1 89 ? 10.922 4.867 7.289 1 94.88 89 LEU B N 1
ATOM 2903 C CA . LEU B 1 89 ? 12.242 4.523 6.77 1 94.88 89 LEU B CA 1
ATOM 2904 C C . LEU B 1 89 ? 13.203 5.695 6.934 1 94.88 89 LEU B C 1
ATOM 2906 O O . LEU B 1 89 ? 14.352 5.629 6.48 1 94.88 89 LEU B O 1
ATOM 2910 N N . THR B 1 90 ? 12.734 6.746 7.523 1 96.81 90 THR B N 1
ATOM 2911 C CA . THR B 1 90 ? 13.57 7.902 7.824 1 96.81 90 THR B CA 1
ATOM 2912 C C . THR B 1 90 ? 14.242 7.742 9.18 1 96.81 90 THR B C 1
ATOM 2914 O O . THR B 1 90 ? 13.586 7.406 10.172 1 96.81 90 THR B O 1
ATOM 2917 N N . PRO B 1 91 ? 15.508 7.953 9.266 1 93.94 91 PRO B N 1
ATOM 2918 C CA . PRO B 1 91 ? 16.234 7.734 10.523 1 93.94 91 PRO B CA 1
ATOM 2919 C C . PRO B 1 91 ? 15.789 8.688 11.633 1 93.94 91 PRO B C 1
ATOM 2921 O O . PRO B 1 91 ? 15.07 9.656 11.367 1 93.94 91 PRO B O 1
ATOM 2924 N N . GLY B 1 92 ? 16.328 8.414 12.906 1 95.06 92 GLY B N 1
ATOM 2925 C CA . GLY B 1 92 ? 16.016 9.172 14.102 1 95.06 92 GLY B CA 1
ATOM 2926 C C . GLY B 1 92 ? 15.461 8.32 15.227 1 95.06 92 GLY B C 1
ATOM 2927 O O . GLY B 1 92 ? 15.141 7.148 15.023 1 95.06 92 GLY B O 1
ATOM 2928 N N . THR B 1 93 ? 15.406 9.008 16.375 1 95 93 THR B N 1
ATOM 2929 C CA . THR B 1 93 ? 14.797 8.328 17.516 1 95 93 THR B CA 1
ATOM 2930 C C . THR B 1 93 ? 13.297 8.125 17.297 1 95 93 THR B C 1
ATOM 2932 O O . THR B 1 93 ? 12.602 9.047 16.859 1 95 93 THR B O 1
ATOM 2935 N N . ARG B 1 94 ? 12.844 6.926 17.578 1 94.69 94 ARG B N 1
ATOM 2936 C CA . ARG B 1 94 ? 11.445 6.551 17.359 1 94.69 94 ARG B CA 1
ATOM 2937 C C . ARG B 1 94 ? 10.508 7.578 17.984 1 94.69 94 ARG B C 1
ATOM 2939 O O . ARG B 1 94 ? 10.594 7.863 19.188 1 94.69 94 ARG B O 1
ATOM 2946 N N . GLY B 1 95 ? 9.664 8.18 17.109 1 94.06 95 GLY B N 1
ATOM 2947 C CA . GLY B 1 95 ? 8.641 9.102 17.578 1 94.06 95 GLY B CA 1
ATOM 2948 C C . GLY B 1 95 ? 9.117 10.539 17.672 1 94.06 95 GLY B C 1
ATOM 2949 O O . GLY B 1 95 ? 8.328 11.445 17.938 1 94.06 95 GLY B O 1
ATOM 2950 N N . ASP B 1 96 ? 10.344 10.82 17.438 1 95.44 96 ASP B N 1
ATOM 2951 C CA . ASP B 1 96 ? 10.906 12.156 17.562 1 95.44 96 ASP B CA 1
ATOM 2952 C C . ASP B 1 96 ? 10.891 12.898 16.234 1 95.44 96 ASP B C 1
ATOM 2954 O O . ASP B 1 96 ? 11.828 12.773 15.438 1 95.44 96 ASP B O 1
ATOM 2958 N N . PHE B 1 97 ? 9.914 13.766 16.047 1 95.31 97 PHE B N 1
ATOM 2959 C CA . PHE B 1 97 ? 9.773 14.562 14.836 1 95.31 97 PHE B CA 1
ATOM 2960 C C . PHE B 1 97 ? 10.852 15.633 14.758 1 95.31 97 PHE B C 1
ATOM 2962 O O . PHE B 1 97 ? 11.07 16.219 13.695 1 95.31 97 PHE B O 1
ATOM 2969 N N . GLY B 1 98 ? 11.492 15.914 15.812 1 96 98 GLY B N 1
ATOM 2970 C CA . GLY B 1 98 ? 12.25 17.141 15.945 1 96 98 GLY B CA 1
ATOM 2971 C C . GLY B 1 98 ? 11.375 18.344 16.25 1 96 98 GLY B C 1
ATOM 2972 O O . GLY B 1 98 ? 10.586 18.328 17.188 1 96 98 GLY B O 1
ATOM 2973 N N . LYS B 1 99 ? 11.578 19.359 15.398 1 97.56 99 LYS B N 1
ATOM 2974 C CA . LYS B 1 99 ? 10.805 20.594 15.531 1 97.56 99 LYS B CA 1
ATOM 2975 C C . LYS B 1 99 ? 9.812 20.75 14.383 1 97.56 99 LYS B C 1
ATOM 2977 O O . LYS B 1 99 ? 9.938 20.078 13.359 1 97.56 99 LYS B O 1
ATOM 2982 N N . ILE B 1 100 ? 8.836 21.625 14.602 1 98.25 100 ILE B N 1
ATOM 2983 C CA . ILE B 1 100 ? 7.891 21.984 13.547 1 98.25 100 ILE B CA 1
ATOM 2984 C C . ILE B 1 100 ? 8.648 22.422 12.297 1 98.25 100 ILE B C 1
ATOM 2986 O O . ILE B 1 100 ? 8.281 22.062 11.18 1 98.25 100 ILE B O 1
ATOM 2990 N N . GLU B 1 101 ? 9.75 23.078 12.484 1 98.25 101 GLU B N 1
ATOM 2991 C CA . GLU B 1 101 ? 10.57 23.578 11.383 1 98.25 101 GLU B CA 1
ATOM 2992 C C . GLU B 1 101 ? 11.203 22.422 10.617 1 98.25 101 GLU B C 1
ATOM 2994 O O . GLU B 1 101 ? 11.391 22.5 9.398 1 98.25 101 GLU B O 1
ATOM 2999 N N . ASP B 1 102 ? 11.539 21.359 11.336 1 98.5 102 ASP B N 1
ATOM 3000 C CA . ASP B 1 102 ? 12.109 20.203 10.672 1 98.5 102 ASP B CA 1
ATOM 3001 C C . ASP B 1 102 ? 11.086 19.562 9.734 1 98.5 102 ASP B C 1
ATOM 3003 O O . ASP B 1 102 ? 11.398 19.266 8.578 1 98.5 102 ASP B O 1
ATOM 3007 N N . SER B 1 103 ? 9.906 19.359 10.227 1 98.62 103 SER B N 1
ATOM 3008 C CA . SER B 1 103 ? 8.836 18.797 9.414 1 98.62 103 SER B CA 1
ATOM 3009 C C . SER B 1 103 ? 8.461 19.719 8.266 1 98.62 103 SER B C 1
ATOM 3011 O O . SER B 1 103 ? 8.195 19.266 7.152 1 98.62 103 SER B O 1
ATOM 3013 N N . SER B 1 104 ? 8.438 21.031 8.516 1 98.75 104 SER B N 1
ATOM 3014 C CA . SER B 1 104 ? 8.172 22.016 7.473 1 98.75 104 SER B CA 1
ATOM 3015 C C . SER B 1 104 ? 9.211 21.938 6.355 1 98.75 104 SER B C 1
ATOM 3017 O O . SER B 1 104 ? 8.867 22.031 5.176 1 98.75 104 SER B O 1
ATOM 3019 N N . ALA B 1 105 ? 10.438 21.766 6.734 1 98.69 105 ALA B N 1
ATOM 3020 C CA . ALA B 1 105 ? 11.516 21.672 5.758 1 98.69 105 ALA B CA 1
ATOM 3021 C C . ALA B 1 105 ? 11.375 20.422 4.902 1 98.69 105 ALA B C 1
ATOM 3023 O O . ALA B 1 105 ? 11.68 20.438 3.707 1 98.69 105 ALA B O 1
ATOM 3024 N N . LEU B 1 106 ? 10.992 19.359 5.539 1 98.62 106 LEU B N 1
ATOM 3025 C CA . LEU B 1 106 ? 10.742 18.141 4.777 1 98.62 106 LEU B CA 1
ATOM 3026 C C . LEU B 1 106 ? 9.648 18.359 3.736 1 98.62 106 LEU B C 1
ATOM 3028 O O . LEU B 1 106 ? 9.805 17.984 2.572 1 98.62 106 LEU B O 1
ATOM 3032 N N . ALA B 1 107 ? 8.555 18.969 4.137 1 98.75 107 ALA B N 1
ATOM 3033 C CA . ALA B 1 107 ? 7.457 19.266 3.217 1 98.75 107 ALA B CA 1
ATOM 3034 C C . ALA B 1 107 ? 7.922 20.188 2.084 1 98.75 107 ALA B C 1
ATOM 3036 O O . ALA B 1 107 ? 7.531 20 0.93 1 98.75 107 ALA B O 1
ATOM 3037 N N . GLU B 1 108 ? 8.734 21.109 2.414 1 98.62 108 GLU B N 1
ATOM 3038 C CA . GLU B 1 108 ? 9.242 22.031 1.395 1 98.62 108 GLU B CA 1
ATOM 3039 C C . GLU B 1 108 ? 10.125 21.297 0.386 1 98.62 108 GLU B C 1
ATOM 3041 O O . GLU B 1 108 ? 10.055 21.562 -0.816 1 98.62 108 GLU B O 1
ATOM 3046 N N . ALA B 1 109 ? 10.945 20.438 0.893 1 98.06 109 ALA B N 1
ATOM 3047 C CA . ALA B 1 109 ? 11.781 19.641 -0.011 1 98.06 109 ALA B CA 1
ATOM 3048 C C . ALA B 1 109 ? 10.922 18.859 -1.006 1 98.06 109 ALA B C 1
ATOM 3050 O O . ALA B 1 109 ? 11.242 18.812 -2.195 1 98.06 109 ALA B O 1
ATOM 3051 N N . LEU B 1 110 ? 9.836 18.281 -0.534 1 97.75 110 LEU B N 1
ATOM 3052 C CA . LEU B 1 110 ? 8.93 17.562 -1.421 1 97.75 110 LEU B CA 1
ATOM 3053 C C . LEU B 1 110 ? 8.25 18.516 -2.389 1 97.75 110 LEU B C 1
ATOM 3055 O O . LEU B 1 110 ? 8 18.172 -3.547 1 97.75 110 LEU B O 1
ATOM 3059 N N . THR B 1 111 ? 7.902 19.656 -1.866 1 98.44 111 THR B N 1
ATOM 3060 C CA . THR B 1 111 ? 7.262 20.672 -2.699 1 98.44 111 THR B CA 1
ATOM 3061 C C . THR B 1 111 ? 8.148 21.031 -3.885 1 98.44 111 THR B C 1
ATOM 3063 O O . THR B 1 111 ? 7.68 21.094 -5.023 1 98.44 111 THR B O 1
ATOM 3066 N N . VAL B 1 112 ? 9.375 21.203 -3.648 1 97.75 112 VAL B N 1
ATOM 3067 C CA . VAL B 1 112 ? 10.336 21.562 -4.688 1 97.75 112 VAL B CA 1
ATOM 3068 C C . VAL B 1 112 ? 10.438 20.422 -5.703 1 97.75 112 VAL B C 1
ATOM 3070 O O . VAL B 1 112 ? 10.484 20.672 -6.91 1 97.75 112 VAL B O 1
ATOM 3073 N N . LEU B 1 113 ? 10.453 19.219 -5.203 1 96.25 113 LEU B N 1
ATOM 3074 C CA . LEU B 1 113 ? 10.508 18.062 -6.094 1 96.25 113 LEU B CA 1
ATOM 3075 C C . LEU B 1 113 ? 9.266 18.016 -6.984 1 96.25 113 LEU B C 1
ATOM 3077 O O . LEU B 1 113 ? 9.375 17.766 -8.188 1 96.25 113 LEU B O 1
ATOM 3081 N N . ALA B 1 114 ? 8.133 18.203 -6.41 1 97.19 114 ALA B N 1
ATOM 3082 C CA . ALA B 1 114 ? 6.879 18.188 -7.156 1 97.19 114 ALA B CA 1
ATOM 3083 C C . ALA B 1 114 ? 6.859 19.266 -8.234 1 97.19 114 ALA B C 1
ATOM 3085 O O . ALA B 1 114 ? 6.43 19.016 -9.367 1 97.19 114 ALA B O 1
ATOM 3086 N N . GLU B 1 115 ? 7.355 20.406 -7.891 1 97.62 115 GLU B N 1
ATOM 3087 C CA . GLU B 1 115 ? 7.41 21.516 -8.836 1 97.62 115 GLU B CA 1
ATOM 3088 C C . GLU B 1 115 ? 8.352 21.203 -10 1 97.62 115 GLU B C 1
ATOM 3090 O O . GLU B 1 115 ? 8.078 21.578 -11.141 1 97.62 115 GLU B O 1
ATOM 3095 N N . LYS B 1 116 ? 9.461 20.625 -9.688 1 96.12 116 LYS B N 1
ATOM 3096 C CA . LYS B 1 116 ? 10.43 20.266 -10.719 1 96.12 116 LYS B CA 1
ATOM 3097 C C . LYS B 1 116 ? 9.859 19.234 -11.688 1 96.12 116 LYS B C 1
ATOM 3099 O O . LYS B 1 116 ? 10.086 19.312 -12.891 1 96.12 116 LYS B O 1
ATOM 3104 N N . GLN B 1 117 ? 9.148 18.312 -11.141 1 94.19 117 GLN B N 1
ATOM 3105 C CA . GLN B 1 117 ? 8.594 17.25 -11.961 1 94.19 117 GLN B CA 1
ATOM 3106 C C . GLN B 1 117 ? 7.453 17.75 -12.836 1 94.19 117 GLN B C 1
ATOM 3108 O O . GLN B 1 117 ? 7.32 17.344 -13.992 1 94.19 117 GLN B O 1
ATOM 3113 N N . ASN B 1 118 ? 6.617 18.594 -12.273 1 95.31 118 ASN B N 1
ATOM 3114 C CA . ASN B 1 118 ? 5.484 19.141 -13 1 95.31 118 ASN B CA 1
ATOM 3115 C C . ASN B 1 118 ? 5.324 20.641 -12.734 1 95.31 118 ASN B C 1
ATOM 3117 O O . ASN B 1 118 ? 4.48 21.047 -11.938 1 95.31 118 ASN B O 1
ATOM 3121 N N . PRO B 1 119 ? 6.031 21.422 -13.508 1 95.69 119 PRO B N 1
ATOM 3122 C CA . PRO B 1 119 ? 5.965 22.875 -13.289 1 95.69 119 PRO B CA 1
ATOM 3123 C C . PRO B 1 119 ? 4.57 23.438 -13.531 1 95.69 119 PRO B C 1
ATOM 3125 O O . PRO B 1 119 ? 3.904 23.078 -14.5 1 95.69 119 PRO B O 1
ATOM 3128 N N . GLY B 1 120 ? 4.113 24.219 -12.617 1 95.56 120 GLY B N 1
ATOM 3129 C CA . GLY B 1 120 ? 2.855 24.922 -12.781 1 95.56 120 GLY B CA 1
ATOM 3130 C C . GLY B 1 120 ? 1.667 24.188 -12.203 1 95.56 120 GLY B C 1
ATOM 3131 O O . GLY B 1 120 ? 0.56 24.719 -12.141 1 95.56 120 GLY B O 1
ATOM 3132 N N . LEU B 1 121 ? 1.889 23 -11.758 1 97.06 121 LEU B N 1
ATOM 3133 C CA . LEU B 1 121 ? 0.817 22.203 -11.172 1 97.06 121 LEU B CA 1
ATOM 3134 C C . LEU B 1 121 ? 0.37 22.781 -9.844 1 97.06 121 LEU B C 1
ATOM 3136 O O . LEU B 1 121 ? 1.203 23.125 -8.992 1 97.06 121 LEU B O 1
ATOM 3140 N N . PRO B 1 122 ? -0.946 23.062 -9.672 1 98.56 122 PRO B N 1
ATOM 3141 C CA . PRO B 1 122 ? -1.411 23.484 -8.344 1 98.56 122 PRO B CA 1
ATOM 3142 C C . PRO B 1 122 ? -0.943 22.547 -7.23 1 98.56 122 PRO B C 1
ATOM 3144 O O . PRO B 1 122 ? -1.018 21.328 -7.367 1 98.56 122 PRO B O 1
ATOM 3147 N N . LEU B 1 123 ? -0.463 23.172 -6.172 1 98.81 123 LEU B N 1
ATOM 3148 C CA . LEU B 1 123 ? 0.034 22.438 -5.016 1 98.81 123 LEU B CA 1
ATOM 3149 C C . LEU B 1 123 ? -0.932 22.547 -3.842 1 98.81 123 LEU B C 1
ATOM 3151 O O . LEU B 1 123 ? -1.458 23.625 -3.564 1 98.81 123 LEU B O 1
ATOM 3155 N N . ILE B 1 124 ? -1.203 21.438 -3.215 1 98.94 124 ILE B N 1
ATOM 3156 C CA . ILE B 1 124 ? -2.053 21.328 -2.033 1 98.94 124 ILE B CA 1
ATOM 3157 C C . ILE B 1 124 ? -1.226 20.875 -0.838 1 98.94 124 ILE B C 1
ATOM 3159 O O . ILE B 1 124 ? -0.556 19.828 -0.906 1 98.94 124 ILE B O 1
ATOM 3163 N N . ALA B 1 125 ? -1.204 21.625 0.267 1 98.94 125 ALA B N 1
ATOM 3164 C CA . ALA B 1 125 ? -0.561 21.188 1.501 1 98.94 125 ALA B CA 1
ATOM 3165 C C . ALA B 1 125 ? -1.519 20.359 2.354 1 98.94 125 ALA B C 1
ATOM 3167 O O . ALA B 1 125 ? -2.672 20.75 2.557 1 98.94 125 ALA B O 1
ATOM 3168 N N . GLN B 1 126 ? -1.05 19.234 2.816 1 98.94 126 GLN B N 1
ATOM 3169 C CA . GLN B 1 126 ? -1.914 18.406 3.639 1 98.94 126 GLN B CA 1
ATOM 3170 C C . GLN B 1 126 ? -1.15 17.828 4.828 1 98.94 126 GLN B C 1
ATOM 3172 O O . GLN B 1 126 ? 0.047 17.547 4.73 1 98.94 126 GLN B O 1
ATOM 3177 N N . GLY B 1 127 ? -1.857 17.656 5.922 1 98.94 127 GLY B N 1
ATOM 3178 C CA . GLY B 1 127 ? -1.28 16.984 7.074 1 98.94 127 GLY B CA 1
ATOM 3179 C C . GLY B 1 127 ? -2.314 16.266 7.934 1 98.94 127 GLY B C 1
ATOM 3180 O O . GLY B 1 127 ? -3.492 16.625 7.918 1 98.94 127 GLY B O 1
ATOM 3181 N N . HIS B 1 128 ? -1.841 15.258 8.625 1 98.81 128 HIS B N 1
ATOM 3182 C CA . HIS B 1 128 ? -2.646 14.547 9.609 1 98.81 128 HIS B CA 1
ATOM 3183 C C . HIS B 1 128 ? -2.035 14.656 11.008 1 98.81 128 HIS B C 1
ATOM 3185 O O . HIS B 1 128 ? -0.831 14.461 11.18 1 98.81 128 HIS B O 1
ATOM 3191 N N . SER B 1 129 ? -2.928 14.961 12 1 97.56 129 SER B N 1
ATOM 3192 C CA . SER B 1 129 ? -2.502 15.047 13.398 1 97.56 129 SER B CA 1
ATOM 3193 C C . SER B 1 129 ? -1.339 16.016 13.555 1 97.56 129 SER B C 1
ATOM 3195 O O . SER B 1 129 ? -1.446 17.188 13.188 1 97.56 129 SER B O 1
ATOM 3197 N N . PHE B 1 130 ? -0.15 15.656 13.992 1 97 130 PHE B N 1
ATOM 3198 C CA . PHE B 1 130 ? 0.998 16.547 14.055 1 97 130 PHE B CA 1
ATOM 3199 C C . PHE B 1 130 ? 1.285 17.156 12.688 1 97 130 PHE B C 1
ATOM 3201 O O . PHE B 1 130 ? 1.613 18.344 12.586 1 97 130 PHE B O 1
ATOM 3208 N N . GLY B 1 131 ? 1.137 16.359 11.656 1 98.75 131 GLY B N 1
ATOM 3209 C CA . GLY B 1 131 ? 1.279 16.875 10.297 1 98.75 131 GLY B CA 1
ATOM 3210 C C . GLY B 1 131 ? 0.312 18 9.984 1 98.75 131 GLY B C 1
ATOM 3211 O O . GLY B 1 131 ? 0.628 18.891 9.195 1 98.75 131 GLY B O 1
ATOM 3212 N N . SER B 1 132 ? -0.851 17.969 10.547 1 98.88 132 SER B N 1
ATOM 3213 C CA . SER B 1 132 ? -1.825 19.031 10.359 1 98.88 132 SER B CA 1
ATOM 3214 C C . SER B 1 132 ? -1.34 20.344 10.992 1 98.88 132 SER B C 1
ATOM 3216 O O . SER B 1 132 ? -1.507 21.406 10.406 1 98.88 132 SER B O 1
ATOM 3218 N N . VAL B 1 133 ? -0.768 20.203 12.148 1 98.44 133 VAL B N 1
ATOM 3219 C CA . VAL B 1 133 ? -0.233 21.359 12.844 1 98.44 133 VAL B CA 1
ATOM 3220 C C . VAL B 1 133 ? 0.869 22.016 12.008 1 98.44 133 VAL B C 1
ATOM 3222 O O . VAL B 1 133 ? 0.842 23.219 11.75 1 98.44 133 VAL B O 1
ATOM 3225 N N . VAL B 1 134 ? 1.758 21.203 11.516 1 98.81 134 VAL B N 1
ATOM 3226 C CA . VAL B 1 134 ? 2.85 21.719 10.688 1 98.81 134 VAL B CA 1
ATOM 3227 C C . VAL B 1 134 ? 2.285 22.344 9.422 1 98.81 134 VAL B C 1
ATOM 3229 O O . VAL B 1 134 ? 2.752 23.406 8.984 1 98.81 134 VAL B O 1
ATOM 3232 N N . THR B 1 135 ? 1.306 21.719 8.844 1 98.94 135 THR B N 1
ATOM 3233 C CA . THR B 1 135 ? 0.677 22.219 7.625 1 98.94 135 THR B CA 1
ATOM 3234 C C . THR B 1 135 ? 0.08 23.609 7.852 1 98.94 135 THR B C 1
ATOM 3236 O O . THR B 1 135 ? 0.271 24.516 7.035 1 98.94 135 THR B O 1
ATOM 3239 N N . LEU B 1 136 ? -0.574 23.797 8.93 1 98.81 136 LEU B N 1
ATOM 3240 C CA . LEU B 1 136 ? -1.163 25.094 9.234 1 98.81 136 LEU B CA 1
ATOM 3241 C C . LEU B 1 136 ? -0.08 26.156 9.422 1 98.81 136 LEU B C 1
ATOM 3243 O O . LEU B 1 136 ? -0.229 27.281 8.961 1 98.81 136 LEU B O 1
ATOM 3247 N N . PHE B 1 137 ? 0.992 25.766 10.07 1 98.56 137 PHE B N 1
ATOM 3248 C CA . PHE B 1 137 ? 2.113 26.688 10.195 1 98.56 137 PHE B CA 1
ATOM 3249 C C . PHE B 1 137 ? 2.613 27.125 8.828 1 98.56 137 PHE B C 1
ATOM 3251 O O . PHE B 1 137 ? 2.9 28.297 8.617 1 98.56 137 PHE B O 1
ATOM 3258 N N . ARG B 1 138 ? 2.666 26.188 7.941 1 98.75 138 ARG B N 1
ATOM 3259 C CA . ARG B 1 138 ? 3.17 26.484 6.602 1 98.75 138 ARG B CA 1
ATOM 3260 C C . ARG B 1 138 ? 2.203 27.375 5.836 1 98.75 138 ARG B C 1
ATOM 3262 O O . ARG B 1 138 ? 2.621 28.328 5.16 1 98.75 138 ARG B O 1
ATOM 3269 N N . LEU B 1 139 ? 0.927 27.156 5.949 1 98.75 139 LEU B N 1
ATOM 3270 C CA . LEU B 1 139 ? -0.082 27.953 5.262 1 98.75 139 LEU B CA 1
ATOM 3271 C C . LEU B 1 139 ? -0.11 29.375 5.805 1 98.75 139 LEU B C 1
ATOM 3273 O O . LEU B 1 139 ? -0.325 30.328 5.047 1 98.75 139 LEU B O 1
ATOM 3277 N N . LEU B 1 140 ? 0.086 29.516 7.07 1 98.5 140 LEU B N 1
ATOM 3278 C CA . LEU B 1 140 ? 0.103 30.812 7.711 1 98.5 140 LEU B CA 1
ATOM 3279 C C . LEU B 1 140 ? 1.367 31.594 7.34 1 98.5 140 LEU B C 1
ATOM 3281 O O . LEU B 1 140 ? 1.313 32.781 7.09 1 98.5 140 LEU B O 1
ATOM 3285 N N . ALA B 1 141 ? 2.484 30.906 7.27 1 98 141 ALA B N 1
ATOM 3286 C CA . ALA B 1 141 ? 3.779 31.547 7.027 1 98 141 ALA B CA 1
ATOM 3287 C C . ALA B 1 141 ? 3.914 31.984 5.57 1 98 141 ALA B C 1
ATOM 3289 O O . ALA B 1 141 ? 4.508 33.031 5.277 1 98 141 ALA B O 1
ATOM 3290 N N . GLU B 1 142 ? 3.395 31.188 4.641 1 98.06 142 GLU B N 1
ATOM 3291 C CA . GLU B 1 142 ? 3.486 31.453 3.211 1 98.06 142 GLU B CA 1
ATOM 3292 C C . GLU B 1 142 ? 2.141 31.234 2.521 1 98.06 142 GLU B C 1
ATOM 3294 O O . GLU B 1 142 ? 1.977 30.281 1.755 1 98.06 142 GLU B O 1
ATOM 3299 N N . PRO B 1 143 ? 1.256 32.219 2.605 1 98 143 PRO B N 1
ATOM 3300 C CA . PRO B 1 143 ? -0.116 32.062 2.129 1 98 143 PRO B CA 1
ATOM 3301 C C . PRO B 1 143 ? -0.196 31.891 0.612 1 98 143 PRO B C 1
ATOM 3303 O O . PRO B 1 143 ? -1.214 31.422 0.09 1 98 143 PRO B O 1
ATOM 3306 N N . ASP B 1 144 ? 0.882 32.188 -0.16 1 97.81 144 ASP B N 1
ATOM 3307 C CA . ASP B 1 144 ? 0.83 32.125 -1.617 1 97.81 144 ASP B CA 1
ATOM 3308 C C . ASP B 1 144 ? 1.536 30.859 -2.125 1 97.81 144 ASP B C 1
ATOM 3310 O O . ASP B 1 144 ? 1.594 30.625 -3.332 1 97.81 144 ASP B O 1
ATOM 3314 N N . ARG B 1 145 ? 1.992 30.016 -1.17 1 97.88 145 ARG B N 1
ATOM 3315 C CA . ARG B 1 145 ? 2.838 28.875 -1.551 1 97.88 145 ARG B CA 1
ATOM 3316 C C . ARG B 1 145 ? 2 27.719 -2.062 1 97.88 145 ARG B C 1
ATOM 3318 O O . ARG B 1 145 ? 2.422 26.984 -2.967 1 97.88 145 ARG B O 1
ATOM 3325 N N . TYR B 1 146 ? 0.801 27.578 -1.502 1 98.75 146 TYR B N 1
ATOM 3326 C CA . TYR B 1 146 ? -0.096 26.484 -1.856 1 98.75 146 TYR B CA 1
ATOM 3327 C C . TYR B 1 146 ? -1.467 27 -2.264 1 98.75 146 TYR B C 1
ATOM 3329 O O . TYR B 1 146 ? -1.929 28.016 -1.736 1 98.75 146 TYR B O 1
ATOM 3337 N N . ARG B 1 147 ? -2.098 26.312 -3.191 1 98.75 147 ARG B N 1
ATOM 3338 C CA . ARG B 1 147 ? -3.434 26.656 -3.654 1 98.75 147 ARG B CA 1
ATOM 3339 C C . ARG B 1 147 ? -4.473 26.438 -2.559 1 98.75 147 ARG B C 1
ATOM 3341 O O . ARG B 1 147 ? -5.449 27.188 -2.463 1 98.75 147 ARG B O 1
ATOM 3348 N N . ALA B 1 148 ? -4.277 25.438 -1.745 1 98.88 148 ALA B N 1
ATOM 3349 C CA . ALA B 1 148 ? -5.207 25.062 -0.684 1 98.88 148 ALA B CA 1
ATOM 3350 C C . ALA B 1 148 ? -4.523 24.188 0.356 1 98.88 148 ALA B C 1
ATOM 3352 O O . ALA B 1 148 ? -3.389 23.75 0.161 1 98.88 148 ALA B O 1
ATOM 3353 N N . GLY B 1 149 ? -5.199 24.016 1.485 1 98.94 149 GLY B N 1
ATOM 3354 C CA . GLY B 1 149 ? -4.738 23.125 2.549 1 98.94 149 GLY B CA 1
ATOM 3355 C C . GLY B 1 149 ? -5.77 22.094 2.963 1 98.94 149 GLY B C 1
ATOM 3356 O O . GLY B 1 149 ? -6.973 22.312 2.799 1 98.94 149 GLY B O 1
ATOM 3357 N N . ILE B 1 150 ? -5.328 21.016 3.438 1 98.94 150 ILE B N 1
ATOM 3358 C CA . ILE B 1 150 ? -6.172 19.969 4.023 1 98.94 150 ILE B CA 1
ATOM 3359 C C . ILE B 1 150 ? -5.566 19.516 5.348 1 98.94 150 ILE B C 1
ATOM 3361 O O . ILE B 1 150 ? -4.379 19.188 5.422 1 98.94 150 ILE B O 1
ATOM 3365 N N . ILE B 1 151 ? -6.352 19.484 6.379 1 98.94 151 ILE B N 1
ATOM 3366 C CA . ILE B 1 151 ? -5.906 18.984 7.672 1 98.94 151 ILE B CA 1
ATOM 3367 C C . ILE B 1 151 ? -6.871 17.906 8.164 1 98.94 151 ILE B C 1
ATOM 3369 O O . ILE B 1 151 ? -8.055 17.922 7.828 1 98.94 151 ILE B O 1
ATOM 3373 N N . SER B 1 152 ? -6.383 16.938 8.883 1 98.88 152 SER B N 1
ATOM 3374 C CA . SER B 1 152 ? -7.188 15.852 9.438 1 98.88 152 SER B CA 1
ATOM 3375 C C . SER B 1 152 ? -6.703 15.469 10.828 1 98.88 152 SER B C 1
ATOM 3377 O O . SER B 1 152 ? -5.508 15.531 11.117 1 98.88 152 SER B O 1
ATOM 3379 N N . GLY B 1 153 ? -7.668 15.078 11.703 1 98.12 153 GLY B N 1
ATOM 3380 C CA . GLY B 1 153 ? -7.301 14.75 13.07 1 98.12 153 GLY B CA 1
ATOM 3381 C C . GLY B 1 153 ? -6.402 15.789 13.711 1 98.12 153 GLY B C 1
ATOM 3382 O O . GLY B 1 153 ? -5.371 15.445 14.297 1 98.12 153 GLY B O 1
ATOM 3383 N N . ALA B 1 154 ? -6.762 17.047 13.586 1 98.12 154 ALA B N 1
ATOM 3384 C CA . ALA B 1 154 ? -5.895 18.172 13.906 1 98.12 154 ALA B CA 1
ATOM 3385 C C . ALA B 1 154 ? -6.004 18.547 15.383 1 98.12 154 ALA B C 1
ATOM 3387 O O . ALA B 1 154 ? -7.035 19.062 15.82 1 98.12 154 ALA B O 1
ATOM 3388 N N . PRO B 1 155 ? -4.949 18.359 16.125 1 96.19 155 PRO B N 1
ATOM 3389 C CA . PRO B 1 155 ? -4.98 18.781 17.531 1 96.19 155 PRO B CA 1
ATOM 3390 C C . PRO B 1 155 ? -4.695 20.281 17.703 1 96.19 155 PRO B C 1
ATOM 3392 O O . PRO B 1 155 ? -3.557 20.672 17.969 1 96.19 155 PRO B O 1
ATOM 3395 N N . LEU B 1 156 ? -5.738 21.062 17.75 1 95.5 156 LEU B N 1
ATOM 3396 C CA . LEU B 1 156 ? -5.559 22.516 17.672 1 95.5 156 LEU B CA 1
ATOM 3397 C C . LEU B 1 156 ? -5.617 23.141 19.062 1 95.5 156 LEU B C 1
ATOM 3399 O O . LEU B 1 156 ? -5.375 24.344 19.203 1 95.5 156 LEU B O 1
ATOM 3403 N N . VAL B 1 157 ? -5.977 22.359 20.062 1 89.5 157 VAL B N 1
ATOM 3404 C CA . VAL B 1 157 ? -5.973 22.828 21.438 1 89.5 157 VAL B CA 1
ATOM 3405 C C . VAL B 1 157 ? -5.367 21.766 22.344 1 89.5 157 VAL B C 1
ATOM 3407 O O . VAL B 1 157 ? -5.258 20.594 21.969 1 89.5 157 VAL B O 1
ATOM 3410 N N . PRO B 1 158 ? -4.926 22.188 23.516 1 86.19 158 PRO B N 1
ATOM 3411 C CA . PRO B 1 158 ? -4.332 21.203 24.438 1 86.19 158 PRO B CA 1
ATOM 3412 C C . PRO B 1 158 ? -5.262 20.0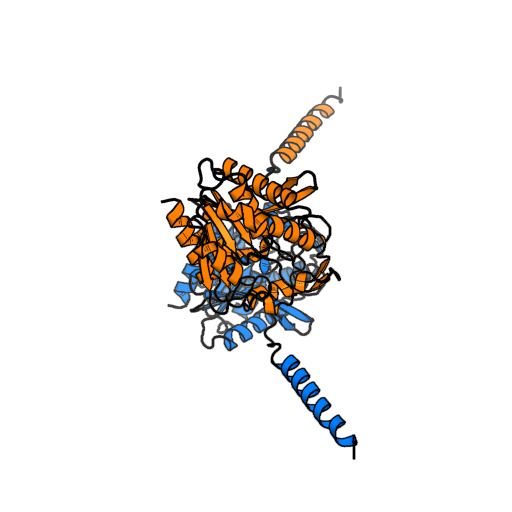31 24.734 1 86.19 158 PRO B C 1
ATOM 3414 O O . PRO B 1 158 ? -6.473 20.219 24.859 1 86.19 158 PRO B O 1
ATOM 3417 N N . ILE B 1 159 ? -4.668 18.844 24.641 1 75.44 159 ILE B N 1
ATOM 3418 C CA . ILE B 1 159 ? -5.332 17.594 25 1 75.44 159 ILE B CA 1
ATOM 3419 C C . ILE B 1 159 ? -4.953 17.203 26.438 1 75.44 159 ILE B C 1
ATOM 3421 O O . ILE B 1 159 ? -3.781 16.953 26.719 1 75.44 159 ILE B O 1
ATOM 3425 N N . PRO B 1 160 ? -5.918 17.234 27.312 1 65.5 160 PRO B N 1
ATOM 3426 C CA . PRO B 1 160 ? -5.574 17.031 28.719 1 65.5 160 PRO B CA 1
ATOM 3427 C C . PRO B 1 160 ? -4.703 15.805 28.953 1 65.5 160 PRO B C 1
ATOM 3429 O O . PRO B 1 160 ? -3.77 15.852 29.75 1 65.5 160 PRO B O 1
ATOM 3432 N N . ASP B 1 161 ? -4.98 14.641 28.359 1 60.94 161 ASP B N 1
ATOM 3433 C CA . ASP B 1 161 ? -4.254 13.398 28.625 1 60.94 161 ASP B CA 1
ATOM 3434 C C . ASP B 1 161 ? -2.832 13.469 28.078 1 60.94 161 ASP B C 1
ATOM 3436 O O . ASP B 1 161 ? -1.967 12.688 28.484 1 60.94 161 ASP B O 1
ATOM 3440 N N . MET B 1 162 ? -2.557 14.312 27.203 1 60.5 162 MET B N 1
ATOM 3441 C CA . MET B 1 162 ? -1.221 14.422 26.625 1 60.5 162 MET B CA 1
ATOM 3442 C C . MET B 1 162 ? -0.346 15.359 27.438 1 60.5 162 MET B C 1
ATOM 3444 O O . MET B 1 162 ? 0.873 15.398 27.266 1 60.5 162 MET B O 1
ATOM 3448 N N . LEU B 1 163 ? -0.948 16.062 28.359 1 54.88 163 LEU B N 1
ATOM 3449 C CA . LEU B 1 163 ? -0.245 17.047 29.156 1 54.88 163 LEU B CA 1
ATOM 3450 C C . LEU B 1 163 ? 0.48 16.406 30.328 1 54.88 163 LEU B C 1
ATOM 3452 O O . LEU B 1 163 ? 1.298 17.047 31 1 54.88 163 LEU B O 1
ATOM 3456 N N . ASP B 1 164 ? 0.063 15.078 30.641 1 54.69 164 ASP B N 1
ATOM 3457 C CA . ASP B 1 164 ? 0.77 14.508 31.781 1 54.69 164 ASP B CA 1
ATOM 3458 C C . ASP B 1 164 ? 2.201 14.125 31.406 1 54.69 164 ASP B C 1
ATOM 3460 O O . ASP B 1 164 ? 2.465 13.727 30.281 1 54.69 164 ASP B O 1
ATOM 3464 N N . ALA B 1 165 ? 3.117 14.617 32.125 1 50.41 165 ALA B N 1
ATOM 3465 C CA . ALA B 1 165 ? 4.574 14.594 32.031 1 50.41 165 ALA B CA 1
ATOM 3466 C C . ALA B 1 165 ? 5.078 13.188 31.703 1 50.41 165 ALA B C 1
ATOM 3468 O O . ALA B 1 165 ? 6.234 13.008 31.328 1 50.41 165 ALA B O 1
ATOM 3469 N N . ASP B 1 166 ? 4.52 12.078 32.312 1 54.25 166 ASP B N 1
ATOM 3470 C CA . ASP B 1 166 ? 5.105 10.773 31.984 1 54.25 166 ASP B CA 1
ATOM 3471 C C . ASP B 1 166 ? 4.941 10.445 30.5 1 54.25 166 ASP B C 1
ATOM 3473 O O . ASP B 1 166 ? 3.828 10.188 30.047 1 54.25 166 ASP B O 1
ATOM 3477 N N . THR B 1 167 ? 5.93 10.922 29.688 1 57.53 167 THR B N 1
ATOM 3478 C CA . THR B 1 167 ? 5.996 11.305 28.281 1 57.53 167 THR B CA 1
ATOM 3479 C C . THR B 1 167 ? 5.844 10.086 27.391 1 57.53 167 THR B C 1
ATOM 3481 O O . THR B 1 167 ? 6.078 10.172 26.172 1 57.53 167 THR B O 1
ATOM 3484 N N . SER B 1 168 ? 5.539 8.891 27.938 1 66.44 168 SER B N 1
ATOM 3485 C CA . SER B 1 168 ? 5.336 7.777 27.016 1 66.44 168 SER B CA 1
ATOM 3486 C C . SER B 1 168 ? 3.91 7.762 26.469 1 66.44 168 SER B C 1
ATOM 3488 O O . SER B 1 168 ? 2.947 7.723 27.234 1 66.44 168 SER B O 1
ATOM 3490 N N . LEU B 1 169 ? 3.795 8.172 25.234 1 68.12 169 LEU B N 1
ATOM 3491 C CA . LEU B 1 169 ? 2.508 8.07 24.562 1 68.12 169 LEU B CA 1
ATOM 3492 C C . LEU B 1 169 ? 2.223 6.625 24.156 1 68.12 169 LEU B C 1
ATOM 3494 O O . LEU B 1 169 ? 3.082 5.957 23.578 1 68.12 169 LEU B O 1
ATOM 3498 N N . ASP B 1 170 ? 1.207 6.02 24.75 1 76.25 170 ASP B N 1
ATOM 3499 C CA . ASP B 1 170 ? 0.686 4.723 24.328 1 76.25 170 ASP B CA 1
ATOM 3500 C C . ASP B 1 170 ? -0.713 4.859 23.734 1 76.25 170 ASP B C 1
ATOM 3502 O O . ASP B 1 170 ? -1.703 4.918 24.453 1 76.25 170 ASP B O 1
ATOM 3506 N N . LEU B 1 171 ? -0.627 4.938 22.375 1 75.94 171 LEU B N 1
ATOM 3507 C CA . LEU B 1 171 ? -1.902 5.105 21.688 1 75.94 171 LEU B CA 1
ATOM 3508 C C . LEU B 1 171 ? -2.637 3.775 21.578 1 75.94 171 LEU B C 1
ATOM 3510 O O . LEU B 1 171 ? -2.092 2.803 21.047 1 75.94 171 LEU B O 1
ATOM 3514 N N . ASP B 1 172 ? -3.834 3.834 22.141 1 83.5 172 ASP B N 1
ATOM 3515 C CA . ASP B 1 172 ? -4.715 2.686 21.953 1 83.5 172 ASP B CA 1
ATOM 3516 C C . ASP B 1 172 ? -5.23 2.621 20.516 1 83.5 172 ASP B C 1
ATOM 3518 O O . ASP B 1 172 ? -5.82 3.582 20.016 1 83.5 172 ASP B O 1
ATOM 3522 N N . LEU B 1 173 ? -5.004 1.497 19.906 1 84.56 173 LEU B N 1
ATOM 3523 C CA . LEU B 1 173 ? -5.406 1.306 18.516 1 84.56 173 LEU B CA 1
ATOM 3524 C C . LEU B 1 173 ? -6.895 1.587 18.344 1 84.56 173 LEU B C 1
ATOM 3526 O O . LEU B 1 173 ? -7.324 2.037 17.281 1 84.56 173 LEU B O 1
ATOM 3530 N N . ASN B 1 174 ? -7.648 1.382 19.391 1 86.81 174 ASN B N 1
ATOM 3531 C CA . ASN B 1 174 ? -9.094 1.591 19.328 1 86.81 174 ASN B CA 1
ATOM 3532 C C . ASN B 1 174 ? -9.438 3.072 19.219 1 86.81 174 ASN B C 1
ATOM 3534 O O . ASN B 1 174 ? -10.562 3.428 18.859 1 86.81 174 ASN B O 1
ATOM 3538 N N . TRP B 1 175 ? -8.555 3.93 19.547 1 91.31 175 TRP B N 1
ATOM 3539 C CA . TRP B 1 175 ? -8.766 5.371 19.453 1 91.31 175 TRP B CA 1
ATOM 3540 C C . TRP B 1 175 ? -8.422 5.883 18.047 1 91.31 175 TRP B C 1
ATOM 3542 O O . TRP B 1 175 ? -8.789 7 17.688 1 91.31 175 TRP B O 1
ATOM 3552 N N . LEU B 1 176 ? -7.754 5.027 17.344 1 94.44 176 LEU B N 1
ATOM 3553 C CA . LEU B 1 176 ? -7.176 5.508 16.094 1 94.44 176 LEU B CA 1
ATOM 3554 C C . LEU B 1 176 ? -8.125 5.277 14.93 1 94.44 176 LEU B C 1
ATOM 3556 O O . LEU B 1 176 ? -8.367 6.188 14.133 1 94.44 176 LEU B O 1
ATOM 3560 N N . SER B 1 177 ? -8.688 4.109 14.828 1 96.69 177 SER B N 1
ATOM 3561 C CA . SER B 1 177 ? -9.555 3.773 13.703 1 96.69 177 SER B CA 1
ATOM 3562 C C . SER B 1 177 ? -10.367 2.518 13.992 1 96.69 177 SER B C 1
ATOM 3564 O O . SER B 1 177 ? -9.953 1.667 14.781 1 96.69 177 SER B O 1
ATOM 3566 N N . SER B 1 178 ? -11.539 2.408 13.398 1 95.56 178 SER B N 1
ATOM 3567 C CA . SER B 1 178 ? -12.344 1.191 13.469 1 95.56 178 SER B CA 1
ATOM 3568 C C . SER B 1 178 ? -12.117 0.308 12.25 1 95.56 178 SER B C 1
ATOM 3570 O O . SER B 1 178 ? -12.688 -0.78 12.148 1 95.56 178 SER B O 1
ATOM 3572 N N . ASP B 1 179 ? -11.281 0.768 11.32 1 93.69 179 ASP B N 1
ATOM 3573 C CA . ASP B 1 179 ? -11.008 -0 10.109 1 93.69 179 ASP B CA 1
ATOM 3574 C C . ASP B 1 179 ? -10.094 -1.188 10.398 1 93.69 179 ASP B C 1
ATOM 3576 O O . ASP B 1 179 ? -8.938 -1.007 10.773 1 93.69 179 ASP B O 1
ATOM 3580 N N . PRO B 1 180 ? -10.586 -2.436 10.188 1 88.38 180 PRO B N 1
ATOM 3581 C CA . PRO B 1 180 ? -9.766 -3.594 10.539 1 88.38 180 PRO B CA 1
ATOM 3582 C C . PRO B 1 180 ? -8.477 -3.674 9.719 1 88.38 180 PRO B C 1
ATOM 3584 O O . PRO B 1 180 ? -7.453 -4.145 10.227 1 88.38 180 PRO B O 1
ATOM 3587 N N . PHE B 1 181 ? -8.562 -3.275 8.484 1 88.19 181 PHE B N 1
ATOM 3588 C CA . PHE B 1 181 ? -7.379 -3.307 7.629 1 88.19 181 PHE B CA 1
ATOM 3589 C C . PHE B 1 181 ? -6.285 -2.402 8.188 1 88.19 181 PHE B C 1
ATOM 3591 O O . PHE B 1 181 ? -5.125 -2.811 8.289 1 88.19 181 PHE B O 1
ATOM 3598 N N . TYR B 1 182 ? -6.629 -1.261 8.523 1 93 182 TYR B N 1
ATOM 3599 C CA . TYR B 1 182 ? -5.672 -0.292 9.055 1 93 182 TYR B CA 1
ATOM 3600 C C . TYR B 1 182 ? -5.172 -0.71 10.43 1 93 182 TYR B C 1
ATOM 3602 O O . TYR B 1 182 ? -3.979 -0.61 10.719 1 93 182 TYR B O 1
ATOM 3610 N N . ARG B 1 183 ? -6.035 -1.134 11.289 1 91.31 183 ARG B N 1
ATOM 3611 C CA . ARG B 1 183 ? -5.641 -1.57 12.625 1 91.31 183 ARG B CA 1
ATOM 3612 C C . ARG B 1 183 ? -4.648 -2.727 12.555 1 91.31 183 ARG B C 1
ATOM 3614 O O . ARG B 1 183 ? -3.688 -2.777 13.328 1 91.31 183 ARG B O 1
ATOM 3621 N N . ASP B 1 184 ? -4.918 -3.551 11.656 1 87.81 184 ASP B N 1
ATOM 3622 C CA . ASP B 1 184 ? -3.994 -4.656 11.422 1 87.81 184 ASP B CA 1
ATOM 3623 C C . ASP B 1 184 ? -2.611 -4.137 11.031 1 87.81 184 ASP B C 1
ATOM 3625 O O . ASP B 1 184 ? -1.596 -4.637 11.516 1 87.81 184 ASP B O 1
ATOM 3629 N N . SER B 1 185 ? -2.584 -3.203 10.156 1 89.56 185 SER B N 1
ATOM 3630 C CA . SER B 1 185 ? -1.315 -2.611 9.734 1 89.56 185 SER B CA 1
ATOM 3631 C C . SER B 1 185 ? -0.586 -1.98 10.922 1 89.56 185 SER B C 1
ATOM 3633 O O . SER B 1 185 ? 0.624 -2.158 11.07 1 89.56 185 SER B O 1
ATOM 3635 N N . LEU B 1 186 ? -1.329 -1.308 11.727 1 91.75 186 LEU B N 1
ATOM 3636 C CA . LEU B 1 186 ? -0.708 -0.654 12.875 1 91.75 186 LEU B CA 1
ATOM 3637 C C . LEU B 1 186 ? -0.16 -1.684 13.859 1 91.75 186 LEU B C 1
ATOM 3639 O O . LEU B 1 186 ? 0.868 -1.451 14.5 1 91.75 186 LEU B O 1
ATOM 3643 N N . GLU B 1 187 ? -0.806 -2.768 13.969 1 89.56 187 GLU B N 1
ATOM 3644 C CA . GLU B 1 187 ? -0.448 -3.799 14.938 1 89.56 187 GLU B CA 1
ATOM 3645 C C . GLU B 1 187 ? 0.756 -4.609 14.461 1 89.56 187 GLU B C 1
ATOM 3647 O O . GLU B 1 187 ? 1.605 -4.996 15.266 1 89.56 187 GLU B O 1
ATOM 3652 N N . ASN B 1 188 ? 0.85 -4.84 13.164 1 89.25 188 ASN B N 1
ATOM 3653 C CA . ASN B 1 188 ? 1.781 -5.867 12.711 1 89.25 188 ASN B CA 1
ATOM 3654 C C . ASN B 1 188 ? 2.9 -5.273 11.859 1 89.25 188 ASN B C 1
ATOM 3656 O O . ASN B 1 188 ? 3.932 -5.914 11.648 1 89.25 188 ASN B O 1
ATOM 3660 N N . ASP B 1 189 ? 2.705 -4.141 11.32 1 90 189 ASP B N 1
ATOM 3661 C CA . ASP B 1 189 ? 3.725 -3.479 10.508 1 90 189 ASP B CA 1
ATOM 3662 C C . ASP B 1 189 ? 4.883 -2.992 11.375 1 90 189 ASP B C 1
ATOM 3664 O O . ASP B 1 189 ? 4.691 -2.17 12.273 1 90 189 ASP B O 1
ATOM 3668 N N . PRO B 1 190 ? 6.055 -3.42 11.023 1 91.06 190 PRO B N 1
ATOM 3669 C CA . PRO B 1 190 ? 7.18 -3.059 11.891 1 91.06 190 PRO B CA 1
ATOM 3670 C C . PRO B 1 190 ? 7.559 -1.581 11.781 1 91.06 190 PRO B C 1
ATOM 3672 O O . PRO B 1 190 ? 8.297 -1.067 12.625 1 91.06 190 PRO B O 1
ATOM 3675 N N . LEU B 1 191 ? 7.117 -0.927 10.75 1 93.44 191 LEU B N 1
ATOM 3676 C CA . LEU B 1 191 ? 7.457 0.478 10.555 1 93.44 191 LEU B CA 1
ATOM 3677 C C . LEU B 1 191 ? 6.477 1.384 11.297 1 93.44 191 LEU B C 1
ATOM 3679 O O . LEU B 1 191 ? 6.715 2.586 11.43 1 93.44 191 LEU B O 1
ATOM 3683 N N . ALA B 1 192 ? 5.402 0.833 11.727 1 93.94 192 ALA B N 1
ATOM 3684 C CA . ALA B 1 192 ? 4.426 1.59 12.508 1 93.94 192 ALA B CA 1
ATOM 3685 C C . ALA B 1 192 ? 4.59 1.318 14 1 93.94 192 ALA B C 1
ATOM 3687 O O . ALA B 1 192 ? 5.23 0.34 14.398 1 93.94 192 ALA B O 1
ATOM 3688 N N . PHE B 1 193 ? 4.105 2.271 14.805 1 92.88 193 PHE B N 1
ATOM 3689 C CA . PHE B 1 193 ? 4.121 2.074 16.25 1 92.88 193 PHE B CA 1
ATOM 3690 C C . PHE B 1 193 ? 3.057 2.928 16.922 1 92.88 193 PHE B C 1
ATOM 3692 O O . PHE B 1 193 ? 2.59 3.916 16.359 1 92.88 193 PHE B O 1
ATOM 3699 N N . SER B 1 194 ? 2.676 2.451 18.094 1 86.88 194 SER B N 1
ATOM 3700 C CA . SER B 1 194 ? 1.671 3.191 18.844 1 86.88 194 SER B CA 1
ATOM 3701 C C . SER B 1 194 ? 2.219 3.646 20.203 1 86.88 194 SER B C 1
ATOM 3703 O O . SER B 1 194 ? 1.5 4.258 20.984 1 86.88 194 SER B O 1
ATOM 3705 N N . ASP B 1 195 ? 3.469 3.326 20.391 1 86.31 195 ASP B N 1
ATOM 3706 C CA . ASP B 1 195 ? 4.086 3.725 21.656 1 86.31 195 ASP B CA 1
ATOM 3707 C C . ASP B 1 195 ? 5.523 4.195 21.438 1 86.31 195 ASP B C 1
ATOM 3709 O O . ASP B 1 195 ? 6.277 3.582 20.688 1 86.31 195 ASP B O 1
ATOM 3713 N N . ALA B 1 196 ? 5.758 5.375 22 1 88.12 196 ALA B N 1
ATOM 3714 C CA . ALA B 1 196 ? 7.105 5.938 22 1 88.12 196 ALA B CA 1
ATOM 3715 C C . ALA B 1 196 ? 7.211 7.121 22.953 1 88.12 196 ALA B C 1
ATOM 3717 O O . ALA B 1 196 ? 6.215 7.539 23.547 1 88.12 196 ALA B O 1
ATOM 3718 N N . ASP B 1 197 ? 8.461 7.547 23.109 1 83.06 197 ASP B N 1
ATOM 3719 C CA . ASP B 1 197 ? 8.656 8.805 23.828 1 83.06 197 ASP B CA 1
ATOM 3720 C C . ASP B 1 197 ? 8.031 9.977 23.062 1 83.06 197 ASP B C 1
ATOM 3722 O O . ASP B 1 197 ? 8.406 10.242 21.922 1 83.06 197 ASP B O 1
ATOM 3726 N N . ALA B 1 198 ? 7.098 10.602 23.688 1 83.56 198 ALA B N 1
ATOM 3727 C CA . ALA B 1 198 ? 6.332 11.641 23 1 83.56 198 ALA B CA 1
ATOM 3728 C C . ALA B 1 198 ? 6.746 13.031 23.469 1 83.56 198 ALA B C 1
ATOM 3730 O O . ALA B 1 198 ? 6.043 14.016 23.219 1 83.56 198 ALA B O 1
ATOM 3731 N N . ALA B 1 199 ? 7.816 13.156 24.094 1 86.69 199 ALA B N 1
ATOM 3732 C CA . ALA B 1 199 ? 8.25 14.438 24.641 1 86.69 199 ALA B CA 1
ATOM 3733 C C . ALA B 1 199 ? 8.445 15.469 23.531 1 86.69 199 ALA B C 1
ATOM 3735 O O . ALA B 1 199 ? 7.945 16.594 23.625 1 86.69 199 ALA B O 1
ATOM 3736 N N . PRO B 1 200 ? 9.133 15.117 22.469 1 88.56 200 PRO B N 1
ATOM 3737 C CA . PRO B 1 200 ? 9.273 16.094 21.391 1 88.56 200 PRO B CA 1
ATOM 3738 C C . PRO B 1 200 ? 7.934 16.5 20.781 1 88.56 200 PRO B C 1
ATOM 3740 O O . PRO B 1 200 ? 7.719 17.672 20.469 1 88.56 200 PRO B O 1
ATOM 3743 N N . LEU B 1 201 ? 7.074 15.555 20.625 1 91.69 201 LEU B N 1
ATOM 3744 C CA . LEU B 1 201 ? 5.742 15.836 20.109 1 91.69 201 LEU B CA 1
ATOM 3745 C C . LEU B 1 201 ? 4.996 16.812 21.016 1 91.69 201 LEU B C 1
ATOM 3747 O O . LEU B 1 201 ? 4.453 17.812 20.547 1 91.69 201 LEU B O 1
ATOM 3751 N N . THR B 1 202 ? 4.988 16.516 22.266 1 89.81 202 THR B N 1
ATOM 3752 C CA . THR B 1 202 ? 4.27 17.344 23.234 1 89.81 202 THR B CA 1
ATOM 3753 C C . THR B 1 202 ? 4.852 18.75 23.281 1 89.81 202 THR B C 1
ATOM 3755 O O . THR B 1 202 ? 4.109 19.734 23.359 1 89.81 202 THR B O 1
ATOM 3758 N N . ARG B 1 203 ? 6.113 18.828 23.219 1 91.75 203 ARG B N 1
ATOM 3759 C CA . ARG B 1 203 ? 6.781 20.125 23.219 1 91.75 203 ARG B CA 1
ATOM 3760 C C . ARG B 1 203 ? 6.344 20.969 22.031 1 91.75 203 ARG B C 1
ATOM 3762 O O . ARG B 1 203 ? 6.02 22.156 22.188 1 91.75 203 ARG B O 1
ATOM 3769 N N . GLU B 1 204 ? 6.336 20.406 20.906 1 94.75 204 GLU B N 1
ATOM 3770 C CA . GLU B 1 204 ? 6.008 21.141 19.688 1 94.75 204 GLU B CA 1
ATOM 3771 C C . GLU B 1 204 ? 4.516 21.453 19.625 1 94.75 204 GLU B C 1
ATOM 3773 O O . GLU B 1 204 ? 4.117 22.5 19.109 1 94.75 204 GLU B O 1
ATOM 3778 N N . LEU B 1 205 ? 3.67 20.578 20.125 1 94.31 205 LEU B N 1
ATOM 3779 C CA . LEU B 1 205 ? 2.242 20.859 20.203 1 94.31 205 LEU B CA 1
ATOM 3780 C C . LEU B 1 205 ? 1.972 22.031 21.141 1 94.31 205 LEU B C 1
ATOM 3782 O O . LEU B 1 205 ? 1.172 22.922 20.828 1 94.31 205 LEU B O 1
ATOM 3786 N N . ASP B 1 206 ? 2.686 22.016 22.234 1 92.62 206 ASP B N 1
ATOM 3787 C CA . ASP B 1 206 ? 2.557 23.125 23.188 1 92.62 206 ASP B CA 1
ATOM 3788 C C . ASP B 1 206 ? 2.928 24.453 22.531 1 92.62 206 ASP B C 1
ATOM 3790 O O . ASP B 1 206 ? 2.211 25.438 22.672 1 92.62 206 ASP B O 1
ATOM 3794 N N . ARG B 1 207 ? 3.971 24.438 21.828 1 94.06 207 ARG B N 1
ATOM 3795 C CA . ARG B 1 207 ? 4.406 25.625 21.109 1 94.06 207 ARG B CA 1
ATOM 3796 C C . ARG B 1 207 ? 3.344 26.078 20.109 1 94.06 207 ARG B C 1
ATOM 3798 O O . ARG B 1 207 ? 3.092 27.266 19.969 1 94.06 207 ARG B O 1
ATOM 3805 N N . ALA B 1 208 ? 2.74 25.172 19.516 1 95.81 208 ALA B N 1
ATOM 3806 C CA . ALA B 1 208 ? 1.714 25.469 18.516 1 95.81 208 ALA B CA 1
ATOM 3807 C C . ALA B 1 208 ? 0.464 26.047 19.172 1 95.81 208 ALA B C 1
ATOM 3809 O O . ALA B 1 208 ? -0.1 27.031 18.688 1 95.81 208 ALA B O 1
ATOM 3810 N N . TRP B 1 209 ? 0.044 25.438 20.234 1 93.75 209 TRP B N 1
ATOM 3811 C CA . TRP B 1 209 ? -1.16 25.875 20.938 1 93.75 209 TRP B CA 1
ATOM 3812 C C . TRP B 1 209 ? -1.016 27.297 21.438 1 93.75 209 TRP B C 1
ATOM 3814 O O . TRP B 1 209 ? -1.979 28.078 21.438 1 93.75 209 TRP B O 1
ATOM 3824 N N . ASP B 1 210 ? 0.179 27.656 21.75 1 92.81 210 ASP B N 1
ATOM 3825 C CA . ASP B 1 210 ? 0.462 29.016 22.219 1 92.81 210 ASP B CA 1
ATOM 3826 C C . ASP B 1 210 ? 0.271 30.031 21.094 1 92.81 210 ASP B C 1
ATOM 3828 O O . ASP B 1 210 ? 0.013 31.219 21.359 1 92.81 210 ASP B O 1
ATOM 3832 N N . ARG B 1 211 ? 0.305 29.547 19.922 1 94.56 211 ARG B N 1
ATOM 3833 C CA . ARG B 1 211 ? 0.324 30.484 18.781 1 94.56 211 ARG B CA 1
ATOM 3834 C C . ARG B 1 211 ? -1.011 30.469 18.047 1 94.56 211 ARG B C 1
ATOM 3836 O O . ARG B 1 211 ? -1.395 31.469 17.438 1 94.56 211 ARG B O 1
ATOM 3843 N N . PHE B 1 212 ? -1.734 29.391 18.047 1 94.31 212 PHE B N 1
ATOM 3844 C CA . PHE B 1 212 ? -2.904 29.219 17.188 1 94.31 212 PHE B CA 1
ATOM 3845 C C . PHE B 1 212 ? -4.016 30.188 17.578 1 94.31 212 PHE B C 1
ATOM 3847 O O . PHE B 1 212 ? -4.727 30.703 16.719 1 94.31 212 PHE B O 1
ATOM 3854 N N . GLY B 1 213 ? -4.133 30.438 18.844 1 90.81 213 GLY B N 1
ATOM 3855 C CA . GLY B 1 213 ? -5.164 31.391 19.25 1 90.81 213 GLY B CA 1
ATOM 3856 C C . GLY B 1 213 ? -5.043 32.75 18.578 1 90.81 213 GLY B C 1
ATOM 3857 O O . GLY B 1 213 ? -6.043 33.312 18.125 1 90.81 213 GLY B O 1
ATOM 3858 N N . LEU B 1 214 ? -3.906 33.188 18.344 1 93.88 214 LEU B N 1
ATOM 3859 C CA . LEU B 1 214 ? -3.652 34.5 17.766 1 93.88 214 LEU B CA 1
ATOM 3860 C C . LEU B 1 214 ? -3.475 34.406 16.266 1 93.88 214 LEU B C 1
ATOM 3862 O O . LEU B 1 214 ? -3.902 35.312 15.523 1 93.88 214 LEU B O 1
ATOM 3866 N N . GLU B 1 215 ? -2.877 33.438 15.781 1 96.75 215 GLU B N 1
ATOM 3867 C CA . GLU B 1 215 ? -2.404 33.406 14.398 1 96.75 215 GLU B CA 1
ATOM 3868 C C . GLU B 1 215 ? -3.414 32.688 13.484 1 96.75 215 GLU B C 1
ATOM 3870 O O . GLU B 1 215 ? -3.541 33.062 12.312 1 96.75 215 GLU B O 1
ATOM 3875 N N . LEU B 1 216 ? -4.16 31.719 13.961 1 97.06 216 LEU B N 1
ATOM 3876 C CA . LEU B 1 216 ? -5.004 30.906 13.102 1 97.06 216 LEU B CA 1
ATOM 3877 C C . LEU B 1 216 ? -6.098 31.75 12.453 1 97.06 216 LEU B C 1
ATOM 3879 O O . LEU B 1 216 ? -6.445 31.531 11.289 1 97.06 216 LEU B O 1
ATOM 3883 N N . PRO B 1 217 ? -6.672 32.75 13.094 1 96.88 217 PRO B N 1
ATOM 3884 C CA . PRO B 1 217 ? -7.688 33.625 12.477 1 96.88 217 PRO B CA 1
ATOM 3885 C C . PRO B 1 217 ? -7.152 34.375 11.266 1 96.88 217 PRO B C 1
ATOM 3887 O O . PRO B 1 217 ? -7.93 34.938 10.5 1 96.88 217 PRO B O 1
ATOM 3890 N N . GLN B 1 218 ? -5.852 34.406 11.086 1 97.69 218 GLN B N 1
ATOM 3891 C CA . GLN B 1 218 ? -5.234 35.125 9.969 1 97.69 218 GLN B CA 1
ATOM 3892 C C . GLN B 1 218 ? -5.121 34.219 8.75 1 97.69 218 GLN B C 1
ATOM 3894 O O . GLN B 1 218 ? -4.633 34.625 7.695 1 97.69 218 GLN B O 1
ATOM 3899 N N . LEU B 1 219 ? -5.562 33 8.852 1 98.56 219 LEU B N 1
ATOM 3900 C CA . LEU B 1 219 ? -5.516 32.062 7.734 1 98.56 219 LEU B CA 1
ATOM 3901 C C . LEU B 1 219 ? -6.301 32.594 6.539 1 98.56 219 LEU B C 1
ATOM 3903 O O . LEU B 1 219 ? -7.469 32.969 6.676 1 98.56 219 LEU B O 1
ATOM 3907 N N . THR B 1 220 ? -5.645 32.625 5.336 1 98.56 220 THR B N 1
ATOM 3908 C CA . THR B 1 220 ? -6.309 33.156 4.145 1 98.56 220 THR B CA 1
ATOM 3909 C C . THR B 1 220 ? -6.414 32.062 3.074 1 98.56 220 THR B C 1
ATOM 3911 O O . THR B 1 220 ? -7.219 32.188 2.146 1 98.56 220 THR B O 1
ATOM 3914 N N . VAL B 1 221 ? -5.586 31.047 3.178 1 98.75 221 VAL B N 1
ATOM 3915 C CA . VAL B 1 221 ? -5.578 29.969 2.199 1 98.75 221 VAL B CA 1
ATOM 3916 C C . VAL B 1 221 ? -6.805 29.078 2.4 1 98.75 221 VAL B C 1
ATOM 3918 O O . VAL B 1 221 ? -7.082 28.641 3.518 1 98.75 221 VAL B O 1
ATOM 3921 N N . PRO B 1 222 ? -7.637 28.797 1.291 1 98.88 222 PRO B N 1
ATOM 3922 C CA . PRO B 1 222 ? -8.727 27.844 1.458 1 98.88 222 PRO B CA 1
ATOM 3923 C C . PRO B 1 222 ? -8.258 26.516 2.059 1 98.88 222 PRO B C 1
ATOM 3925 O O . PRO B 1 222 ? -7.301 25.922 1.567 1 98.88 222 PRO B O 1
ATOM 3928 N N . THR B 1 223 ? -8.898 26.109 3.18 1 98.94 223 THR B N 1
ATOM 3929 C CA . THR B 1 223 ? -8.453 24.922 3.918 1 98.94 223 THR B CA 1
ATOM 3930 C C . THR B 1 223 ? -9.641 24.047 4.305 1 98.94 223 THR B C 1
ATOM 3932 O O . TH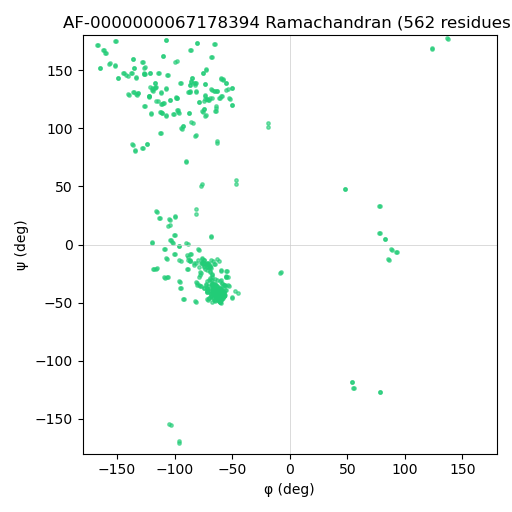R B 1 223 ? -10.656 24.547 4.793 1 98.94 223 THR B O 1
ATOM 3935 N N . LEU B 1 224 ? -9.547 22.766 4.031 1 98.94 224 LEU B N 1
ATOM 3936 C CA . LEU B 1 224 ? -10.539 21.781 4.445 1 98.94 224 LEU B CA 1
ATOM 3937 C C . LEU B 1 224 ? -10.031 20.969 5.625 1 98.94 224 LEU B C 1
ATOM 3939 O O . LEU B 1 224 ? -8.93 20.406 5.574 1 98.94 224 LEU B O 1
ATOM 3943 N N . ALA B 1 225 ? -10.789 20.953 6.684 1 98.94 225 ALA B N 1
ATOM 3944 C CA . ALA B 1 225 ? -10.57 20 7.773 1 98.94 225 ALA B CA 1
ATOM 3945 C C . ALA B 1 225 ? -11.5 18.797 7.656 1 98.94 225 ALA B C 1
ATOM 3947 O O . ALA B 1 225 ? -12.711 18.969 7.473 1 98.94 225 ALA B O 1
ATOM 3948 N N . VAL B 1 226 ? -10.977 17.609 7.664 1 98.94 226 VAL B N 1
ATOM 3949 C CA . VAL B 1 226 ? -11.758 16.391 7.805 1 98.94 226 VAL B CA 1
ATOM 3950 C C . VAL B 1 226 ? -11.461 15.734 9.148 1 98.94 226 VAL B C 1
ATOM 3952 O O . VAL B 1 226 ? -10.289 15.57 9.523 1 98.94 226 VAL B O 1
ATOM 3955 N N . HIS B 1 227 ? -12.492 15.406 9.852 1 98.69 227 HIS B N 1
ATOM 3956 C CA . HIS B 1 227 ? -12.328 15.023 11.25 1 98.69 227 HIS B CA 1
ATOM 3957 C C . HIS B 1 227 ? -13.383 14 11.672 1 98.69 227 HIS B C 1
ATOM 3959 O O . HIS B 1 227 ? -14.516 14.047 11.203 1 98.69 227 HIS B O 1
ATOM 3965 N N . GLY B 1 228 ? -12.953 13.055 12.523 1 98.5 228 GLY B N 1
ATOM 3966 C CA . GLY B 1 228 ? -13.922 12.156 13.133 1 98.5 228 GLY B CA 1
ATOM 3967 C C . GLY B 1 228 ? -14.609 12.75 14.344 1 98.5 228 GLY B C 1
ATOM 3968 O O . GLY B 1 228 ? -13.961 13.391 15.18 1 98.5 228 GLY B O 1
ATOM 3969 N N . SER B 1 229 ? -15.922 12.531 14.469 1 98 229 SER B N 1
ATOM 3970 C CA . SER B 1 229 ? -16.656 13.039 15.625 1 98 229 SER B CA 1
ATOM 3971 C C . SER B 1 229 ? -16.297 12.273 16.891 1 98 229 SER B C 1
ATOM 3973 O O . SER B 1 229 ? -16.547 12.75 18 1 98 229 SER B O 1
ATOM 3975 N N . ALA B 1 230 ? -15.742 11.078 16.734 1 96.88 230 ALA B N 1
ATOM 3976 C CA . ALA B 1 230 ? -15.383 10.242 17.875 1 96.88 230 ALA B CA 1
ATOM 3977 C C . ALA B 1 230 ? -13.875 10.258 18.109 1 96.88 230 ALA B C 1
ATOM 3979 O O . ALA B 1 230 ? -13.328 9.328 18.703 1 96.88 230 ALA B O 1
ATOM 3980 N N . ASP B 1 231 ? -13.211 11.25 17.625 1 96.5 231 ASP B N 1
ATOM 3981 C CA . ASP B 1 231 ? -11.781 11.414 17.859 1 96.5 231 ASP B CA 1
ATOM 3982 C C . ASP B 1 231 ? -11.5 11.844 19.297 1 96.5 231 ASP B C 1
ATOM 3984 O O . ASP B 1 231 ? -11.695 13 19.656 1 96.5 231 ASP B O 1
ATOM 3988 N N . VAL B 1 232 ? -10.906 10.961 20.062 1 91.88 232 VAL B N 1
ATOM 3989 C CA . VAL B 1 232 ? -10.664 11.258 21.469 1 91.88 232 VAL B CA 1
ATOM 3990 C C . VAL B 1 232 ? -9.242 11.789 21.656 1 91.88 232 VAL B C 1
ATOM 3992 O O . VAL B 1 232 ? -8.898 12.328 22.703 1 91.88 232 VAL B O 1
ATOM 3995 N N . ILE B 1 233 ? -8.422 11.641 20.656 1 91.38 233 ILE B N 1
ATOM 3996 C CA . ILE B 1 233 ? -7.039 12.109 20.703 1 91.38 233 ILE B CA 1
ATOM 3997 C C . ILE B 1 233 ? -6.988 13.602 20.391 1 91.38 233 ILE B C 1
ATOM 3999 O O . ILE B 1 233 ? -6.32 14.367 21.078 1 91.38 233 ILE B O 1
ATOM 4003 N N . ALA B 1 234 ? -7.625 13.992 19.344 1 94.38 234 ALA B N 1
ATOM 4004 C CA . ALA B 1 234 ? -7.809 15.383 18.938 1 94.38 234 ALA B CA 1
ATOM 4005 C C . ALA B 1 234 ? -9.289 15.711 18.766 1 94.38 234 ALA B C 1
ATOM 4007 O O . ALA B 1 234 ? -9.797 15.758 17.641 1 94.38 234 ALA B O 1
ATOM 4008 N N . PRO B 1 235 ? -9.875 16.078 19.828 1 94.62 235 PRO B N 1
ATOM 4009 C CA . PRO B 1 235 ? -11.32 16.312 19.766 1 94.62 235 PRO B CA 1
ATOM 4010 C C . PRO B 1 235 ? -11.695 17.375 18.734 1 94.62 235 PRO B C 1
ATOM 4012 O O . PRO B 1 235 ? -11 18.391 18.609 1 94.62 235 PRO B O 1
ATOM 4015 N N . VAL B 1 236 ? -12.805 17.156 18.047 1 97.19 236 VAL B N 1
ATOM 4016 C CA . VAL B 1 236 ? -13.18 17.922 16.859 1 97.19 236 VAL B CA 1
ATOM 4017 C C . VAL B 1 236 ? -13.688 19.312 17.281 1 97.19 236 VAL B C 1
ATOM 4019 O O . VAL B 1 236 ? -13.719 20.234 16.484 1 97.19 236 VAL B O 1
ATOM 4022 N N . ASP B 1 237 ? -14.039 19.531 18.516 1 95.81 237 ASP B N 1
ATOM 4023 C CA . ASP B 1 237 ? -14.688 20.75 19 1 95.81 237 ASP B CA 1
ATOM 4024 C C . ASP B 1 237 ? -13.852 21.984 18.688 1 95.81 237 ASP B C 1
ATOM 4026 O O . ASP B 1 237 ? -14.383 23.016 18.281 1 95.81 237 ASP B O 1
ATOM 4030 N N . ALA B 1 238 ? -12.547 21.859 18.922 1 93.94 238 ALA B N 1
ATOM 4031 C CA . ALA B 1 238 ? -11.672 23 18.656 1 93.94 238 ALA B CA 1
ATOM 4032 C C . ALA B 1 238 ? -11.68 23.359 17.172 1 93.94 238 ALA B C 1
ATOM 4034 O O . ALA B 1 238 ? -11.75 24.547 16.812 1 93.94 238 ALA B O 1
ATOM 4035 N N . VAL B 1 239 ? -11.578 22.375 16.312 1 97.5 239 VAL B N 1
ATOM 4036 C CA . VAL B 1 239 ? -11.602 22.609 14.875 1 97.5 239 VAL B CA 1
ATOM 4037 C C . VAL B 1 239 ? -12.945 23.219 14.469 1 97.5 239 VAL B C 1
ATOM 4039 O O . VAL B 1 239 ? -12.984 24.141 13.648 1 97.5 239 VAL B O 1
ATOM 4042 N N . ARG B 1 240 ? -14 22.719 15.031 1 97.69 240 ARG B N 1
ATOM 4043 C CA . ARG B 1 240 ? -15.336 23.25 14.766 1 97.69 240 ARG B CA 1
ATOM 4044 C C . ARG B 1 240 ? -15.422 24.734 15.141 1 97.69 240 ARG B C 1
ATOM 4046 O O . ARG B 1 240 ? -15.922 25.547 14.367 1 97.69 240 ARG B O 1
ATOM 4053 N N . ALA B 1 241 ? -14.922 25.078 16.281 1 96.31 241 ALA B N 1
ATOM 4054 C CA . ALA B 1 241 ? -14.945 26.453 16.75 1 96.31 241 ALA B CA 1
ATOM 4055 C C . ALA B 1 241 ? -14.172 27.375 15.805 1 96.31 241 ALA B C 1
ATOM 4057 O O . ALA B 1 241 ? -14.641 28.453 15.453 1 96.31 241 ALA B O 1
ATOM 4058 N N . TYR B 1 242 ? -12.992 26.922 15.406 1 96.94 242 TYR B N 1
ATOM 4059 C CA . TYR B 1 242 ? -12.188 27.719 14.484 1 96.94 242 TYR B CA 1
ATOM 4060 C C . TYR B 1 242 ? -12.875 27.844 13.125 1 96.94 242 TYR B C 1
ATOM 4062 O O . TYR B 1 242 ? -12.867 28.922 12.523 1 96.94 242 TYR B O 1
ATOM 4070 N N . ALA B 1 243 ? -13.477 26.766 12.641 1 97.81 243 ALA B N 1
ATOM 4071 C CA . ALA B 1 243 ? -14.117 26.766 11.328 1 97.81 243 ALA B CA 1
ATOM 4072 C C . ALA B 1 243 ? -15.305 27.719 11.305 1 97.81 243 ALA B C 1
ATOM 4074 O O . ALA B 1 243 ? -15.641 28.281 10.25 1 97.81 243 ALA B O 1
ATOM 4075 N N . GLU B 1 244 ? -15.93 27.906 12.391 1 97.19 244 GLU B N 1
ATOM 4076 C CA . GLU B 1 244 ? -17.062 28.828 12.5 1 97.19 244 GLU B CA 1
ATOM 4077 C C . GLU B 1 244 ? -16.594 30.281 12.461 1 97.19 244 GLU B C 1
ATOM 4079 O O . GLU B 1 244 ? -17.344 31.172 12.062 1 97.19 244 GLU B O 1
ATOM 4084 N N . GLN B 1 245 ? -15.352 30.484 12.773 1 95.81 245 GLN B N 1
ATOM 4085 C CA . GLN B 1 245 ? -14.859 31.844 12.938 1 95.81 245 GLN B CA 1
ATOM 4086 C C . GLN B 1 245 ? -13.977 32.25 11.758 1 95.81 245 GLN B C 1
ATOM 4088 O O . GLN B 1 245 ? -13.812 33.438 11.484 1 95.81 245 GLN B O 1
ATOM 4093 N N . ILE B 1 246 ? -13.352 31.297 11.148 1 96.94 246 ILE B N 1
ATOM 4094 C CA . ILE B 1 246 ? -12.375 31.547 10.102 1 96.94 246 ILE B CA 1
ATOM 4095 C C . ILE B 1 246 ? -12.953 31.156 8.742 1 96.94 246 ILE B C 1
ATOM 4097 O O . ILE B 1 246 ? -13.07 29.969 8.43 1 96.94 246 ILE B O 1
ATOM 4101 N N . GLU B 1 247 ? -13.227 32.094 7.852 1 96.81 247 GLU B N 1
ATOM 4102 C CA . GLU B 1 247 ? -13.969 31.875 6.609 1 96.81 247 GLU B CA 1
ATOM 4103 C C . GLU B 1 247 ? -13.242 30.891 5.699 1 96.81 247 GLU B C 1
ATOM 4105 O O . GLU B 1 247 ? -13.867 29.984 5.141 1 96.81 247 GLU B O 1
ATOM 4110 N N . PRO B 1 248 ? -11.938 30.922 5.633 1 98.44 248 PRO B N 1
ATOM 4111 C CA . PRO B 1 248 ? -11.25 30.031 4.703 1 98.44 248 PRO B CA 1
ATOM 4112 C C . PRO B 1 248 ? -11.188 28.594 5.203 1 98.44 248 PRO B C 1
ATOM 4114 O O . PRO B 1 248 ? -10.82 27.688 4.453 1 98.44 248 PRO B O 1
ATOM 4117 N N . LEU B 1 249 ? -11.508 28.359 6.438 1 98.75 249 LEU B N 1
ATOM 4118 C CA . LEU B 1 249 ? -11.438 27.031 7.023 1 98.75 249 LEU B CA 1
ATOM 4119 C C . LEU B 1 249 ? -12.805 26.359 7.012 1 98.75 249 LEU B C 1
ATOM 4121 O O . LEU B 1 249 ? -13.742 26.828 7.672 1 98.75 249 LEU B O 1
ATOM 4125 N N . GLN B 1 250 ? -12.922 25.266 6.27 1 98.62 250 GLN B N 1
ATOM 4126 C CA . GLN B 1 250 ? -14.125 24.453 6.215 1 98.62 250 GLN B CA 1
ATOM 4127 C C . GLN B 1 250 ? -13.93 23.141 6.969 1 98.62 250 GLN B C 1
ATOM 4129 O O . GLN B 1 250 ? -12.828 22.594 7 1 98.62 250 GLN B O 1
ATOM 4134 N N . LEU B 1 251 ? -15.039 22.719 7.566 1 98.81 251 LEU B N 1
ATOM 4135 C CA . LEU B 1 251 ? -14.969 21.453 8.312 1 98.81 251 LEU B CA 1
ATOM 4136 C C . LEU B 1 251 ? -15.977 20.453 7.77 1 98.81 251 LEU B C 1
ATOM 4138 O O . LEU B 1 251 ? -17.141 20.797 7.551 1 98.81 251 LEU B O 1
ATOM 4142 N N . LYS B 1 252 ? -15.531 19.266 7.441 1 98.88 252 LYS B N 1
ATOM 4143 C CA . LYS B 1 252 ? -16.375 18.094 7.246 1 98.88 252 LYS B CA 1
ATOM 4144 C C . LYS B 1 252 ? -16.141 17.062 8.336 1 98.88 252 LYS B C 1
ATOM 4146 O O . LYS B 1 252 ? -15.055 16.469 8.422 1 98.88 252 LYS B O 1
ATOM 4151 N N . GLU B 1 253 ? -17.156 16.859 9.125 1 98.56 253 GLU B N 1
ATOM 4152 C CA . GLU B 1 253 ? -17.094 15.867 10.203 1 98.56 253 GLU B CA 1
ATOM 4153 C C . GLU B 1 253 ? -17.688 14.531 9.758 1 98.56 253 GLU B C 1
ATOM 4155 O O . GLU B 1 253 ? -18.703 14.492 9.062 1 98.56 253 GLU B O 1
ATOM 4160 N N . PHE B 1 254 ? 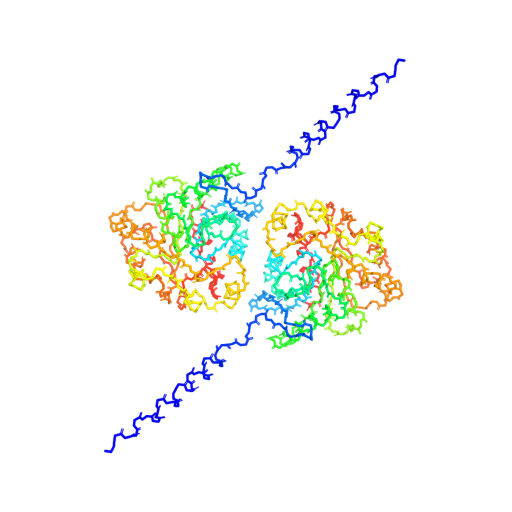-17.047 13.484 10.141 1 98.75 254 PHE B N 1
ATOM 4161 C CA . PHE B 1 254 ? -17.547 12.141 9.859 1 98.75 254 PHE B CA 1
ATOM 4162 C C . PHE B 1 254 ? -18 11.453 11.141 1 98.75 254 PHE B C 1
ATOM 4164 O O . PHE B 1 254 ? -17.172 11.141 12.008 1 98.75 254 PHE B O 1
ATOM 4171 N N . HIS B 1 255 ? -19.297 11.234 11.188 1 98.06 255 HIS B N 1
ATOM 4172 C CA . HIS B 1 255 ? -19.922 10.719 12.391 1 98.06 255 HIS B CA 1
ATOM 4173 C C . HIS B 1 255 ? -19.375 9.344 12.766 1 98.06 255 HIS B C 1
ATOM 4175 O O . HIS B 1 255 ? -19.328 8.438 11.93 1 98.06 255 HIS B O 1
ATOM 4181 N N . GLY B 1 256 ? -18.922 9.203 13.969 1 98 256 GLY B N 1
ATOM 4182 C CA . GLY B 1 256 ? -18.453 7.93 14.5 1 98 256 GLY B CA 1
ATOM 4183 C C . GLY B 1 256 ? -17 7.645 14.172 1 98 256 GLY B C 1
ATOM 4184 O O . GLY B 1 256 ? -16.391 6.723 14.727 1 98 256 GLY B O 1
ATOM 4185 N N . ALA B 1 257 ? -16.422 8.406 13.266 1 98.38 257 ALA B N 1
ATOM 4186 C CA . ALA B 1 257 ? -15.023 8.188 12.883 1 98.38 257 ALA B CA 1
ATOM 4187 C C . ALA B 1 257 ? -14.07 8.648 13.984 1 98.38 257 ALA B C 1
ATOM 4189 O O . ALA B 1 257 ? -14.391 9.57 14.742 1 98.38 257 ALA B O 1
ATOM 4190 N N . ARG B 1 258 ? -12.945 8.008 14.023 1 97.69 258 ARG B N 1
ATOM 4191 C CA . ARG B 1 258 ? -11.977 8.25 15.094 1 97.69 258 ARG B CA 1
ATOM 4192 C C . ARG B 1 258 ? -10.812 9.086 14.586 1 97.69 258 ARG B C 1
ATOM 4194 O O . ARG B 1 258 ? -10.984 9.961 13.727 1 97.69 258 ARG B O 1
ATOM 4201 N N . HIS B 1 259 ? -9.602 9.016 15.188 1 96.88 259 HIS B N 1
ATOM 4202 C CA . HIS B 1 259 ? -8.5 9.953 15.008 1 96.88 259 HIS B CA 1
ATOM 4203 C C . HIS B 1 259 ? -7.938 9.875 13.586 1 96.88 259 HIS B C 1
ATOM 4205 O O . HIS B 1 259 ? -7.652 10.906 12.969 1 96.88 259 HIS B O 1
ATOM 4211 N N . ASP B 1 260 ? -7.742 8.664 13.133 1 98.06 260 ASP B N 1
ATOM 4212 C CA . ASP B 1 260 ? -7.172 8.469 11.805 1 98.06 260 ASP B CA 1
ATOM 4213 C C . ASP B 1 260 ? -8.266 8.383 10.742 1 98.06 260 ASP B C 1
ATOM 4215 O O . ASP B 1 260 ? -8.406 7.359 10.07 1 98.06 260 ASP B O 1
ATOM 4219 N N . VAL B 1 261 ? -8.867 9.492 10.484 1 98.62 261 VAL B N 1
ATOM 4220 C CA . VAL B 1 261 ? -10.086 9.562 9.688 1 98.62 261 VAL B CA 1
ATOM 4221 C C . VAL B 1 261 ? -9.781 9.188 8.234 1 98.62 261 VAL B C 1
ATOM 4223 O O . VAL B 1 261 ? -10.617 8.602 7.555 1 98.62 261 VAL B O 1
ATOM 4226 N N . LEU B 1 262 ? -8.594 9.438 7.684 1 98.62 262 LEU B N 1
ATOM 4227 C CA . LEU B 1 262 ? -8.203 9.086 6.324 1 98.62 262 LEU B CA 1
ATOM 4228 C C . LEU B 1 262 ? -8.109 7.57 6.16 1 98.62 262 LEU B C 1
ATOM 4230 O O . LEU B 1 262 ? -8.172 7.055 5.043 1 98.62 262 LEU B O 1
ATOM 4234 N N . ASN B 1 263 ? -7.855 6.906 7.258 1 97.5 263 ASN B N 1
ATOM 4235 C CA . ASN B 1 263 ? -7.746 5.453 7.281 1 97.5 263 ASN B CA 1
ATOM 4236 C C . ASN B 1 263 ? -8.852 4.82 8.125 1 97.5 263 ASN B C 1
ATOM 4238 O O . ASN B 1 263 ? -8.648 3.768 8.727 1 97.5 263 ASN B O 1
ATOM 4242 N N . GLU B 1 264 ? -9.961 5.48 8.211 1 97.69 264 GLU B N 1
ATOM 4243 C CA . GLU B 1 264 ? -11.133 4.973 8.914 1 97.69 264 GLU B CA 1
ATOM 4244 C C . GLU B 1 264 ? -11.984 4.086 8.008 1 97.69 264 GLU B C 1
ATOM 4246 O O . GLU B 1 264 ? -11.758 4.043 6.793 1 97.69 264 GLU B O 1
ATOM 4251 N N . SER B 1 265 ? -12.984 3.309 8.602 1 93.69 265 SER B N 1
ATOM 4252 C CA . SER B 1 265 ? -13.883 2.457 7.824 1 93.69 265 SER B CA 1
ATOM 4253 C C . SER B 1 265 ? -14.586 3.254 6.734 1 93.69 265 SER B C 1
ATOM 4255 O O . SER B 1 265 ? -14.93 2.707 5.684 1 93.69 265 SER B O 1
ATOM 4257 N N . VAL B 1 266 ? -14.711 4.578 6.879 1 96.38 266 VAL B N 1
ATOM 4258 C CA . VAL B 1 266 ? -15.359 5.453 5.906 1 96.38 266 VAL B CA 1
ATOM 4259 C C . VAL B 1 266 ? -14.305 6.141 5.043 1 96.38 266 VAL B C 1
ATOM 4261 O O . VAL B 1 266 ? -14.555 7.211 4.484 1 96.38 266 VAL B O 1
ATOM 4264 N N . HIS B 1 267 ? -13.094 5.523 4.91 1 96.38 267 HIS B N 1
ATOM 4265 C CA . HIS B 1 267 ? -11.961 6.145 4.234 1 96.38 267 HIS B CA 1
ATOM 4266 C C . HIS B 1 267 ? -12.312 6.531 2.803 1 96.38 267 HIS B C 1
ATOM 4268 O O . HIS B 1 267 ? -11.828 7.543 2.291 1 96.38 267 HIS B O 1
ATOM 4274 N N . ARG B 1 268 ? -13.148 5.781 2.076 1 93.81 268 ARG B N 1
ATOM 4275 C CA . ARG B 1 268 ? -13.523 6.098 0.702 1 93.81 268 ARG B CA 1
ATOM 4276 C C . ARG B 1 268 ? -14.297 7.41 0.635 1 93.81 268 ARG B C 1
ATOM 4278 O O . ARG B 1 268 ? -14.047 8.242 -0.238 1 93.81 268 ARG B O 1
ATOM 4285 N N . GLU B 1 269 ? -15.211 7.578 1.564 1 97.25 269 GLU B N 1
ATOM 4286 C CA . GLU B 1 269 ? -15.984 8.82 1.634 1 97.25 269 GLU B CA 1
ATOM 4287 C C . GLU B 1 269 ? -15.102 10 2.008 1 97.25 269 GLU B C 1
ATOM 4289 O O . GLU B 1 269 ? -15.258 11.102 1.472 1 97.25 269 GLU B O 1
ATOM 4294 N N . VAL B 1 270 ? -14.211 9.797 2.922 1 98.75 270 VAL B N 1
ATOM 4295 C CA . VAL B 1 270 ? -13.289 10.844 3.34 1 98.75 270 VAL B CA 1
ATOM 4296 C C . VAL B 1 270 ? -12.438 11.289 2.152 1 98.75 270 VAL B C 1
ATOM 4298 O O . VAL B 1 270 ? -12.336 12.484 1.867 1 98.75 270 VAL B O 1
ATOM 4301 N N . ALA B 1 271 ? -11.867 10.328 1.454 1 98.31 271 ALA B N 1
ATOM 4302 C CA . ALA B 1 271 ? -11.023 10.648 0.306 1 98.31 271 ALA B CA 1
ATOM 4303 C C . ALA B 1 271 ? -11.828 11.344 -0.786 1 98.31 271 ALA B C 1
ATOM 4305 O O . ALA B 1 271 ? -11.328 12.266 -1.436 1 98.31 271 ALA B O 1
ATOM 4306 N N . ALA B 1 272 ? -13.039 10.914 -1.007 1 97.69 272 ALA B N 1
ATOM 4307 C CA . ALA B 1 272 ? -13.898 11.555 -1.996 1 97.69 272 ALA B CA 1
ATOM 4308 C C . ALA B 1 272 ? -14.156 13.016 -1.633 1 97.69 272 ALA B C 1
ATOM 4310 O O . ALA B 1 272 ? -14.203 13.883 -2.512 1 97.69 272 ALA B O 1
ATOM 4311 N N . THR B 1 273 ? -14.336 13.273 -0.36 1 98.88 273 THR B N 1
ATOM 4312 C CA . THR B 1 273 ? -14.523 14.633 0.126 1 98.88 273 THR B CA 1
ATOM 4313 C C . THR B 1 273 ? -13.297 15.484 -0.164 1 98.88 273 THR B C 1
ATOM 4315 O O . THR B 1 273 ? -13.414 16.625 -0.622 1 98.88 273 THR B O 1
ATOM 4318 N N . VAL B 1 274 ? -12.141 14.938 0.065 1 98.88 274 VAL B N 1
ATOM 4319 C CA . VAL B 1 274 ? -10.883 15.633 -0.188 1 98.88 274 VAL B CA 1
ATOM 4320 C C . VAL B 1 274 ? -10.742 15.922 -1.682 1 98.88 274 VAL B C 1
ATOM 4322 O O . VAL B 1 274 ? -10.391 17.031 -2.076 1 98.88 274 VAL B O 1
ATOM 4325 N N . VAL B 1 275 ? -11.039 14.93 -2.492 1 98.81 275 VAL B N 1
ATOM 4326 C CA . VAL B 1 275 ? -10.945 15.078 -3.941 1 98.81 275 VAL B CA 1
ATOM 4327 C C . VAL B 1 275 ? -11.883 16.188 -4.414 1 98.81 275 VAL B C 1
ATOM 4329 O O . VAL B 1 275 ? -11.5 17.031 -5.23 1 98.81 275 VAL B O 1
ATOM 4332 N N . LYS B 1 276 ? -13.102 16.125 -3.938 1 98.81 276 LYS B N 1
ATOM 4333 C CA . LYS B 1 276 ? -14.078 17.156 -4.305 1 98.81 276 LYS B CA 1
ATOM 4334 C C . LYS B 1 276 ? -13.586 18.547 -3.928 1 98.81 276 LYS B C 1
ATOM 4336 O O . LYS B 1 276 ? -13.711 19.484 -4.715 1 98.81 276 LYS B O 1
ATOM 4341 N N . PHE B 1 277 ? -13.062 18.719 -2.789 1 98.88 277 PHE B N 1
ATOM 4342 C CA . PHE B 1 277 ? -12.539 20 -2.334 1 98.88 277 PHE B CA 1
ATOM 4343 C C . PHE B 1 277 ? -11.414 20.469 -3.238 1 98.88 277 PHE B C 1
ATOM 4345 O O . PHE B 1 277 ? -11.414 21.625 -3.695 1 98.88 277 PHE B O 1
ATOM 4352 N N . ILE B 1 278 ? -10.43 19.547 -3.494 1 98.81 278 ILE B N 1
ATOM 4353 C CA . ILE B 1 278 ? -9.297 19.906 -4.344 1 98.81 278 ILE B CA 1
ATOM 4354 C C . ILE B 1 278 ? -9.805 20.344 -5.715 1 98.81 278 ILE B C 1
ATOM 4356 O O . ILE B 1 278 ? -9.352 21.359 -6.258 1 98.81 278 ILE B O 1
ATOM 4360 N N . SER B 1 279 ? -10.742 19.625 -6.254 1 98.5 279 SER B N 1
ATOM 4361 C CA . SER B 1 279 ? -11.289 19.953 -7.566 1 98.5 279 SER B CA 1
ATOM 4362 C C . SER B 1 279 ? -11.898 21.344 -7.574 1 98.5 279 SER B C 1
ATOM 4364 O O . SER B 1 279 ? -11.773 22.078 -8.562 1 98.5 279 SER B O 1
ATOM 4366 N N . SER B 1 280 ? -12.516 21.703 -6.52 1 98.38 280 SER B N 1
ATOM 4367 C CA . SER B 1 280 ? -13.148 23.016 -6.438 1 98.38 280 SER B CA 1
ATOM 4368 C C . SER B 1 280 ? -12.109 24.125 -6.383 1 98.38 280 SER B C 1
ATOM 4370 O O . SER B 1 280 ? -12.414 25.281 -6.676 1 98.38 280 SER B O 1
ATOM 4372 N N . GLN B 1 281 ? -10.883 23.781 -5.941 1 98.12 281 GLN B N 1
ATOM 4373 C CA . GLN B 1 281 ? -9.844 24.797 -5.777 1 98.12 281 GLN B CA 1
ATOM 4374 C C . GLN B 1 281 ? -9.039 24.969 -7.062 1 98.12 281 GLN B C 1
ATOM 4376 O O . GLN B 1 281 ? -8.359 25.984 -7.238 1 98.12 281 GLN B O 1
ATOM 4381 N N . ILE B 1 282 ? -9.031 24.016 -7.949 1 96.12 282 ILE B N 1
ATOM 4382 C CA . ILE B 1 282 ? -8.141 24.078 -9.109 1 96.12 282 ILE B CA 1
ATOM 4383 C C . ILE B 1 282 ? -8.969 24.344 -10.367 1 96.12 282 ILE B C 1
ATOM 4385 O O . ILE B 1 282 ? -8.406 24.641 -11.43 1 96.12 282 ILE B O 1
ATOM 4389 N N . GLY B 1 283 ? -10.297 24.422 -10.398 1 84.19 283 GLY B N 1
ATOM 4390 C CA . GLY B 1 283 ? -11.148 24.734 -11.539 1 84.19 283 GLY B CA 1
ATOM 4391 C C . GLY B 1 283 ? -11.562 23.516 -12.336 1 84.19 283 GLY B C 1
ATOM 4392 O O . GLY B 1 283 ? -10.906 22.469 -12.273 1 84.19 283 GLY B O 1
#

Solvent-accessible surface area (backbone atoms only — not comparable to full-atom values): 29367 Å² total; per-residue (Å²): 140,82,73,72,70,65,62,66,60,55,57,51,50,51,50,52,51,49,48,56,57,59,67,51,66,80,76,52,57,61,45,86,45,99,92,42,60,29,29,38,49,70,45,77,23,97,66,56,68,31,36,36,42,38,31,62,34,85,37,38,36,53,80,79,42,53,71,52,37,49,57,36,25,76,70,22,23,23,33,38,30,40,16,50,42,13,18,44,81,8,61,65,58,62,43,33,46,61,46,58,65,52,52,44,50,52,49,48,54,52,47,53,52,50,40,70,76,40,72,85,52,48,36,30,39,26,12,27,26,63,15,15,54,38,34,50,53,48,43,60,74,39,51,83,74,37,69,30,36,36,32,23,23,41,61,69,51,90,44,75,84,66,65,53,73,79,39,62,43,70,58,56,64,80,46,33,28,81,16,65,65,49,48,48,44,49,73,68,36,85,53,31,41,48,64,35,54,30,51,44,48,48,53,47,50,52,57,44,42,72,41,40,79,74,49,52,72,66,49,72,41,44,26,42,36,42,32,11,68,50,10,77,73,25,50,43,64,54,53,52,55,46,32,73,72,24,85,35,36,42,76,48,73,38,84,76,27,17,31,38,34,71,51,18,76,56,19,68,60,46,47,50,51,52,50,52,52,51,46,70,71,73,109,138,82,73,72,71,66,62,66,59,54,57,54,50,50,50,52,51,51,50,54,58,58,68,50,66,78,77,54,56,59,45,87,44,99,91,42,60,28,32,39,48,69,44,76,23,96,68,57,68,29,36,35,42,38,31,62,36,88,38,37,37,53,80,78,42,52,70,54,38,49,57,37,24,77,70,21,23,22,32,36,30,40,17,50,42,13,20,42,80,9,60,67,58,64,44,34,47,62,45,59,65,51,51,44,49,53,50,48,54,50,49,52,50,51,40,69,77,41,70,86,52,49,35,31,39,26,12,27,26,62,16,14,54,38,35,50,52,47,44,60,75,39,52,84,76,35,69,29,36,38,33,22,26,42,60,67,51,88,43,76,84,67,66,51,75,79,38,61,42,70,57,54,64,82,47,33,28,81,16,67,65,49,50,48,44,49,73,66,36,85,52,31,41,48,64,36,54,29,52,44,48,46,53,47,50,51,57,45,42,72,41,40,80,74,51,54,71,67,48,71,42,45,26,42,36,41,32,11,68,49,9,76,74,25,50,44,65,54,53,52,55,48,33,75,72,24,87,34,35,42,75,50,74,37,84,75,28,17,30,38,34,70,52,20,76,57,19,69,61,45,49,48,51,52,50,52,52,52,46,70,71,72,108

Secondary structure (DSSP, 8-state):
--GGGSSHHHHHHHHHHHHHHHSS-S--SEE--TT--EEEEEE--SS-SEEEEEE--TT--GGGGHHHHHHHHHTTEEEEEE--TTSTTS-SSTT----HHHHHHHHHHHHHHHHHHSTT--EEEEEETHHHHHHHHHHHH-TTT-SEEEEES---S--GGG-SSS-EEE--HHHH-S-HHHHHHHHH-TT--SEEE-HHHHHHHHHHHHHHHHHGGG--S-EEEEEETT-SSS-HHHHHHHHHH-TTEEEEEETT--S-GGGSTTHHHHHHHHHHHHHHHH-/--GGGSSHHHHHHHHHHHHHHHSS-S--SEE--TT--EEEEEE--SS-SEEEEEE--TT--GGGGHHHHHHHHHTTEEEEEE--TTSTTS-SSTT----HHHHHHHHHHHHHHHHHHSTT--EEEEEETHHHHHHHHHHHH-TTT-SEEEEES---S--GGG-SSS-EEE--HHHH-S-HHHHHHHHH-TT--SEEE-HHHHHHHHHHHHHHHHHGGG--S-EEEEEETT-SSS-HHHHHHHHHH-TTEEEEEETT--S-GGGSTTHHHHHHHHHHHHHHHH-

Sequence (566 aa):
MPDEISYHTAGRLETLAVAARHCCSNDMPFVEHPRGRAYYRHWPAPEPRAAVIFLHGFGEHTGLYHRYGFTLNAAGIDLWVVDQFGHGLTPGTRGDFGKIEDSSALAEALTVLAEKQNPGLPLIAQGHSFGSVVTLFRLLAEPDRYRAGIISGAPLVPIPDMLDADTSLDLDLNWLSSDPFYRDSLENDPLAFSDADAAPLTRELDRAWDRFGLELPQLTVPTLAVHGSADVIAPVDAVRAYAEQIEPLQLKEFHGARHDVLNESVHREVAATVVKFISSQIGMPDEISYHTAGRLETLAVAARHCCSNDMPFVEHPRGRAYYRHWPAPEPRAAVIFLHGFGEHTGLYHRYGFTLNAAGIDLWVVDQFGHGLTPGTRGDFGKIEDSSALAEALTVLAEKQNPGLPLIAQGHSFGSVVTLFRLLAEPDRYRAGIISGAPLVPIPDMLDADTSLDLDLNWLSSDPFYRDSLENDPLAFSDADAAPLTRELDRAWDRFGLELPQLTVPTLAVHGSADVIAPVDAVRAYAEQIEPLQLKEFHGARHDVLNESVHREVAATVVKFISSQIG

Organism: Mycolicibacterium smegmatis (strain ATCC 700084 / mc(2)155) (NCBI:txid246196)

Nearest PDB structures (foldseek):
  7p0y-assembly1_A  TM=9.247E-01  e=1.641E-22  Mycobacterium tuberculosis H37Rv
  6eic-assembly1_C  TM=9.164E-01  e=1.785E-21  Mycobacterium tuberculosis H37Rv
  7p0y-assembly2_B  TM=9.079E-01  e=8.566E-22  Mycobacterium tuberculosis H37Rv
  6eic-assembly2_A  TM=9.065E-01  e=1.898E-21  Mycobacterium tuberculosis H37Rv
  8ptr-assembly1_A  TM=9.024E-01  e=2.065E-20  Homo sapiens

Foldseek 3Di:
DPPPVPPPVVVVVVVVVVCVVVVVPPVQQWFDDPVGIWGKDKLAAPAAQAEEQEEEDAQDADVLCVVLQVLCSVLRYMYMYIQAELFFPHHDPNRANDALVSSLVVSVRSLVVVCVVPPPRAYEYEYAALSQLSSLVVCLVCVPSHLAYEYELYQQADQVVCPPPPQKFADDLVQAAPQPVSSVCQVPPPRGYRIDRNVNVSVNSVVSNVPCVPRVLVRDRQYEYEYECSANPRHCVVLVVSCVRRVSYHYDYDYPTHSNNCRYPCVSVVSVVVSVVVVVSSD/DPPPVPPPVVVVVVVVVVCVVVVPPPPQQWFDDPVGIWGKDKLAAPAAQAEEQEEEDAQDADVLCVVLQVLCSVLRYMYMYIQAELFFPHHDPNRANDALVRSLVVSVRSLVVVCVVPPPRAYEYEYAALSQLSSLVVCLVCVPSHLAYEYELYQQADQVVCPPPPQKFQDDLVQAAPQPVSSVCQVPPPRGYRIDRNVNVSVNSVVSNVPCVPRVLVRDRQYEYEYECSENPRHCVVLVVSCVRRVSYHYDYDYPTHSNNCRYPCVSVVSVVVSVVVVVSSD

pLDDT: mean 88.03, std 19.9, range [22.81, 98.94]

InterPro domains:
  IPR022742 Alpha/beta hydrolase domain-containing protein 17C-like [PF12146] (47-265)
  IPR029058 Alpha/Beta hydrolase fold [G3DSA:3.40.50.1820] (29-282)
  IPR029058 Alpha/Beta hydrolase fold [SSF53474] (37-280)
  IPR051044 Monoacylglycerol and Diacylglycerol Lipase [PTHR11614] (38-279)